Protein AF-A0A7V9L5S8-F1 (afdb_monomer_lite)

Foldseek 3Di:
DDDDPPPPPPPPPDPPPVQPADFAAFPFKHQDWDADPNDTDRCLPAPCVLADLPRRFGWIAGNVVRAIFTFDQAPVRWTWRHGCLPPPDPDDCSDDRFAWWAQDQQRPAIKTFDDDDDQKHFYAEQEPNDGHGFKIWGWDAQDPDQGFTWGHYPNHTDDRDHDGSNGITHTDDMDGRVNTWIWDWDWDDDPFQKTFIWTATPRRGIGGPAIARNVVRAGFHWDDALQFIFTHGPQEDEQDQKAQDQQSPWTKAPDPGQKYWYQDPVRRHIWIWGWDDWDWGFMWGDDPNGTHTDGTDTITTTDTDDTGTQDWDWDDDDQKTFTDHSNHGDFIAGPVVRATASDFDPPDDPPPPDTDRDGPVVVVVCVVDPDDDDDDD

Radius of gyration: 24.98 Å; chains: 1; bounding box: 98×53×64 Å

pLDDT: mean 77.46, std 19.59, range [30.03, 97.56]

Sequence (377 aa):
MRWVVLVGLVACGDNFVDEPAASHGGDRLELYWYELDGTRELASRGYLIPNDGASAVMRMFDTARDEDCELVEWADGLRRCTPGVRRGAPFQDVEAFPIAVFADAACREVRGLANGQVDYFLYGNWVADQFLTSLVVHSGPPADEQGSYYELRDGACAGPQPTDEKFLWTVTDSIQGDALVAFSPVELSTTSDVGHQVLVGEDGAQLHSGFYDRARSARCSLVYGEADLRCMPSETTVVGRTFADTTCTQPAVADAARFAYEQSEITGCVTAYELGEVRRMEVFELEGAACVPAGIGDYRTSSPISLPVVDVSLEGSGRIVDVLLAGAPISVFDTVRNTKCSSLVPFGSFSEGISRCMPELWAMETVATGQRGYQNH

Structure (mmCIF, N/CA/C/O backbone):
data_AF-A0A7V9L5S8-F1
#
_entry.id   AF-A0A7V9L5S8-F1
#
loop_
_atom_site.group_PDB
_atom_site.id
_atom_site.type_symbol
_atom_site.label_atom_id
_atom_site.label_alt_id
_atom_site.label_comp_id
_atom_site.label_asym_id
_atom_site.label_entity_id
_atom_site.label_seq_id
_atom_site.pdbx_PDB_ins_code
_atom_site.Cartn_x
_atom_site.Cartn_y
_atom_site.Cartn_z
_atom_site.occupancy
_atom_site.B_iso_or_equiv
_atom_site.auth_seq_id
_atom_site.auth_comp_id
_atom_site.auth_asym_id
_atom_site.auth_atom_id
_atom_site.pdbx_PDB_model_num
ATOM 1 N N . MET A 1 1 ? -61.758 7.835 -24.382 1.00 41.78 1 MET A N 1
ATOM 2 C CA . MET A 1 1 ? -60.403 7.944 -24.961 1.00 41.78 1 MET A CA 1
ATOM 3 C C . MET A 1 1 ? -59.443 8.129 -23.794 1.00 41.78 1 MET A C 1
ATOM 5 O O . MET A 1 1 ? -59.510 9.159 -23.140 1.00 41.78 1 MET A O 1
ATOM 9 N N . ARG A 1 2 ? -58.694 7.087 -23.415 1.00 46.03 2 ARG A N 1
ATOM 10 C CA . ARG A 1 2 ? -57.740 7.126 -22.293 1.00 46.03 2 ARG A CA 1
ATOM 11 C C . ARG A 1 2 ? -56.334 7.151 -22.883 1.00 46.03 2 ARG A C 1
ATOM 13 O O . ARG A 1 2 ? -55.984 6.233 -23.614 1.00 46.03 2 ARG A O 1
ATOM 20 N N . TRP A 1 3 ? -55.580 8.204 -22.590 1.00 46.19 3 TRP A N 1
ATOM 21 C CA . TRP A 1 3 ? -54.167 8.313 -22.937 1.00 46.19 3 TRP A CA 1
ATOM 22 C C . TRP A 1 3 ? -53.355 7.629 -21.839 1.00 46.19 3 TRP A C 1
ATOM 24 O O . TRP A 1 3 ? -53.459 8.002 -20.673 1.00 46.19 3 TRP A O 1
ATOM 34 N N . VAL A 1 4 ? -52.597 6.599 -22.207 1.00 51.97 4 VAL A N 1
ATOM 35 C CA . VAL A 1 4 ? -51.575 5.995 -21.349 1.00 51.97 4 VAL A CA 1
ATOM 36 C C . VAL A 1 4 ? -50.292 6.772 -21.610 1.00 51.97 4 VAL A C 1
ATOM 38 O O . VAL A 1 4 ? -49.737 6.699 -22.703 1.00 51.97 4 VAL A O 1
ATOM 41 N N . VAL A 1 5 ? -49.861 7.562 -20.629 1.00 53.38 5 VAL A N 1
ATOM 42 C CA . VAL A 1 5 ? -48.549 8.213 -20.648 1.00 53.38 5 VAL A CA 1
ATOM 43 C C . VAL A 1 5 ? -47.548 7.191 -20.126 1.00 53.38 5 VAL A C 1
ATOM 45 O O . VAL A 1 5 ? -47.493 6.914 -18.931 1.00 53.38 5 VAL A O 1
ATOM 48 N N . LEU A 1 6 ? -46.805 6.583 -21.046 1.00 49.81 6 LEU A N 1
ATOM 49 C CA . LEU A 1 6 ? -45.643 5.761 -20.737 1.00 49.81 6 LEU A CA 1
ATOM 50 C C . LEU A 1 6 ? -44.517 6.717 -20.336 1.00 49.81 6 LEU A C 1
ATOM 52 O O . LEU A 1 6 ? -43.875 7.331 -21.185 1.00 49.81 6 LEU A O 1
ATOM 56 N N . VAL A 1 7 ? -44.330 6.897 -19.030 1.00 56.34 7 VAL A N 1
ATOM 57 C CA . VAL A 1 7 ? -43.135 7.547 -18.492 1.00 56.34 7 VAL A CA 1
ATOM 58 C C . VAL A 1 7 ? -42.000 6.544 -18.653 1.00 56.34 7 VAL A C 1
ATOM 60 O O . VAL A 1 7 ? -41.865 5.614 -17.862 1.00 56.34 7 VAL A O 1
ATOM 63 N N . GLY A 1 8 ? -41.233 6.687 -19.732 1.00 46.94 8 GLY A N 1
ATOM 64 C CA . GLY A 1 8 ? -39.954 6.009 -19.869 1.00 46.94 8 GLY A CA 1
ATOM 65 C C . GLY A 1 8 ? -39.002 6.587 -18.832 1.00 46.94 8 GLY A C 1
ATOM 66 O O . GLY A 1 8 ? -38.465 7.673 -19.032 1.00 46.94 8 GLY A O 1
ATOM 67 N N . LEU A 1 9 ? -38.832 5.885 -17.713 1.00 46.12 9 LEU A N 1
ATOM 68 C CA . LEU A 1 9 ? -37.692 6.087 -16.830 1.00 46.12 9 LEU A CA 1
ATOM 69 C C . LEU A 1 9 ? -36.459 5.636 -17.614 1.00 46.12 9 LEU A C 1
ATOM 71 O O . LEU A 1 9 ? -36.124 4.456 -17.644 1.00 46.12 9 LEU A O 1
ATOM 75 N N . VAL A 1 10 ? -35.836 6.574 -18.325 1.00 45.72 10 VAL A N 1
ATOM 76 C CA . VAL A 1 10 ? -34.467 6.399 -18.802 1.00 45.72 10 VAL A CA 1
ATOM 77 C C . VAL A 1 10 ? -33.616 6.416 -17.540 1.00 45.72 10 VAL A C 1
ATOM 79 O O . VAL A 1 10 ? -33.434 7.468 -16.929 1.00 45.72 10 VAL A O 1
ATOM 82 N N . ALA A 1 11 ? -33.188 5.236 -17.098 1.00 42.47 11 ALA A N 1
ATOM 83 C CA . ALA A 1 11 ? -32.183 5.097 -16.060 1.00 42.47 11 ALA A CA 1
ATOM 84 C C . ALA A 1 11 ? -30.859 5.643 -16.621 1.00 42.47 11 ALA A C 1
ATOM 86 O O . ALA A 1 11 ? -30.061 4.923 -17.210 1.00 42.47 11 ALA A O 1
ATOM 87 N N . CYS A 1 12 ? -30.665 6.958 -16.525 1.00 42.69 12 CYS A N 1
ATOM 88 C CA . CYS A 1 12 ? -29.360 7.577 -16.701 1.00 42.69 12 CYS A CA 1
ATOM 89 C C . CYS A 1 12 ? -28.527 7.208 -15.470 1.00 42.69 12 CYS A C 1
ATOM 91 O O . CYS A 1 12 ? -28.678 7.839 -14.427 1.00 42.69 12 CYS A O 1
ATOM 93 N N . GLY A 1 13 ? -27.701 6.170 -15.564 1.00 41.81 13 GLY A N 1
ATOM 94 C CA . GLY A 1 13 ? -26.819 5.799 -14.453 1.00 41.81 13 GLY A CA 1
ATOM 95 C C . GLY A 1 13 ? -26.059 4.489 -14.600 1.00 41.81 13 GLY A C 1
ATOM 96 O O . GLY A 1 13 ? -25.237 4.183 -13.749 1.00 41.81 13 GLY A O 1
ATOM 97 N N . ASP A 1 14 ? -26.299 3.735 -15.664 1.00 44.75 14 ASP A N 1
ATOM 98 C CA . ASP A 1 14 ? -25.688 2.429 -15.844 1.00 44.75 14 ASP A CA 1
ATOM 99 C C . ASP A 1 14 ? -24.372 2.571 -16.621 1.00 44.75 14 ASP A C 1
ATOM 101 O O . ASP A 1 14 ? -24.339 2.563 -17.851 1.00 44.75 14 ASP A O 1
ATOM 105 N N . ASN A 1 15 ? -23.273 2.728 -15.873 1.00 45.91 15 ASN A N 1
ATOM 106 C CA . ASN A 1 15 ? -21.879 2.638 -16.334 1.00 45.91 15 ASN A CA 1
ATOM 107 C C . ASN A 1 15 ? -21.514 1.202 -16.789 1.00 45.91 15 ASN A C 1
ATOM 109 O O . ASN A 1 15 ? -20.425 0.712 -16.503 1.00 45.91 15 ASN A O 1
ATOM 113 N N . PHE A 1 16 ? -22.408 0.517 -17.507 1.00 41.12 16 PHE A N 1
ATOM 114 C CA . PHE A 1 16 ? -22.107 -0.728 -18.214 1.00 41.12 16 PHE A CA 1
ATOM 115 C C . PHE A 1 16 ? -21.371 -0.388 -19.510 1.00 41.12 16 PHE A C 1
ATOM 117 O O . PHE A 1 16 ? -21.906 -0.517 -20.611 1.00 41.12 16 PHE A O 1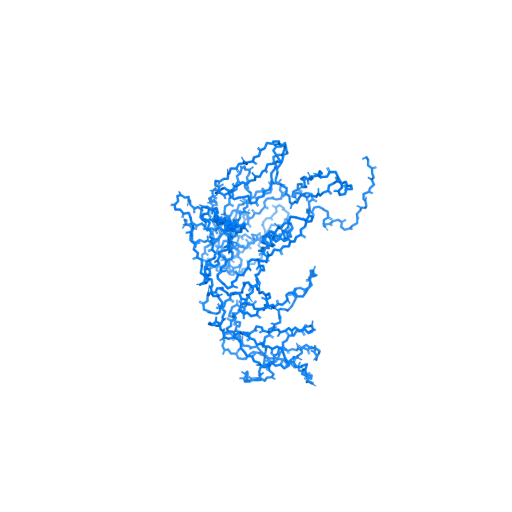
ATOM 124 N N . VAL A 1 17 ? -20.142 0.103 -19.392 1.00 48.25 17 VAL A N 1
ATOM 125 C CA . VAL A 1 17 ? -19.197 -0.099 -20.485 1.00 48.25 17 VAL A CA 1
ATOM 126 C C . VAL A 1 17 ? -18.684 -1.520 -20.286 1.00 48.25 17 VAL A C 1
ATOM 128 O O . VAL A 1 17 ? -18.235 -1.845 -19.190 1.00 48.25 17 VAL A O 1
ATOM 131 N N . ASP A 1 18 ? -18.774 -2.370 -21.311 1.00 56.62 18 ASP A N 1
ATOM 132 C CA . ASP A 1 18 ? -18.237 -3.746 -21.354 1.00 56.62 18 ASP A CA 1
ATOM 133 C C . ASP A 1 18 ? -16.692 -3.787 -21.233 1.00 56.62 18 ASP A C 1
ATOM 135 O O . ASP A 1 18 ? -16.023 -4.651 -21.800 1.00 56.62 18 ASP A O 1
ATOM 139 N N . GLU A 1 19 ? -16.090 -2.827 -20.537 1.00 63.66 19 GLU A N 1
ATOM 140 C CA . GLU A 1 19 ? -14.676 -2.795 -20.230 1.00 63.66 19 GLU A CA 1
ATOM 141 C C . GLU A 1 19 ? -14.457 -3.574 -18.937 1.00 63.66 19 GLU A C 1
ATOM 143 O O . GLU A 1 19 ? -14.733 -3.061 -17.850 1.00 63.66 19 GLU A O 1
ATOM 148 N N . PRO A 1 20 ? -13.931 -4.809 -19.016 1.00 64.94 20 PRO A N 1
ATOM 149 C CA . PRO A 1 20 ? -13.783 -5.661 -17.846 1.00 64.94 20 PRO A CA 1
ATOM 150 C C . PRO A 1 20 ? -12.898 -5.032 -16.767 1.00 64.94 20 PRO A C 1
ATOM 152 O O . PRO A 1 20 ? -12.964 -5.485 -15.636 1.00 64.94 20 PRO A O 1
ATOM 155 N N . ALA A 1 21 ? -12.089 -4.013 -17.089 1.00 67.12 21 ALA A N 1
ATOM 156 C CA . ALA A 1 21 ? -11.138 -3.364 -16.187 1.00 67.12 21 ALA A CA 1
ATOM 157 C C . ALA A 1 21 ? -11.615 -2.045 -15.554 1.00 67.12 21 ALA A C 1
ATOM 159 O O . ALA A 1 21 ? -10.872 -1.467 -14.758 1.00 67.12 21 ALA A O 1
ATOM 160 N N . ALA A 1 22 ? -12.818 -1.556 -15.872 1.00 73.38 22 ALA A N 1
ATOM 161 C CA . ALA A 1 22 ? -13.313 -0.312 -15.290 1.00 73.38 22 ALA A CA 1
ATOM 162 C C . ALA A 1 22 ? -13.620 -0.480 -13.790 1.00 73.38 22 ALA A C 1
ATOM 164 O O . ALA A 1 22 ? -14.173 -1.495 -13.362 1.00 73.38 22 ALA A O 1
ATOM 165 N N . SER A 1 23 ? -13.266 0.518 -12.975 1.00 82.50 23 SER A N 1
ATOM 166 C CA . SER A 1 23 ? -13.690 0.554 -11.572 1.00 82.50 23 SER A CA 1
ATOM 167 C C . SER A 1 23 ? -15.177 0.912 -11.493 1.00 82.50 23 SER A C 1
ATOM 169 O O . SER A 1 23 ? -15.598 1.908 -12.083 1.00 82.50 23 SER A O 1
ATOM 171 N N . HIS A 1 24 ? -15.960 0.158 -10.724 1.00 86.00 24 HIS A N 1
ATOM 172 C CA . HIS A 1 24 ? -17.371 0.452 -10.458 1.00 86.00 24 HIS A CA 1
ATOM 173 C C . HIS A 1 24 ? -17.759 0.129 -9.007 1.00 86.00 24 HIS A C 1
ATOM 175 O O . HIS A 1 24 ? -17.084 -0.640 -8.323 1.00 86.00 24 HIS A O 1
ATOM 181 N N . GLY A 1 25 ? -18.843 0.747 -8.528 1.00 89.12 25 GLY A N 1
ATOM 182 C CA . GLY A 1 25 ? -19.438 0.400 -7.235 1.00 89.12 25 GLY A CA 1
ATOM 183 C C . GLY A 1 25 ? -20.095 -0.983 -7.259 1.00 89.12 25 GLY A C 1
ATOM 184 O O . GLY A 1 25 ? -20.330 -1.545 -8.332 1.00 89.12 25 GLY A O 1
ATOM 185 N N . GLY A 1 26 ? -20.358 -1.522 -6.074 1.00 91.56 26 GLY A N 1
ATOM 186 C CA . GLY A 1 26 ? -21.115 -2.751 -5.846 1.00 91.56 26 GLY A CA 1
ATOM 187 C C . GLY A 1 26 ? -22.482 -2.474 -5.222 1.00 91.56 26 GLY A C 1
ATOM 188 O O . GLY A 1 26 ? -22.930 -1.329 -5.155 1.00 91.56 26 GLY A O 1
ATOM 189 N N . ASP A 1 27 ? -23.131 -3.529 -4.731 1.00 94.75 27 ASP A N 1
ATOM 190 C CA . ASP A 1 27 ? -24.433 -3.450 -4.056 1.00 94.75 27 ASP A CA 1
ATOM 191 C C . ASP A 1 27 ? -24.374 -2.674 -2.726 1.00 94.75 27 ASP A C 1
ATOM 193 O O . ASP A 1 27 ? -25.396 -2.162 -2.264 1.00 94.75 27 ASP A O 1
ATOM 197 N N . ARG A 1 28 ? -23.199 -2.612 -2.083 1.00 95.50 28 ARG A N 1
ATOM 198 C CA . ARG A 1 28 ? -22.997 -1.965 -0.777 1.00 95.50 28 ARG A CA 1
ATOM 199 C C . ARG A 1 28 ? -21.990 -0.825 -0.850 1.00 95.50 28 ARG A C 1
ATOM 201 O O . ARG A 1 28 ? -22.206 0.216 -0.229 1.00 95.50 28 ARG A O 1
ATOM 208 N N . LEU A 1 29 ? -20.891 -1.027 -1.562 1.00 94.38 29 LEU A N 1
ATOM 209 C CA . LEU A 1 29 ? -19.809 -0.067 -1.673 1.00 94.38 29 LEU A CA 1
ATOM 210 C C . LEU A 1 29 ? -19.993 0.808 -2.898 1.00 94.38 29 LEU A C 1
ATOM 212 O O . LEU A 1 29 ? -19.881 0.361 -4.039 1.00 94.38 29 LEU A O 1
ATOM 216 N N . GLU A 1 30 ? -20.190 2.092 -2.654 1.00 91.06 30 GLU A N 1
ATOM 217 C CA . GLU A 1 30 ? -20.170 3.094 -3.700 1.00 91.06 30 GLU A CA 1
ATOM 218 C C . GLU A 1 30 ? -18.751 3.633 -3.867 1.00 91.06 30 GLU A C 1
ATOM 220 O O . GLU A 1 30 ? -18.023 3.890 -2.902 1.00 91.06 30 GLU A O 1
ATOM 225 N N . LEU A 1 31 ? -18.342 3.833 -5.117 1.00 83.81 31 LEU A N 1
ATOM 226 C CA . LEU A 1 31 ? -17.142 4.608 -5.383 1.00 83.81 31 LEU A CA 1
ATOM 227 C C . LEU A 1 31 ? -17.389 6.060 -4.997 1.00 83.81 31 LEU A C 1
ATOM 229 O O . LEU A 1 31 ? -18.416 6.625 -5.366 1.00 83.81 31 LEU A O 1
ATOM 233 N N . TYR A 1 32 ? -16.441 6.680 -4.298 1.00 75.81 32 TYR A N 1
ATOM 234 C CA . TYR A 1 32 ? -16.560 8.095 -3.979 1.00 75.81 32 TYR A CA 1
ATOM 235 C C . TYR A 1 32 ? -16.438 8.922 -5.272 1.00 75.81 32 TYR A C 1
ATOM 237 O O . TYR A 1 32 ? -15.548 8.689 -6.093 1.00 75.81 32 TYR A O 1
ATOM 245 N N . TRP A 1 33 ? -17.325 9.898 -5.458 1.00 65.19 33 TRP A N 1
ATOM 246 C CA . TRP A 1 33 ? -17.294 10.863 -6.563 1.00 65.19 33 TRP A CA 1
ATOM 247 C C . TRP A 1 33 ? -17.218 12.271 -5.980 1.00 65.19 33 TRP A C 1
ATOM 249 O O . TRP A 1 33 ? -17.819 12.546 -4.942 1.00 65.19 33 TRP A O 1
ATOM 259 N N . TYR A 1 34 ? -16.527 13.183 -6.655 1.00 53.03 34 TYR A N 1
ATOM 260 C CA . TYR A 1 34 ? -16.659 14.613 -6.389 1.00 53.03 34 TYR A CA 1
ATOM 261 C C . TYR A 1 34 ? -17.174 15.327 -7.637 1.00 53.03 34 TYR A C 1
ATOM 263 O O . TYR A 1 34 ? -16.945 14.898 -8.764 1.00 53.03 34 TYR A O 1
ATOM 271 N N . GLU A 1 35 ? -17.913 16.415 -7.442 1.00 42.09 35 GLU A N 1
ATOM 272 C CA . GLU A 1 35 ? -18.395 17.248 -8.540 1.00 42.09 35 GLU A CA 1
ATOM 273 C C . GLU A 1 35 ? -17.479 18.467 -8.677 1.00 42.09 35 GLU A C 1
ATOM 275 O O . GLU A 1 35 ? -17.351 19.259 -7.742 1.00 42.09 35 GLU A O 1
ATOM 280 N N . LEU A 1 36 ? -16.827 18.603 -9.832 1.00 38.38 36 LEU A N 1
ATOM 281 C CA . LEU A 1 36 ? -15.997 19.751 -10.185 1.00 38.38 36 LEU A CA 1
ATOM 282 C C . LEU A 1 36 ? -16.603 20.413 -11.427 1.00 38.38 36 LEU A C 1
ATOM 284 O O . LEU A 1 36 ? -16.746 19.777 -12.469 1.00 38.38 36 LEU A O 1
ATOM 288 N N . ASP A 1 37 ? -17.023 21.674 -11.299 1.00 50.44 37 ASP A N 1
ATOM 289 C CA . ASP A 1 37 ? -17.622 22.470 -12.384 1.00 50.44 37 ASP A CA 1
ATOM 290 C C . ASP A 1 37 ? -18.815 21.796 -13.099 1.00 50.44 37 ASP A C 1
ATOM 292 O O . ASP A 1 37 ? -18.990 21.907 -14.312 1.00 50.44 37 ASP A O 1
ATOM 296 N N . GLY A 1 38 ? -19.656 21.080 -12.345 1.00 42.41 38 GLY A N 1
ATOM 297 C CA . GLY A 1 38 ? -20.821 20.365 -12.886 1.00 42.41 38 GLY A CA 1
ATOM 298 C C . GLY A 1 38 ? -20.491 19.021 -13.544 1.00 42.41 38 GLY A C 1
ATOM 299 O O . GLY A 1 38 ? -21.384 18.367 -14.085 1.00 42.41 38 GLY A O 1
ATOM 300 N N . THR A 1 39 ? -19.226 18.592 -13.499 1.00 47.34 39 THR A N 1
ATOM 301 C CA . THR A 1 39 ? -18.790 17.262 -13.934 1.00 47.34 39 THR A CA 1
ATOM 302 C C . THR A 1 39 ? -18.589 16.382 -12.708 1.00 47.34 39 THR A C 1
ATOM 304 O O . THR A 1 39 ? -17.825 16.730 -11.810 1.00 47.34 39 THR A O 1
ATOM 307 N N . ARG A 1 40 ? -19.269 15.232 -12.659 1.00 46.62 40 ARG A N 1
ATOM 308 C CA . ARG A 1 40 ? -18.977 14.194 -11.664 1.00 46.62 40 ARG A CA 1
ATOM 309 C C . ARG A 1 40 ? -17.683 13.498 -12.060 1.00 46.62 40 ARG A C 1
ATOM 311 O O . ARG A 1 40 ? -17.654 12.774 -13.051 1.00 46.62 40 ARG A O 1
ATOM 318 N N . GLU A 1 41 ? -16.632 13.719 -11.289 1.00 56.53 41 GLU A N 1
ATOM 319 C CA . GLU A 1 41 ? -15.383 12.986 -11.411 1.00 56.53 41 GLU A CA 1
ATOM 320 C C . GLU A 1 41 ? -15.332 11.881 -10.363 1.00 56.53 41 GLU A C 1
ATOM 322 O O . GLU A 1 41 ? -15.688 12.061 -9.195 1.00 56.53 41 GLU A O 1
ATOM 327 N N . LEU A 1 42 ? -14.909 10.702 -10.806 1.00 58.81 42 LEU A N 1
ATOM 328 C CA . LEU A 1 42 ? -14.646 9.584 -9.922 1.00 58.81 42 LEU A CA 1
ATOM 329 C C . LEU A 1 42 ? -13.488 10.003 -9.020 1.00 58.81 42 LEU A C 1
ATOM 331 O O . LEU A 1 42 ? -12.403 10.290 -9.520 1.00 58.81 42 LEU A O 1
ATOM 335 N N . ALA A 1 43 ? -13.675 10.010 -7.704 1.00 54.31 43 ALA A N 1
ATOM 336 C CA . ALA A 1 43 ? -12.599 10.358 -6.778 1.00 54.31 43 ALA A CA 1
ATOM 337 C C . ALA A 1 43 ? -11.493 9.294 -6.722 1.00 54.31 43 ALA A C 1
ATOM 339 O O . ALA A 1 43 ? -10.489 9.479 -6.037 1.00 54.31 43 ALA A O 1
ATOM 340 N N . SER A 1 44 ? -11.652 8.195 -7.472 1.00 44.75 44 SER A N 1
ATOM 341 C CA . SER A 1 44 ? -10.569 7.264 -7.791 1.00 44.75 44 SER A CA 1
ATOM 342 C C . SER A 1 44 ? -9.569 7.817 -8.816 1.00 44.75 44 SER A C 1
ATOM 344 O O . SER A 1 44 ? -8.465 7.277 -8.906 1.00 44.75 44 SER A O 1
ATOM 346 N N . ARG A 1 45 ? -9.857 8.951 -9.489 1.00 44.66 45 ARG A N 1
ATOM 347 C CA . ARG A 1 45 ? -8.801 9.924 -9.807 1.00 44.66 45 ARG A CA 1
ATOM 348 C C . ARG A 1 45 ? -8.341 10.483 -8.472 1.00 44.66 45 ARG A C 1
ATOM 350 O O . ARG A 1 45 ? -8.638 11.617 -8.103 1.00 44.66 45 ARG A O 1
ATOM 357 N N . GLY A 1 46 ? -7.649 9.633 -7.716 1.00 40.44 46 GLY A N 1
ATOM 358 C CA . GLY A 1 46 ? -6.912 10.063 -6.561 1.00 40.44 46 GLY A CA 1
ATOM 359 C C . GLY A 1 46 ? -6.110 11.275 -6.990 1.00 40.44 46 GLY A C 1
ATOM 360 O O . GLY A 1 46 ? -5.688 11.390 -8.146 1.00 40.44 46 GLY A O 1
ATOM 361 N N . TYR A 1 47 ? -5.904 12.180 -6.048 1.00 36.28 47 TYR A N 1
ATOM 362 C CA . TYR A 1 47 ? -4.683 12.955 -6.049 1.00 36.28 47 TYR A CA 1
ATOM 363 C C . TYR A 1 47 ? -3.544 11.998 -6.426 1.00 36.28 47 TYR A C 1
ATOM 365 O O . TYR A 1 47 ? -3.069 11.232 -5.590 1.00 36.28 47 TYR A O 1
ATOM 373 N N . LEU A 1 48 ? -3.149 11.991 -7.702 1.00 37.78 48 LEU A N 1
ATOM 374 C CA . LEU A 1 48 ? -1.825 11.586 -8.106 1.00 37.78 48 LEU A CA 1
ATOM 375 C C . LEU A 1 48 ? -0.973 12.618 -7.388 1.00 37.78 48 LEU A C 1
ATOM 377 O O . LEU A 1 48 ? -0.805 13.732 -7.881 1.00 37.78 48 LEU A O 1
ATOM 381 N N . ILE A 1 49 ? -0.550 12.310 -6.160 1.00 35.84 49 ILE A N 1
ATOM 382 C CA . ILE A 1 49 ? 0.586 13.001 -5.579 1.00 35.84 49 ILE A CA 1
ATOM 383 C C . ILE A 1 49 ? 1.688 12.717 -6.605 1.00 35.84 49 ILE A C 1
ATOM 385 O O . ILE A 1 49 ? 2.007 11.550 -6.827 1.00 35.84 49 ILE A O 1
ATOM 389 N N . PRO A 1 50 ? 2.158 13.719 -7.368 1.00 36.06 50 PRO A N 1
ATOM 390 C CA . PRO A 1 50 ? 2.763 13.442 -8.669 1.00 36.06 50 PRO A CA 1
ATOM 391 C C . PRO A 1 50 ? 4.097 12.687 -8.641 1.00 36.06 50 PRO A C 1
ATOM 393 O O . PRO A 1 50 ? 4.668 12.502 -9.707 1.00 36.06 50 PRO A O 1
ATOM 396 N N . ASN A 1 51 ? 4.630 12.290 -7.480 1.00 34.56 51 ASN A N 1
ATOM 397 C CA . ASN A 1 51 ? 6.067 12.048 -7.337 1.00 34.56 51 ASN A CA 1
ATOM 398 C C . ASN A 1 51 ? 6.492 10.820 -6.514 1.00 34.56 51 ASN A C 1
ATOM 400 O O . ASN A 1 51 ? 7.692 10.605 -6.392 1.00 34.56 51 ASN A O 1
ATOM 404 N N . ASP A 1 52 ? 5.595 10.017 -5.946 1.00 36.56 52 ASP A N 1
ATOM 405 C CA . ASP A 1 52 ? 5.997 8.959 -5.000 1.00 36.56 52 ASP A CA 1
ATOM 406 C C . ASP A 1 52 ? 5.550 7.543 -5.378 1.00 36.56 52 ASP A C 1
ATOM 408 O O . ASP A 1 52 ? 5.853 6.594 -4.658 1.00 36.56 52 ASP A O 1
ATOM 412 N N . GLY A 1 53 ? 4.839 7.354 -6.495 1.00 40.16 53 GLY A N 1
ATOM 413 C CA . GLY A 1 53 ? 4.245 6.044 -6.794 1.00 40.16 53 GLY A CA 1
ATOM 414 C C . GLY A 1 53 ? 3.300 5.571 -5.679 1.00 40.16 53 GLY A C 1
ATOM 415 O O . GLY A 1 53 ? 2.970 4.385 -5.605 1.00 40.16 53 GLY A O 1
ATOM 416 N N . ALA A 1 54 ? 2.874 6.491 -4.803 1.00 37.59 54 ALA A N 1
ATOM 417 C CA . ALA A 1 54 ? 1.984 6.197 -3.708 1.00 37.59 54 ALA A CA 1
ATOM 418 C C . ALA A 1 54 ? 0.632 5.809 -4.298 1.00 37.59 54 ALA A C 1
ATOM 420 O O . ALA A 1 54 ? 0.043 6.519 -5.115 1.00 37.59 54 ALA A O 1
ATOM 421 N N . SER A 1 55 ? 0.177 4.627 -3.895 1.00 47.41 55 SER A N 1
ATOM 422 C CA . SER A 1 55 ? -1.128 4.077 -4.239 1.00 47.41 55 SER A CA 1
ATOM 423 C C . SER A 1 55 ? -2.191 5.161 -4.073 1.00 47.41 55 SER A C 1
ATOM 425 O O . SER A 1 55 ? -2.340 5.695 -2.973 1.00 47.41 55 SER A O 1
ATOM 427 N N . ALA A 1 56 ? -2.911 5.499 -5.148 1.00 51.59 56 ALA A N 1
ATOM 428 C CA . ALA A 1 56 ? -4.081 6.360 -5.045 1.00 51.59 56 ALA A CA 1
ATOM 429 C C . ALA A 1 56 ? -4.973 5.784 -3.939 1.00 51.59 56 ALA A C 1
ATOM 431 O O . ALA A 1 56 ? -5.397 4.629 -4.026 1.00 51.59 56 ALA A O 1
ATOM 432 N N . VAL A 1 57 ? -5.187 6.550 -2.866 1.00 57.03 57 VAL A N 1
ATOM 433 C CA . VAL A 1 57 ? -6.049 6.113 -1.768 1.00 57.03 57 VAL A CA 1
ATOM 434 C C . VAL A 1 57 ? -7.469 6.118 -2.316 1.00 57.03 57 VAL A C 1
ATOM 436 O O . VAL A 1 57 ? -8.127 7.156 -2.369 1.00 57.03 57 VAL A O 1
ATOM 439 N N . MET A 1 58 ? -7.910 4.963 -2.811 1.00 67.38 58 MET A N 1
ATOM 440 C CA . MET A 1 58 ? -9.275 4.785 -3.279 1.00 67.38 58 MET A CA 1
ATOM 441 C C . MET A 1 58 ? -10.191 4.803 -2.065 1.00 67.38 58 MET A C 1
ATOM 443 O O . MET A 1 58 ? -10.201 3.868 -1.264 1.00 67.38 58 MET A O 1
ATOM 447 N N . ARG A 1 59 ? -10.932 5.901 -1.934 1.00 77.06 59 ARG A N 1
ATOM 448 C CA . ARG A 1 59 ? -12.002 6.031 -0.954 1.00 77.06 59 ARG A CA 1
ATOM 449 C C . ARG A 1 59 ? -13.281 5.445 -1.519 1.00 77.06 59 ARG A C 1
ATOM 451 O O . ARG A 1 59 ? -13.621 5.671 -2.683 1.00 77.06 59 ARG A O 1
ATOM 458 N N . MET A 1 60 ? -13.975 4.709 -0.673 1.00 88.06 60 MET A N 1
ATOM 459 C CA . MET A 1 60 ? -15.296 4.171 -0.956 1.00 88.06 60 MET A CA 1
ATOM 460 C C . MET A 1 60 ? -16.245 4.602 0.146 1.00 88.06 60 MET A C 1
ATOM 462 O O . MET A 1 60 ? -15.812 4.950 1.244 1.00 88.06 60 MET A O 1
ATOM 466 N N . PHE A 1 61 ? -17.528 4.561 -0.162 1.00 91.06 61 PHE A N 1
ATOM 467 C CA . PHE A 1 61 ? -18.589 4.829 0.785 1.00 91.06 61 PHE A CA 1
ATOM 468 C C . PHE A 1 61 ? -19.370 3.540 1.036 1.00 91.06 61 PHE A C 1
ATOM 470 O O . PHE A 1 61 ? -19.886 2.926 0.101 1.00 91.06 61 PHE A O 1
ATOM 477 N N . ASP A 1 62 ? -19.428 3.106 2.292 1.00 94.44 62 ASP A N 1
ATOM 478 C CA . ASP A 1 62 ? -20.194 1.934 2.701 1.00 94.44 62 ASP A CA 1
ATOM 479 C C . ASP A 1 62 ? -21.632 2.350 3.017 1.00 94.44 62 ASP A C 1
ATOM 481 O O . ASP A 1 62 ? -21.935 2.829 4.110 1.00 94.44 62 ASP A O 1
ATOM 485 N N . THR A 1 63 ? -22.540 2.138 2.064 1.00 94.38 63 THR A N 1
ATOM 486 C CA . THR A 1 63 ? -23.947 2.560 2.185 1.00 94.38 63 THR A CA 1
ATOM 487 C C . THR A 1 63 ? -24.704 1.855 3.309 1.00 94.38 63 THR A C 1
ATOM 489 O O . THR A 1 63 ? -25.659 2.411 3.850 1.00 94.38 63 THR A O 1
ATOM 492 N N . ALA A 1 64 ? -24.287 0.646 3.704 1.00 95.69 64 ALA A N 1
ATOM 493 C CA . ALA A 1 64 ? -24.923 -0.076 4.803 1.00 95.69 64 ALA A CA 1
ATOM 494 C C . ALA A 1 64 ? -24.538 0.505 6.172 1.00 95.69 64 ALA A C 1
ATOM 496 O O . ALA A 1 64 ? -25.267 0.315 7.148 1.00 95.69 64 ALA A O 1
ATOM 497 N N . ARG A 1 65 ? -23.389 1.185 6.243 1.00 93.50 65 ARG A N 1
ATOM 498 C CA . ARG A 1 65 ? -22.841 1.795 7.461 1.00 93.50 65 ARG A CA 1
ATOM 499 C C . ARG A 1 65 ? -22.909 3.326 7.457 1.00 93.50 65 ARG A C 1
ATOM 501 O O . ARG A 1 65 ? -22.689 3.917 8.507 1.00 93.50 65 ARG A O 1
ATOM 508 N N . ASP A 1 66 ? -23.269 3.929 6.323 1.00 92.94 66 ASP A N 1
ATOM 509 C CA . ASP A 1 66 ? -23.365 5.380 6.109 1.00 92.94 66 ASP A CA 1
ATOM 510 C C . ASP A 1 66 ? -22.038 6.104 6.408 1.00 92.94 66 ASP A C 1
ATOM 512 O O . ASP A 1 66 ? -22.006 7.142 7.069 1.00 92.94 66 ASP A O 1
ATOM 516 N N . GLU A 1 67 ? -20.914 5.529 5.967 1.00 91.31 67 GLU A N 1
ATOM 517 C CA . GLU A 1 67 ? -19.585 6.077 6.257 1.00 91.31 67 GLU A CA 1
ATOM 518 C C . GLU A 1 67 ? -18.533 5.811 5.173 1.00 91.31 67 GLU A C 1
ATOM 520 O O . GLU A 1 67 ? -18.607 4.843 4.413 1.00 91.31 67 GLU A O 1
ATOM 525 N N . ASP A 1 68 ? -17.514 6.675 5.133 1.00 89.19 68 ASP A N 1
ATOM 526 C CA . ASP A 1 68 ? -16.339 6.505 4.279 1.00 89.19 68 ASP A CA 1
ATOM 527 C C . ASP A 1 68 ? -15.428 5.385 4.798 1.00 89.19 68 ASP A C 1
ATOM 529 O O . ASP A 1 68 ? -15.202 5.225 6.005 1.00 89.19 68 ASP A O 1
ATOM 533 N N . CYS A 1 69 ? -14.805 4.669 3.870 1.00 91.00 69 CYS A N 1
ATOM 534 C CA . CYS A 1 69 ? -13.837 3.630 4.169 1.00 91.00 69 CYS A CA 1
ATOM 535 C C . CYS A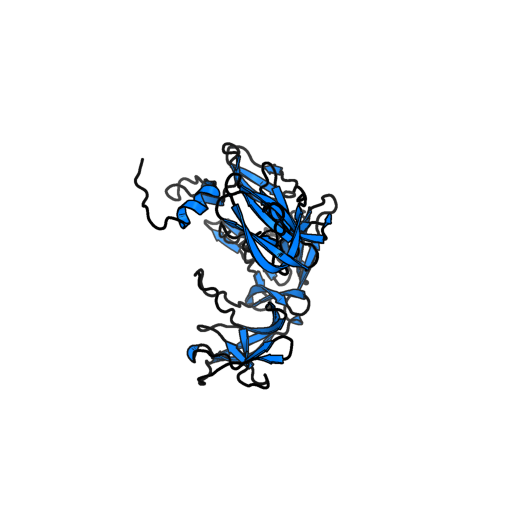 1 69 ? -12.647 3.628 3.202 1.00 91.00 69 CYS A C 1
ATOM 537 O O . CYS A 1 69 ? -12.695 4.156 2.085 1.00 91.00 69 CYS A O 1
ATOM 539 N N . GLU A 1 70 ? -11.571 2.982 3.644 1.00 88.62 70 GLU A N 1
ATOM 540 C CA . GLU A 1 70 ? -10.354 2.753 2.868 1.00 88.62 70 GLU A CA 1
ATOM 541 C C . GLU A 1 70 ? -10.050 1.253 2.811 1.00 88.62 70 GLU A C 1
ATOM 543 O O . GLU A 1 70 ? -10.369 0.499 3.734 1.00 88.62 70 GLU A O 1
ATOM 548 N N . LEU A 1 71 ? -9.431 0.796 1.721 1.00 89.25 71 LEU A N 1
ATOM 549 C CA . LEU A 1 71 ? -8.963 -0.584 1.632 1.00 89.25 71 LEU A CA 1
ATOM 550 C C . LEU A 1 71 ? -7.755 -0.802 2.544 1.00 89.25 71 LEU A C 1
ATOM 552 O O . LEU A 1 71 ? -6.669 -0.290 2.279 1.00 89.25 71 LEU A O 1
ATOM 556 N N . VAL A 1 72 ? -7.931 -1.630 3.567 1.00 90.12 72 VAL A N 1
ATOM 557 C CA . VAL A 1 72 ? -6.858 -2.064 4.471 1.00 90.12 72 VAL A CA 1
ATOM 558 C C . VAL A 1 72 ? -6.625 -3.557 4.279 1.00 90.12 72 VAL A C 1
ATOM 560 O O . VAL A 1 72 ? -7.573 -4.299 4.027 1.00 90.12 72 VAL A O 1
ATOM 563 N N . GLU A 1 73 ? -5.372 -4.000 4.369 1.00 89.88 73 GLU A N 1
ATOM 564 C CA . GLU A 1 73 ? -5.003 -5.420 4.374 1.00 89.88 73 GLU A CA 1
ATOM 565 C C . GLU A 1 73 ? -5.159 -6.007 5.783 1.00 89.88 73 GLU A C 1
ATOM 567 O O . GLU A 1 73 ? -4.737 -5.409 6.776 1.00 89.88 73 GLU A O 1
ATOM 572 N N . TRP A 1 74 ? -5.811 -7.164 5.868 1.00 94.38 74 TRP A N 1
ATOM 573 C CA . TRP A 1 74 ? -6.128 -7.839 7.122 1.00 94.38 74 TRP A CA 1
ATOM 574 C C . TRP A 1 74 ? -5.247 -9.075 7.321 1.00 94.38 74 TRP A C 1
ATOM 576 O O . TRP A 1 74 ? -4.606 -9.569 6.398 1.00 94.38 74 TRP A O 1
ATOM 586 N N . ALA A 1 75 ? -5.224 -9.596 8.545 1.00 94.81 75 ALA A N 1
ATOM 587 C CA . ALA A 1 75 ? -4.392 -10.719 8.968 1.00 94.81 75 ALA A CA 1
ATOM 588 C C . ALA A 1 75 ? -4.692 -12.037 8.233 1.00 94.81 75 ALA A C 1
ATOM 590 O O . ALA A 1 75 ? -3.882 -12.959 8.276 1.00 94.81 75 ALA A O 1
ATOM 591 N N . ASP A 1 76 ? -5.836 -12.136 7.556 1.00 95.00 76 ASP A N 1
ATOM 592 C CA . ASP A 1 76 ? -6.199 -13.260 6.689 1.00 95.00 76 ASP A CA 1
ATOM 593 C C . ASP A 1 76 ? -5.777 -13.069 5.220 1.00 95.00 76 ASP A C 1
ATOM 595 O O . ASP A 1 76 ? -6.082 -13.910 4.376 1.00 95.00 76 ASP A O 1
ATOM 599 N N . GLY A 1 77 ? -5.073 -11.978 4.906 1.00 91.69 77 GLY A N 1
ATOM 600 C CA . GLY A 1 77 ? -4.587 -11.643 3.568 1.00 91.69 77 GLY A CA 1
ATOM 601 C C . GLY A 1 77 ? -5.634 -11.002 2.654 1.00 91.69 77 GLY A C 1
ATOM 602 O O . GLY A 1 77 ? -5.307 -10.634 1.525 1.00 91.69 77 GLY A O 1
ATOM 603 N N . LEU A 1 78 ? -6.879 -10.841 3.112 1.00 94.50 78 LEU A N 1
ATOM 604 C CA . LEU A 1 78 ? -7.910 -10.140 2.352 1.00 94.50 78 LEU A CA 1
ATOM 605 C C . LEU A 1 78 ? -7.822 -8.633 2.587 1.00 94.50 78 LEU A C 1
ATOM 607 O O . LEU A 1 78 ? -7.423 -8.157 3.654 1.00 94.50 78 LEU A O 1
ATOM 611 N N . ARG A 1 79 ? -8.239 -7.863 1.581 1.00 93.31 79 ARG A N 1
ATOM 612 C CA . ARG A 1 79 ? -8.429 -6.416 1.723 1.00 93.31 79 ARG A CA 1
ATOM 613 C C . ARG A 1 79 ? -9.883 -6.128 2.042 1.00 93.31 79 ARG A C 1
ATOM 615 O O . ARG A 1 79 ? -10.760 -6.752 1.460 1.00 93.31 79 ARG A O 1
ATOM 622 N N . ARG A 1 80 ? -10.154 -5.185 2.940 1.00 95.06 80 ARG A N 1
ATOM 623 C CA . ARG A 1 80 ? -11.527 -4.803 3.302 1.00 95.06 80 ARG A CA 1
ATOM 624 C C . ARG A 1 80 ? -11.704 -3.303 3.299 1.00 95.06 80 ARG A C 1
ATOM 626 O O . ARG A 1 80 ? -10.809 -2.581 3.739 1.00 95.06 80 ARG A O 1
ATOM 633 N N . CYS A 1 81 ? -12.883 -2.866 2.865 1.00 94.44 81 CYS A N 1
ATOM 634 C CA . CYS A 1 81 ? -13.387 -1.517 3.107 1.00 94.44 81 CYS A CA 1
ATOM 635 C C . CYS A 1 81 ? -13.497 -1.307 4.621 1.00 94.44 81 CYS A C 1
ATOM 637 O O . CYS A 1 81 ? -14.399 -1.823 5.274 1.00 94.44 81 CYS A O 1
ATOM 639 N N . THR A 1 82 ? -12.507 -0.625 5.184 1.00 94.12 82 THR A N 1
ATOM 640 C CA . THR A 1 82 ? -12.323 -0.445 6.622 1.00 94.12 82 THR A CA 1
ATOM 641 C C . THR A 1 82 ? -12.639 1.008 6.967 1.00 94.12 82 THR A C 1
ATOM 643 O O . THR A 1 82 ? -12.067 1.902 6.333 1.00 94.12 82 THR A O 1
ATOM 646 N N . PRO A 1 83 ? -13.573 1.271 7.897 1.00 92.44 83 PRO A N 1
ATOM 647 C CA . PRO A 1 83 ? -14.096 2.612 8.116 1.00 92.44 83 PRO A CA 1
ATOM 648 C C . PRO A 1 83 ? -13.014 3.576 8.591 1.00 92.44 83 PRO A C 1
ATOM 650 O O . PRO A 1 83 ? -12.075 3.171 9.275 1.00 92.44 83 PRO A O 1
ATOM 653 N N . GLY A 1 84 ? -13.180 4.837 8.181 1.00 71.38 84 GLY A N 1
ATOM 654 C CA . GLY A 1 84 ? -12.268 5.977 8.281 1.00 71.38 84 GLY A CA 1
ATOM 655 C C . GLY A 1 84 ? -11.224 5.952 9.394 1.00 71.38 84 GLY A C 1
ATOM 656 O O . GLY A 1 84 ? -11.276 6.746 10.336 1.00 71.38 84 GLY A O 1
ATOM 657 N N . VAL A 1 85 ? -10.180 5.151 9.193 1.00 62.62 85 VAL A N 1
ATOM 658 C CA . VAL A 1 85 ? -8.883 5.275 9.852 1.00 62.62 85 VAL A CA 1
ATOM 659 C C . VAL A 1 85 ? -8.232 6.521 9.255 1.00 62.62 85 VAL A C 1
ATOM 661 O O . VAL A 1 85 ? -7.347 6.422 8.411 1.00 62.62 85 VAL A O 1
ATOM 664 N N . ARG A 1 86 ? -8.760 7.717 9.560 1.00 56.78 86 ARG A N 1
ATOM 665 C CA . ARG A 1 86 ? -8.287 8.962 8.944 1.00 56.78 86 ARG A CA 1
ATOM 666 C C . ARG A 1 86 ? -6.765 9.007 9.072 1.00 56.78 86 ARG A C 1
ATOM 668 O O . ARG A 1 86 ? -6.251 9.234 10.165 1.00 56.78 86 ARG A O 1
ATOM 675 N N . ARG A 1 87 ? -6.051 8.876 7.946 1.00 51.59 87 ARG A N 1
ATOM 676 C CA . ARG A 1 87 ? -4.707 9.442 7.793 1.00 51.59 87 ARG A CA 1
ATOM 677 C C . ARG A 1 87 ? -4.878 10.953 7.918 1.00 51.59 87 ARG A C 1
ATOM 679 O O . ARG A 1 87 ? -5.154 11.655 6.946 1.00 51.59 87 ARG A O 1
ATOM 686 N N . GLY A 1 88 ? -4.899 11.431 9.156 1.00 38.12 88 GLY A N 1
ATOM 687 C CA . GLY A 1 88 ? -5.077 12.832 9.475 1.00 38.12 88 GLY A CA 1
ATOM 688 C C . GLY A 1 88 ? -3.912 13.636 8.909 1.00 38.12 88 GLY A C 1
ATOM 689 O O . GLY A 1 88 ? -2.792 13.496 9.374 1.00 38.12 88 GLY A O 1
ATOM 690 N N . ALA A 1 89 ? -4.242 14.510 7.959 1.00 34.75 89 ALA A N 1
ATOM 691 C CA . ALA A 1 89 ? -3.443 15.582 7.368 1.00 34.75 89 ALA A CA 1
ATOM 692 C C . ALA A 1 89 ? -2.501 15.222 6.188 1.00 34.75 89 ALA A C 1
ATOM 694 O O . ALA A 1 89 ? -1.762 14.245 6.236 1.00 34.75 89 ALA A O 1
ATOM 695 N N . PRO A 1 90 ? -2.463 16.066 5.133 1.00 35.53 90 PRO A N 1
ATOM 696 C CA . PRO A 1 90 ? -1.503 15.985 4.025 1.00 35.53 90 PRO A CA 1
ATOM 697 C C . PRO A 1 90 ? -0.089 16.469 4.420 1.00 35.53 90 PRO A C 1
ATOM 699 O O . PRO A 1 90 ? 0.581 17.134 3.634 1.00 35.53 90 PRO A O 1
ATOM 702 N N . PHE A 1 91 ? 0.364 16.195 5.643 1.00 34.12 91 PHE A N 1
ATOM 703 C CA . PHE A 1 91 ? 1.622 16.713 6.177 1.00 34.12 91 PHE A CA 1
ATOM 704 C C . PHE A 1 91 ? 2.597 15.583 6.497 1.00 34.12 91 PHE A C 1
ATOM 706 O O . PHE A 1 91 ? 2.212 14.496 6.906 1.00 34.12 91 PHE A O 1
ATOM 713 N N . GLN A 1 92 ? 3.868 15.876 6.252 1.00 41.53 92 GLN A N 1
ATOM 714 C CA . GLN A 1 92 ? 5.021 14.987 6.103 1.00 41.53 92 GLN A CA 1
ATOM 715 C C . GLN A 1 92 ? 5.461 14.236 7.379 1.00 41.53 92 GLN A C 1
ATOM 717 O O . GLN A 1 92 ? 6.554 13.681 7.395 1.00 41.53 92 GLN A O 1
ATOM 722 N N . ASP A 1 93 ? 4.603 14.154 8.398 1.00 42.62 93 ASP A N 1
ATOM 723 C CA . ASP A 1 93 ? 4.880 13.501 9.681 1.00 42.62 93 ASP A CA 1
ATOM 724 C C . ASP A 1 93 ? 3.984 12.255 9.818 1.00 42.62 93 ASP A C 1
ATOM 726 O O . ASP A 1 93 ? 2.950 12.248 10.482 1.00 42.62 93 ASP A O 1
ATOM 730 N N . VAL A 1 94 ? 4.370 11.193 9.109 1.00 43.59 94 VAL A N 1
ATOM 731 C CA . VAL A 1 94 ? 3.643 9.921 8.900 1.00 43.59 94 VAL A CA 1
ATOM 732 C C . VAL A 1 94 ? 3.571 9.033 10.165 1.00 43.59 94 VAL A C 1
ATOM 734 O O . VAL A 1 94 ? 3.348 7.831 10.069 1.00 43.59 94 VAL A O 1
ATOM 737 N N . GLU A 1 95 ? 3.791 9.543 11.376 1.00 51.59 95 GLU A N 1
ATOM 738 C CA . GLU A 1 95 ? 4.315 8.663 12.437 1.00 51.59 95 GLU A CA 1
ATOM 739 C C . GLU A 1 95 ? 3.321 7.847 13.277 1.00 51.59 95 GLU A C 1
ATOM 741 O O . GLU A 1 95 ? 3.776 7.026 14.067 1.00 51.59 95 GLU A O 1
ATOM 746 N N . ALA A 1 96 ? 2.000 7.916 13.087 1.00 59.41 96 ALA A N 1
ATOM 747 C CA . ALA A 1 96 ? 1.140 6.877 13.672 1.00 59.41 96 ALA A CA 1
ATOM 748 C C . ALA A 1 96 ? -0.221 6.749 12.986 1.00 59.41 96 ALA A C 1
ATOM 750 O O . ALA A 1 96 ? -1.048 7.661 13.025 1.00 59.41 96 ALA A O 1
ATOM 751 N N . PHE A 1 97 ? -0.497 5.569 12.431 1.00 72.69 97 PHE A N 1
ATOM 752 C CA . PHE A 1 97 ? -1.875 5.124 12.231 1.00 72.69 97 PHE A CA 1
ATOM 753 C C . PHE A 1 97 ? -2.560 5.028 13.602 1.00 72.69 97 PHE A C 1
ATOM 755 O O . PHE A 1 97 ? -1.916 4.563 14.545 1.00 72.69 97 PHE A O 1
ATOM 762 N N . PRO A 1 98 ? -3.839 5.422 13.744 1.00 85.94 98 PRO A N 1
ATOM 763 C CA . PRO A 1 98 ? -4.565 5.168 14.976 1.00 85.94 98 PRO A CA 1
ATOM 764 C C . PRO A 1 98 ? -4.724 3.654 15.148 1.00 85.94 98 PRO A C 1
ATOM 766 O O . PRO A 1 98 ? -5.535 3.001 14.485 1.00 85.94 98 PRO A O 1
ATOM 769 N N . ILE A 1 99 ? -3.908 3.095 16.034 1.00 91.06 99 ILE A N 1
ATOM 770 C CA . ILE A 1 99 ? -3.866 1.667 16.341 1.00 91.06 99 ILE A CA 1
ATOM 771 C C . ILE A 1 99 ? -4.387 1.417 17.746 1.00 91.06 99 ILE A C 1
ATOM 773 O O . ILE A 1 99 ? -4.280 2.256 18.642 1.00 91.06 99 ILE A O 1
ATOM 777 N N . ALA A 1 100 ? -4.958 0.240 17.941 1.00 91.31 100 ALA A N 1
ATOM 778 C CA . ALA A 1 100 ? -5.268 -0.264 19.253 1.00 91.31 100 ALA A CA 1
ATOM 779 C C . ALA A 1 100 ? -4.001 -0.879 19.864 1.00 91.31 100 ALA A C 1
ATOM 781 O O . ALA A 1 100 ? -3.345 -1.729 19.263 1.00 91.31 100 ALA A O 1
ATOM 782 N N . VAL A 1 101 ? -3.677 -0.437 21.069 1.00 93.94 101 VAL A N 1
ATOM 783 C CA . VAL A 1 101 ? -2.551 -0.868 21.898 1.00 93.94 101 VAL A CA 1
ATOM 784 C C . VAL A 1 101 ? -3.079 -1.434 23.215 1.00 93.94 101 VAL A C 1
ATOM 786 O O . VAL A 1 101 ? -4.290 -1.513 23.432 1.00 93.94 101 VAL A O 1
ATOM 789 N N . PHE A 1 102 ? -2.185 -1.823 24.118 1.00 95.81 102 PHE A N 1
ATOM 790 C CA . PHE A 1 102 ? -2.546 -2.370 25.421 1.00 95.81 102 PHE A CA 1
ATOM 791 C C . PHE A 1 102 ? -2.017 -1.505 26.565 1.00 95.81 102 PHE A C 1
ATOM 793 O O . PHE A 1 102 ? -0.898 -0.998 26.503 1.00 95.81 102 PHE A O 1
ATOM 800 N N . ALA A 1 103 ? -2.808 -1.359 27.628 1.00 93.56 103 ALA A N 1
ATOM 801 C CA . ALA A 1 103 ? -2.411 -0.634 28.837 1.00 93.56 103 ALA A CA 1
ATOM 802 C C . ALA A 1 103 ? -1.566 -1.488 29.805 1.00 93.56 103 ALA A C 1
ATOM 804 O O . ALA A 1 103 ? -0.924 -0.951 30.705 1.00 93.56 103 ALA A O 1
ATOM 805 N N . ASP A 1 104 ? -1.546 -2.815 29.631 1.00 94.44 104 ASP A N 1
ATOM 806 C CA . ASP A 1 104 ? -0.909 -3.749 30.560 1.00 94.44 104 ASP A CA 1
ATOM 807 C C . ASP A 1 104 ? 0.048 -4.744 29.881 1.00 94.44 104 ASP A C 1
ATOM 809 O O . ASP A 1 104 ? -0.133 -5.142 28.731 1.00 94.44 104 ASP A O 1
ATOM 813 N N . ALA A 1 105 ? 1.044 -5.214 30.640 1.00 95.94 105 ALA A N 1
ATOM 814 C CA . ALA A 1 105 ? 2.074 -6.143 30.166 1.00 95.94 105 ALA A CA 1
ATOM 815 C C . ALA A 1 105 ? 1.563 -7.562 29.844 1.00 95.94 105 ALA A C 1
ATOM 817 O O . ALA A 1 105 ? 2.317 -8.373 29.305 1.00 95.94 105 ALA A O 1
ATOM 818 N N . ALA A 1 106 ? 0.319 -7.897 30.204 1.00 96.81 106 ALA A N 1
ATOM 819 C CA . ALA A 1 106 ? -0.325 -9.141 29.794 1.00 96.81 106 ALA A CA 1
ATOM 820 C C . ALA A 1 106 ? -1.185 -8.964 28.528 1.00 96.81 106 ALA A C 1
ATOM 822 O O . ALA A 1 106 ? -1.809 -9.940 28.106 1.00 96.81 106 ALA A O 1
ATOM 823 N N . CYS A 1 107 ? -1.201 -7.764 27.930 1.00 96.75 107 CYS A N 1
ATOM 824 C CA . CYS A 1 107 ? -1.954 -7.410 26.732 1.00 96.75 107 CYS A CA 1
ATOM 825 C C . CYS A 1 107 ? -3.442 -7.801 26.829 1.00 96.75 107 CYS A C 1
ATOM 827 O O . CYS A 1 107 ? -3.987 -8.474 25.952 1.00 96.75 107 CYS A O 1
ATOM 829 N N . ARG A 1 108 ? -4.108 -7.419 27.927 1.00 95.88 108 ARG A N 1
ATOM 830 C CA . ARG A 1 108 ? -5.529 -7.730 28.177 1.00 95.88 108 ARG A CA 1
ATOM 831 C C . ARG A 1 108 ? -6.439 -6.521 28.032 1.00 95.88 108 ARG A C 1
ATOM 833 O O . ARG A 1 108 ? -7.590 -6.668 27.631 1.00 95.88 108 ARG A O 1
ATOM 840 N N . GLU A 1 109 ? -5.943 -5.347 28.380 1.00 95.31 109 GLU A N 1
ATOM 841 C CA . GLU A 1 109 ? -6.692 -4.106 28.418 1.00 95.31 109 GLU A CA 1
ATOM 842 C C . GLU A 1 109 ? -6.380 -3.257 27.189 1.00 95.31 109 GLU A C 1
ATOM 844 O O . GLU A 1 109 ? -5.346 -2.594 27.114 1.00 95.31 109 GLU A O 1
ATOM 849 N N . VAL A 1 110 ? -7.288 -3.290 26.213 1.00 96.12 110 VAL A N 1
ATOM 850 C CA . VAL A 1 110 ? -7.138 -2.559 24.952 1.00 96.12 110 VAL A CA 1
ATOM 851 C C . VAL A 1 110 ? -7.384 -1.059 25.160 1.00 96.12 110 VAL A C 1
ATOM 853 O O . VAL A 1 110 ? -8.284 -0.643 25.899 1.00 96.12 110 VAL A O 1
ATOM 856 N N . ARG A 1 111 ? -6.575 -0.247 24.482 1.00 95.38 111 ARG A N 1
ATOM 857 C CA . ARG A 1 111 ? -6.665 1.212 24.366 1.00 95.38 111 ARG A CA 1
ATOM 858 C C . ARG A 1 111 ? -6.433 1.620 22.919 1.00 95.38 111 ARG A C 1
ATOM 860 O O . ARG A 1 111 ? -5.841 0.865 22.163 1.00 95.38 111 ARG A O 1
ATOM 867 N N . GLY A 1 112 ? -6.874 2.805 22.533 1.00 93.75 112 GLY A N 1
ATOM 868 C CA . GLY A 1 112 ? -6.499 3.423 21.268 1.00 93.75 112 GLY A CA 1
ATOM 869 C C . GLY A 1 112 ? -5.313 4.364 21.450 1.00 93.75 112 GLY A C 1
ATOM 870 O O . GLY A 1 112 ? -5.262 5.073 22.452 1.00 93.75 112 GLY A O 1
ATOM 871 N N . LEU A 1 113 ? -4.378 4.383 20.502 1.00 91.56 113 LEU A N 1
ATOM 872 C CA . LEU A 1 113 ? -3.259 5.323 20.446 1.00 91.56 113 LEU A CA 1
ATOM 873 C C . LEU A 1 113 ? -3.445 6.268 19.250 1.00 91.56 113 LEU A C 1
ATOM 875 O O . LEU A 1 113 ? -3.373 5.823 18.107 1.00 91.56 113 LEU A O 1
ATOM 879 N N . ALA A 1 114 ? -3.696 7.559 19.489 1.00 88.75 114 ALA A N 1
ATOM 880 C CA . ALA A 1 114 ? -3.823 8.567 18.429 1.00 88.75 114 ALA A CA 1
ATOM 881 C C . ALA A 1 114 ? -3.515 9.994 18.900 1.00 88.75 114 ALA A C 1
ATOM 883 O O . ALA A 1 114 ? -3.912 10.405 19.991 1.00 88.75 114 ALA A O 1
ATOM 884 N N . ASN A 1 115 ? -2.901 10.790 18.019 1.00 85.06 115 ASN A N 1
ATOM 885 C CA . ASN A 1 115 ? -2.727 12.231 18.206 1.00 85.06 115 ASN A CA 1
ATOM 886 C C . ASN A 1 115 ? -3.997 13.001 17.815 1.00 85.06 115 ASN A C 1
ATOM 888 O O . ASN A 1 115 ? -4.133 13.494 16.696 1.00 85.06 115 ASN A O 1
ATOM 892 N N . GLY A 1 116 ? -4.932 13.093 18.760 1.00 85.38 116 GLY A N 1
ATOM 893 C CA . GLY A 1 116 ? -6.220 13.757 18.576 1.00 85.38 116 GLY A CA 1
ATOM 894 C C . GLY A 1 116 ? -7.381 12.779 18.420 1.00 85.38 116 GLY A C 1
ATOM 895 O O . GLY A 1 116 ? -7.211 11.563 18.463 1.00 85.38 116 GLY A O 1
ATOM 896 N N . GLN A 1 117 ? -8.586 13.337 18.300 1.00 86.25 117 GLN A N 1
ATOM 897 C CA . GLN A 1 117 ? -9.808 12.545 18.232 1.00 86.25 117 GLN A CA 1
ATOM 898 C C . GLN A 1 117 ? -9.911 11.823 16.887 1.00 86.25 117 GLN A C 1
ATOM 900 O O . GLN A 1 117 ? -9.878 12.453 15.828 1.00 86.25 117 GLN A O 1
ATOM 905 N N . VAL A 1 118 ? -10.084 10.508 16.962 1.00 89.25 118 VAL A N 1
ATOM 906 C CA . VAL A 1 118 ? -10.383 9.614 15.840 1.00 89.25 118 VAL A CA 1
ATOM 907 C C . VAL A 1 118 ? -11.639 8.814 16.163 1.00 89.25 118 VAL A C 1
ATOM 909 O O . VAL A 1 118 ? -11.957 8.637 17.339 1.00 89.25 118 VAL A O 1
ATOM 912 N N . ASP A 1 119 ? -12.343 8.336 15.139 1.00 92.31 119 ASP A N 1
ATOM 913 C CA . ASP A 1 119 ? -13.568 7.541 15.311 1.00 92.31 119 ASP A CA 1
ATOM 914 C C . ASP A 1 119 ? -13.264 6.045 15.508 1.00 92.31 119 ASP A C 1
ATOM 916 O O . ASP A 1 119 ? -13.992 5.340 16.211 1.00 92.31 119 ASP A O 1
ATOM 920 N N . TYR A 1 120 ? -12.145 5.580 14.941 1.00 94.31 120 TYR A N 1
ATOM 921 C CA . TYR A 1 120 ? -11.762 4.173 14.863 1.00 94.31 120 TYR A CA 1
ATOM 922 C C . TYR A 1 120 ? -10.278 3.953 15.159 1.00 94.31 120 TYR A C 1
ATOM 924 O O . TYR A 1 120 ? -9.433 4.773 14.797 1.00 94.31 120 TYR A O 1
ATOM 932 N N . PHE A 1 121 ? -9.970 2.795 15.743 1.00 94.19 121 PHE A N 1
ATOM 933 C CA . PHE A 1 121 ? -8.618 2.258 15.876 1.00 94.19 121 PHE A CA 1
ATOM 934 C C . PHE A 1 121 ? -8.520 0.888 15.207 1.00 94.19 121 PHE A C 1
ATOM 936 O O . PHE A 1 121 ? -9.434 0.064 15.313 1.00 94.19 121 PHE A O 1
ATOM 943 N N . LEU A 1 122 ? -7.387 0.619 14.560 1.00 94.62 122 LEU A N 1
ATOM 944 C CA . LEU A 1 122 ? -7.081 -0.706 14.027 1.00 94.62 122 LEU A CA 1
ATOM 945 C C . LEU A 1 122 ? -6.458 -1.582 15.108 1.00 94.62 122 LEU A C 1
ATOM 947 O O . LEU A 1 122 ? -5.419 -1.242 15.663 1.00 94.62 122 LEU A O 1
ATOM 951 N N . TYR A 1 123 ? -7.063 -2.729 15.388 1.00 95.19 123 TYR A N 1
ATOM 952 C CA . TYR A 1 123 ? -6.512 -3.743 16.278 1.00 95.19 123 TYR A CA 1
ATOM 953 C C . TYR A 1 123 ? -5.879 -4.869 15.461 1.00 95.19 123 TYR A C 1
ATOM 955 O O . TYR A 1 123 ? -6.460 -5.347 14.484 1.00 95.19 123 TYR A O 1
ATOM 963 N N . GLY A 1 124 ? -4.691 -5.307 15.871 1.00 94.25 124 GLY A N 1
ATOM 964 C CA . GLY A 1 124 ? -3.898 -6.256 15.105 1.00 94.25 124 GLY A CA 1
ATOM 965 C C . GLY A 1 124 ? -2.629 -6.708 15.815 1.00 94.25 124 GLY A C 1
ATOM 966 O O . GLY A 1 124 ? -2.439 -6.479 17.010 1.00 94.25 124 GLY A O 1
ATOM 967 N N . ASN A 1 125 ? -1.767 -7.374 15.054 1.00 93.81 125 ASN A N 1
ATOM 968 C CA . ASN A 1 125 ? -0.481 -7.896 15.504 1.00 93.81 125 ASN A CA 1
ATOM 969 C C . ASN A 1 125 ? 0.618 -7.422 14.551 1.00 93.81 125 ASN A C 1
ATOM 971 O O . ASN A 1 125 ? 0.440 -7.480 13.334 1.00 93.81 125 ASN A O 1
ATOM 975 N N . TRP A 1 126 ? 1.755 -7.000 15.092 1.00 91.62 126 TRP A N 1
ATOM 976 C CA . TRP A 1 126 ? 2.945 -6.748 14.287 1.00 91.62 126 TRP A CA 1
ATOM 977 C C . TRP A 1 126 ? 3.647 -8.072 13.988 1.00 91.62 126 TRP A C 1
ATOM 979 O O . TRP A 1 126 ? 3.997 -8.803 14.912 1.00 91.62 126 TRP A O 1
ATOM 989 N N . VAL A 1 127 ? 3.870 -8.377 12.713 1.00 89.56 127 VAL A N 1
ATOM 990 C CA . VAL A 1 127 ? 4.617 -9.555 12.258 1.00 89.56 127 VAL A CA 1
ATOM 991 C C . VAL A 1 127 ? 5.706 -9.085 11.311 1.00 89.56 127 VAL A C 1
ATOM 993 O O . VAL A 1 127 ? 5.393 -8.505 10.276 1.00 89.56 127 VAL A O 1
ATOM 996 N N . ALA A 1 128 ? 6.974 -9.310 11.667 1.00 86.31 128 ALA A N 1
ATOM 997 C CA . ALA A 1 128 ? 8.124 -8.827 10.889 1.00 86.31 128 ALA A CA 1
ATOM 998 C C . ALA A 1 128 ? 8.000 -7.335 10.491 1.00 86.31 128 ALA A C 1
ATOM 1000 O O . ALA A 1 128 ? 8.147 -6.975 9.327 1.00 86.31 128 ALA A O 1
ATOM 1001 N N . ASP A 1 129 ? 7.661 -6.487 11.470 1.00 81.69 129 ASP A N 1
ATOM 1002 C CA . ASP A 1 129 ? 7.434 -5.038 11.321 1.00 81.69 129 ASP A CA 1
ATOM 1003 C C . ASP A 1 129 ? 6.257 -4.622 10.415 1.00 81.69 129 ASP A C 1
ATOM 1005 O O . ASP A 1 129 ? 6.036 -3.433 10.189 1.00 81.69 129 ASP A O 1
ATOM 1009 N N . GLN A 1 130 ? 5.424 -5.567 9.974 1.00 83.75 130 GLN A N 1
ATOM 1010 C CA . GLN A 1 130 ? 4.154 -5.286 9.308 1.00 83.75 130 GLN A CA 1
ATOM 1011 C C . GLN A 1 130 ? 2.988 -5.402 10.297 1.00 83.75 130 GLN A C 1
ATOM 1013 O O . GLN A 1 130 ? 2.807 -6.437 10.938 1.00 83.75 130 GLN A O 1
ATOM 1018 N N . PHE A 1 131 ? 2.159 -4.362 10.408 1.00 87.75 131 PHE A N 1
ATOM 1019 C CA . PHE A 1 131 ? 0.933 -4.419 11.206 1.00 87.75 131 PHE A CA 1
ATOM 1020 C C . PHE A 1 131 ? -0.181 -5.139 10.438 1.00 87.75 131 PHE A C 1
ATOM 1022 O O . PHE A 1 131 ? -0.628 -4.671 9.389 1.00 87.75 131 PHE A O 1
ATOM 1029 N N . LEU A 1 132 ? -0.642 -6.272 10.966 1.00 90.31 132 LEU A N 1
ATOM 1030 C CA . LEU A 1 132 ? -1.716 -7.074 10.385 1.00 90.31 132 LEU A CA 1
ATOM 1031 C C . LEU A 1 132 ? -3.019 -6.851 11.154 1.00 90.31 132 LEU A C 1
ATOM 1033 O O . LEU A 1 132 ? -3.171 -7.310 12.289 1.00 90.31 132 LEU A O 1
ATOM 1037 N N . THR A 1 133 ? -3.968 -6.161 10.521 1.00 94.44 133 THR A N 1
ATOM 1038 C CA . THR A 1 133 ? -5.276 -5.828 11.109 1.00 94.44 133 THR A CA 1
ATOM 1039 C C . THR A 1 133 ? -6.140 -7.074 11.272 1.00 94.44 133 THR A C 1
ATOM 1041 O O . THR A 1 133 ? -6.322 -7.831 10.325 1.00 94.44 133 THR A O 1
ATOM 1044 N N . SER A 1 134 ? -6.739 -7.278 12.440 1.00 96.06 134 SER A N 1
ATOM 1045 C CA . SER A 1 134 ? -7.690 -8.373 12.680 1.00 96.06 134 SER A CA 1
ATOM 1046 C C . SER A 1 134 ? -9.074 -7.898 13.115 1.00 96.06 134 SER A C 1
ATOM 1048 O O . SER A 1 134 ? -10.020 -8.681 13.092 1.00 96.06 134 SER A O 1
ATOM 1050 N N . LEU A 1 135 ? -9.193 -6.647 13.561 1.00 96.06 135 LEU A N 1
ATOM 1051 C CA . LEU A 1 135 ? -10.418 -6.076 14.111 1.00 96.06 135 LEU A CA 1
ATOM 1052 C C . LEU A 1 135 ? -10.351 -4.547 14.033 1.00 96.06 135 LEU A C 1
ATOM 1054 O O . LEU A 1 135 ? -9.273 -3.966 14.141 1.00 96.06 135 LEU A O 1
ATOM 1058 N N . VAL A 1 136 ? -11.502 -3.889 13.919 1.00 96.19 136 VAL A N 1
ATOM 1059 C CA . VAL A 1 136 ? -11.615 -2.438 14.133 1.00 96.19 136 VAL A CA 1
ATOM 1060 C C . VAL A 1 136 ? -12.358 -2.193 15.436 1.00 96.19 136 VAL A C 1
ATOM 1062 O O . VAL A 1 136 ? -13.345 -2.871 15.715 1.00 96.19 136 VAL A O 1
ATOM 1065 N N . VAL A 1 137 ? -11.911 -1.230 16.234 1.00 96.19 137 VAL A N 1
ATOM 1066 C CA . VAL A 1 137 ? -12.601 -0.835 17.468 1.00 96.19 137 VAL A CA 1
ATOM 1067 C C . VAL A 1 137 ? -12.982 0.637 17.421 1.00 96.19 137 VAL A C 1
ATOM 1069 O O . VAL A 1 137 ? -12.226 1.468 16.916 1.00 96.19 137 VAL A O 1
ATOM 1072 N N . HIS A 1 138 ? -14.162 0.959 17.941 1.00 95.12 138 HIS A N 1
ATOM 1073 C CA . HIS A 1 138 ? -14.620 2.334 18.068 1.00 95.12 138 HIS A CA 1
ATOM 1074 C C . HIS A 1 138 ? -13.849 3.061 19.163 1.00 95.12 138 HIS A C 1
ATOM 1076 O O . HIS A 1 138 ? -13.575 2.514 20.237 1.00 95.12 138 HIS A O 1
ATOM 1082 N N . SER A 1 139 ? -13.552 4.325 18.899 1.00 94.25 139 SER A N 1
ATOM 1083 C CA . SER A 1 139 ? -12.982 5.229 19.884 1.00 94.25 139 SER A CA 1
ATOM 1084 C C . SER A 1 139 ? -14.002 5.590 20.965 1.00 94.25 139 SER A C 1
ATOM 1086 O O . SER A 1 139 ? -15.174 5.846 20.688 1.00 94.25 139 SER A O 1
ATOM 1088 N N . GLY A 1 140 ? -13.561 5.577 22.219 1.00 94.19 140 GLY A N 1
ATOM 1089 C CA . GLY A 1 140 ? -14.290 6.090 23.374 1.00 94.19 140 GLY A CA 1
ATOM 1090 C C . GLY A 1 140 ? -13.758 7.459 23.821 1.00 94.19 140 GLY A C 1
ATOM 1091 O O . GLY A 1 140 ? -13.063 8.136 23.067 1.00 94.19 140 GLY A O 1
ATOM 1092 N N . PRO A 1 141 ? -14.067 7.919 25.047 1.00 93.06 141 PRO A N 1
ATOM 1093 C CA . PRO A 1 141 ? -13.418 9.101 25.613 1.00 93.06 141 PRO A CA 1
ATOM 1094 C C . PRO A 1 141 ? -11.893 8.911 25.785 1.00 93.06 141 PRO A C 1
ATOM 1096 O O . PRO A 1 141 ? -11.434 7.766 25.918 1.00 93.06 141 PRO A O 1
ATOM 1099 N N . PRO A 1 142 ? -11.114 10.012 25.843 1.00 90.88 142 PRO A N 1
ATOM 1100 C CA . PRO A 1 142 ? -9.709 9.976 26.249 1.00 90.88 142 PRO A CA 1
ATOM 1101 C C . PRO A 1 142 ? -9.531 9.231 27.576 1.00 90.88 142 PRO A C 1
ATOM 1103 O O . PRO A 1 142 ? -10.377 9.336 28.465 1.00 90.88 142 PRO A O 1
ATOM 1106 N N . ALA A 1 143 ? -8.445 8.474 27.707 1.00 89.06 143 ALA A N 1
ATOM 1107 C CA . ALA A 1 143 ? -8.096 7.820 28.959 1.00 89.06 143 ALA A CA 1
ATOM 1108 C C . ALA A 1 143 ? -7.420 8.830 29.904 1.00 89.06 143 ALA A C 1
ATOM 1110 O O . ALA A 1 143 ? -6.545 9.582 29.487 1.00 89.06 143 ALA A O 1
ATOM 1111 N N . ASP A 1 144 ? -7.791 8.822 31.187 1.00 81.38 144 ASP A N 1
ATOM 1112 C CA . ASP A 1 144 ? -7.233 9.728 32.210 1.00 81.38 144 ASP A CA 1
ATOM 1113 C C . ASP A 1 144 ? -5.812 9.330 32.682 1.00 81.38 144 ASP A C 1
ATOM 1115 O O . ASP A 1 144 ? -5.280 9.895 33.640 1.00 81.38 144 ASP A O 1
ATOM 1119 N N . GLU A 1 145 ? -5.192 8.328 32.054 1.00 70.56 145 GLU A N 1
ATOM 1120 C CA . GLU A 1 145 ? -3.947 7.711 32.515 1.00 70.56 145 GLU A CA 1
ATOM 1121 C C . GLU A 1 145 ? -2.723 8.251 31.769 1.00 70.56 145 GLU A C 1
ATOM 1123 O O . GLU A 1 145 ? -2.636 8.193 30.542 1.00 70.56 145 GLU A O 1
ATOM 1128 N N . GLN A 1 146 ? -1.723 8.705 32.532 1.00 65.31 146 GLN A N 1
ATOM 1129 C CA . GLN A 1 146 ? -0.359 8.830 32.020 1.00 65.31 146 GLN A CA 1
ATOM 1130 C C . GLN A 1 146 ? 0.204 7.427 31.868 1.00 65.31 146 GLN A C 1
ATOM 1132 O O . GLN A 1 146 ? 0.151 6.646 32.821 1.00 65.31 146 GLN A O 1
ATOM 1137 N N . GLY A 1 147 ? 0.742 7.087 30.703 1.00 71.56 147 GLY A N 1
ATOM 1138 C CA . GLY A 1 147 ? 1.067 5.695 30.457 1.00 71.56 147 GLY A CA 1
ATOM 1139 C C . GLY A 1 147 ? 2.217 5.482 29.512 1.00 71.56 147 GLY A C 1
ATOM 1140 O O . GLY A 1 147 ? 2.472 6.248 28.594 1.00 71.56 147 GLY A O 1
ATOM 1141 N N . SER A 1 148 ? 2.895 4.375 29.751 1.00 89.56 148 SER A N 1
ATOM 1142 C CA . SER A 1 148 ? 3.434 3.569 28.677 1.00 89.56 148 SER A CA 1
ATOM 1143 C C . SER A 1 148 ? 2.342 2.682 28.091 1.00 89.56 148 SER A C 1
ATOM 1145 O O . SER A 1 148 ? 1.407 2.322 28.802 1.00 89.56 148 SER A O 1
ATOM 1147 N N . TYR A 1 149 ? 2.503 2.246 26.850 1.00 93.38 149 TYR A N 1
ATOM 1148 C CA . TYR A 1 149 ? 1.650 1.223 26.247 1.00 93.38 149 TYR A CA 1
ATOM 1149 C C . TYR A 1 149 ? 2.450 -0.039 25.921 1.00 93.38 149 TYR A C 1
ATOM 1151 O O . TYR A 1 149 ? 3.680 -0.061 25.978 1.00 93.38 149 TYR A O 1
ATOM 1159 N N . TYR A 1 150 ? 1.737 -1.103 25.588 1.00 95.56 150 TYR A N 1
ATOM 1160 C CA . TYR A 1 150 ? 2.283 -2.358 25.099 1.00 95.56 150 TYR A CA 1
ATOM 1161 C C . TYR A 1 150 ? 1.653 -2.684 23.745 1.00 95.56 150 TYR A C 1
ATOM 1163 O O . TYR A 1 150 ? 0.534 -2.266 23.450 1.00 95.56 150 TYR A O 1
ATOM 1171 N N . GLU A 1 151 ? 2.362 -3.442 22.922 1.00 94.94 151 GLU A N 1
ATOM 1172 C CA . GLU A 1 151 ? 1.911 -3.883 21.601 1.00 94.94 151 GLU A CA 1
ATOM 1173 C C . GLU A 1 151 ? 1.985 -5.402 21.506 1.00 94.94 151 GLU A C 1
ATOM 1175 O O . GLU A 1 151 ? 2.843 -6.027 22.130 1.00 94.94 151 GLU A O 1
ATOM 1180 N N . LEU A 1 152 ? 1.129 -6.005 20.682 1.00 95.56 152 LEU A N 1
ATOM 1181 C CA . LEU A 1 152 ? 1.295 -7.403 20.305 1.00 95.56 152 LEU A CA 1
ATOM 1182 C C . LEU A 1 152 ? 2.279 -7.475 19.129 1.00 95.56 152 LEU A C 1
ATOM 1184 O O . LEU A 1 152 ? 2.005 -6.926 18.060 1.00 95.56 152 LEU A O 1
ATOM 1188 N N . ARG A 1 153 ? 3.432 -8.114 19.345 1.00 95.50 153 ARG A N 1
ATOM 1189 C CA . ARG A 1 153 ? 4.477 -8.343 18.340 1.00 95.50 153 ARG A CA 1
ATOM 1190 C C . ARG A 1 153 ? 4.808 -9.825 18.278 1.00 95.50 153 ARG A C 1
ATOM 1192 O O . ARG A 1 153 ? 5.134 -10.426 19.300 1.00 95.50 153 ARG A O 1
ATOM 1199 N N . ASP A 1 154 ? 4.670 -10.425 17.102 1.00 93.81 154 ASP A N 1
ATOM 1200 C CA . ASP A 1 154 ? 4.863 -11.858 16.860 1.00 93.81 154 ASP A CA 1
ATOM 1201 C C . ASP A 1 154 ? 4.085 -12.742 17.862 1.00 93.81 154 ASP A C 1
ATOM 1203 O O . ASP A 1 154 ? 4.533 -13.808 18.284 1.00 93.81 154 ASP A O 1
ATOM 1207 N N . GLY A 1 155 ? 2.897 -12.277 18.276 1.00 93.44 155 GLY A N 1
ATOM 1208 C CA . GLY A 1 155 ? 2.039 -12.967 19.247 1.00 93.44 155 GLY A CA 1
ATOM 1209 C C . GLY A 1 155 ? 2.464 -12.829 20.716 1.00 93.44 155 GLY A C 1
ATOM 1210 O O . GLY A 1 155 ? 1.821 -13.417 21.587 1.00 93.44 155 GLY A O 1
ATOM 1211 N N . ALA A 1 156 ? 3.507 -12.052 21.015 1.00 96.50 156 ALA A N 1
ATOM 1212 C CA . ALA A 1 156 ? 3.954 -11.734 22.367 1.00 96.50 156 ALA A CA 1
ATOM 1213 C C . ALA A 1 156 ? 3.691 -10.261 22.716 1.00 96.50 156 ALA A C 1
ATOM 1215 O O . ALA A 1 156 ? 3.733 -9.382 21.860 1.00 96.50 156 ALA A O 1
ATOM 1216 N N . CYS A 1 157 ? 3.429 -9.982 23.994 1.00 97.44 157 CYS A N 1
ATOM 1217 C CA . CYS A 1 157 ? 3.256 -8.615 24.479 1.00 97.44 157 CYS A CA 1
ATOM 1218 C C . CYS A 1 157 ? 4.629 -7.934 24.615 1.00 97.44 157 CYS A C 1
ATOM 1220 O O . CYS A 1 157 ? 5.483 -8.413 25.365 1.00 97.44 157 CYS A O 1
ATOM 1222 N N . ALA A 1 158 ? 4.847 -6.835 23.896 1.00 96.50 158 ALA A N 1
ATOM 1223 C CA . ALA A 1 158 ? 6.092 -6.075 23.866 1.00 96.50 158 ALA A CA 1
ATOM 1224 C C . ALA A 1 158 ? 5.886 -4.666 24.441 1.00 96.50 158 ALA A C 1
ATOM 1226 O O . ALA A 1 158 ? 4.933 -3.976 24.092 1.00 96.50 158 ALA A O 1
ATOM 1227 N N . GLY A 1 159 ? 6.787 -4.228 25.321 1.00 93.62 159 GLY A N 1
ATOM 1228 C CA . GLY A 1 159 ? 6.730 -2.925 25.990 1.00 93.62 159 GLY A CA 1
ATOM 1229 C C . GLY A 1 159 ? 7.385 -2.970 27.377 1.00 93.62 159 GLY A C 1
ATOM 1230 O O . GLY A 1 159 ? 8.006 -3.979 27.728 1.00 93.62 159 GLY A O 1
ATOM 1231 N N . PRO A 1 160 ? 7.248 -1.914 28.197 1.00 94.88 160 PRO A N 1
ATOM 1232 C CA . PRO A 1 160 ? 6.489 -0.690 27.934 1.00 94.88 160 PRO A CA 1
ATOM 1233 C C . PRO A 1 160 ? 7.134 0.211 26.870 1.00 94.88 160 PRO A C 1
ATOM 1235 O O . PRO A 1 160 ? 8.347 0.408 26.881 1.00 94.88 160 PRO A O 1
ATOM 1238 N N . GLN A 1 161 ? 6.318 0.800 25.998 1.00 91.25 161 GLN A N 1
ATOM 1239 C CA . GLN A 1 161 ? 6.692 1.892 25.098 1.00 91.25 161 GLN A CA 1
ATOM 1240 C C . GLN A 1 161 ? 6.275 3.228 25.721 1.00 91.25 161 GLN A C 1
ATOM 1242 O O . GLN A 1 161 ? 5.144 3.328 26.202 1.00 91.25 161 GLN A O 1
ATOM 1247 N N . PRO A 1 162 ? 7.137 4.256 25.750 1.00 89.25 162 PRO A N 1
ATOM 1248 C CA . PRO A 1 162 ? 6.744 5.569 26.248 1.00 89.25 162 PRO A CA 1
ATOM 1249 C C . PRO A 1 162 ? 5.702 6.209 25.315 1.00 89.25 162 PRO A C 1
ATOM 1251 O O . PRO A 1 162 ? 5.809 6.097 24.097 1.00 89.25 162 PRO A O 1
ATOM 1254 N N . THR A 1 163 ? 4.713 6.905 25.876 1.00 84.12 163 THR A N 1
ATOM 1255 C CA . THR A 1 163 ? 3.799 7.771 25.117 1.00 84.12 163 THR A CA 1
ATOM 1256 C C . THR A 1 163 ? 3.448 9.016 25.925 1.00 84.12 163 THR A C 1
ATOM 1258 O O . THR A 1 163 ? 3.531 9.004 27.156 1.00 84.12 163 THR A O 1
ATOM 1261 N N . ASP A 1 164 ? 3.066 10.094 25.240 1.00 75.12 164 ASP A N 1
ATOM 1262 C CA . ASP A 1 164 ? 2.465 11.236 25.917 1.00 75.12 164 ASP A CA 1
ATOM 1263 C C . ASP A 1 164 ? 1.000 10.926 26.257 1.00 75.12 164 ASP A C 1
ATOM 1265 O O . ASP A 1 164 ? 0.251 10.306 25.502 1.00 75.12 164 ASP A O 1
ATOM 1269 N N . GLU A 1 165 ? 0.570 11.435 27.404 1.00 59.56 165 GLU A N 1
ATOM 1270 C CA . GLU A 1 165 ? -0.742 11.197 28.030 1.00 59.56 165 GLU A CA 1
ATOM 1271 C C . GLU A 1 165 ? -1.919 11.538 27.111 1.00 59.56 165 GLU A C 1
ATOM 1273 O O . GLU A 1 165 ? -2.995 10.960 27.204 1.00 59.56 165 GLU A O 1
ATOM 1278 N N . LYS A 1 166 ? -1.715 12.486 26.191 1.00 64.50 166 LYS A N 1
ATOM 1279 C CA . LYS A 1 166 ? -2.760 12.996 25.295 1.00 64.50 166 LYS A CA 1
ATOM 1280 C C . LYS A 1 166 ? -3.095 12.046 24.148 1.00 64.50 166 LYS A C 1
ATOM 1282 O O . LYS A 1 166 ? -3.924 12.405 23.312 1.00 64.50 166 LYS A O 1
ATOM 1287 N N . PHE A 1 167 ? -2.453 10.880 24.091 1.00 79.44 167 PHE A N 1
ATOM 1288 C CA . PHE A 1 167 ? -2.597 9.952 22.978 1.00 79.44 167 PHE A CA 1
ATOM 1289 C C . PHE A 1 167 ? -3.398 8.695 23.290 1.00 79.44 167 PHE A C 1
ATOM 1291 O O . PHE A 1 167 ? -3.709 7.969 22.350 1.00 79.44 167 PHE A O 1
ATOM 1298 N N . LEU A 1 168 ? -3.758 8.430 24.552 1.00 90.44 168 LEU A N 1
ATOM 1299 C CA . LEU A 1 168 ? -4.506 7.225 24.910 1.00 90.44 168 LEU A CA 1
ATOM 1300 C C . LEU A 1 168 ? -6.013 7.474 24.980 1.00 90.44 168 LEU A C 1
ATOM 1302 O O . LEU A 1 168 ? -6.496 8.406 25.619 1.00 90.44 168 LEU A O 1
ATOM 1306 N N . TRP A 1 169 ? -6.758 6.577 24.348 1.00 92.88 169 TRP A N 1
ATOM 1307 C CA . TRP A 1 169 ? -8.212 6.592 24.267 1.00 92.88 169 TRP A CA 1
ATOM 1308 C C . TRP A 1 169 ? -8.763 5.276 24.801 1.00 92.88 169 TRP A C 1
ATOM 1310 O O . TRP A 1 169 ? -8.172 4.207 24.619 1.00 92.88 169 TRP A O 1
ATOM 1320 N N . THR A 1 170 ? -9.912 5.330 25.463 1.00 95.06 170 THR A N 1
ATOM 1321 C CA . THR A 1 170 ? -10.689 4.110 25.707 1.00 95.06 170 THR A CA 1
ATOM 1322 C C . THR A 1 170 ? -11.236 3.584 24.378 1.00 95.06 170 THR A C 1
ATOM 1324 O O . THR A 1 170 ? -11.372 4.337 23.415 1.00 95.06 170 THR A O 1
ATOM 1327 N N . VAL A 1 171 ? -11.527 2.286 24.305 1.00 95.44 171 VAL A N 1
ATOM 1328 C CA . VAL A 1 171 ? -12.154 1.667 23.129 1.00 95.44 171 VAL A CA 1
ATOM 1329 C C . VAL A 1 171 ? -13.497 1.072 23.523 1.00 95.44 171 VAL A C 1
ATOM 1331 O O . VAL A 1 171 ? -13.687 0.684 24.678 1.00 95.44 171 VAL A O 1
ATOM 1334 N N . THR A 1 172 ? -14.436 1.033 22.583 1.00 95.50 172 THR A N 1
ATOM 1335 C CA . THR A 1 172 ? -15.801 0.557 22.832 1.00 95.50 172 THR A CA 1
ATOM 1336 C C . THR A 1 172 ? -16.134 -0.643 21.949 1.00 95.50 172 THR A C 1
ATOM 1338 O O . THR A 1 172 ? -15.477 -1.680 22.049 1.00 95.50 172 THR A O 1
ATOM 1341 N N . ASP A 1 173 ? -17.167 -0.531 21.121 1.00 95.44 173 ASP A N 1
ATOM 1342 C CA . ASP A 1 173 ? -17.646 -1.612 20.276 1.00 95.44 173 ASP A CA 1
ATOM 1343 C C . ASP A 1 173 ? -16.599 -2.011 19.234 1.00 95.44 173 ASP A C 1
ATOM 1345 O O . ASP A 1 173 ? -15.693 -1.250 18.883 1.00 95.44 173 ASP A O 1
ATOM 1349 N N . SER A 1 174 ? -16.733 -3.233 18.728 1.00 95.62 174 SER A N 1
ATOM 1350 C CA . SER A 1 174 ? -15.794 -3.808 17.772 1.00 95.62 174 SER A CA 1
ATOM 1351 C C . SER A 1 174 ? -16.498 -4.243 16.493 1.00 95.62 174 SER A C 1
ATOM 1353 O O . SER A 1 174 ? -17.600 -4.791 16.545 1.00 95.62 174 SER A O 1
ATOM 1355 N N . ILE A 1 175 ? -15.846 -4.027 15.355 1.00 96.50 175 ILE A N 1
ATOM 1356 C CA . ILE A 1 175 ? -16.303 -4.424 14.027 1.00 96.50 175 ILE A CA 1
ATOM 1357 C C . ILE A 1 175 ? -15.412 -5.564 13.546 1.00 96.50 175 ILE A C 1
ATOM 1359 O O . ILE A 1 175 ? -14.229 -5.380 13.243 1.00 96.50 175 ILE A O 1
ATOM 1363 N N . GLN A 1 176 ? -16.000 -6.753 13.503 1.00 97.19 176 GLN A N 1
ATOM 1364 C CA . GLN A 1 176 ? -15.349 -7.956 13.000 1.00 97.19 176 GLN A CA 1
ATOM 1365 C C . GLN A 1 176 ? -15.157 -7.866 11.479 1.00 97.19 176 GLN A C 1
ATOM 1367 O O . GLN A 1 176 ? -15.910 -7.182 10.784 1.00 97.19 176 GLN A O 1
ATOM 1372 N N . GLY A 1 177 ? -14.148 -8.561 10.952 1.00 94.94 177 GLY A N 1
ATOM 1373 C CA . GLY A 1 177 ? -13.818 -8.502 9.524 1.00 94.94 177 GLY A CA 1
ATOM 1374 C C . GLY A 1 177 ? -14.902 -9.055 8.600 1.00 94.94 177 GLY A C 1
ATOM 1375 O O . GLY A 1 177 ? -14.983 -8.632 7.453 1.00 94.94 177 GLY A O 1
ATOM 1376 N N . ASP A 1 178 ? -15.752 -9.959 9.088 1.00 96.88 178 ASP A N 1
ATOM 1377 C CA . ASP A 1 178 ? -16.903 -10.507 8.356 1.00 96.88 178 ASP A CA 1
ATOM 1378 C C . ASP A 1 178 ? -18.082 -9.522 8.246 1.00 96.88 178 ASP A C 1
ATOM 1380 O O . ASP A 1 178 ? -18.990 -9.727 7.444 1.00 96.88 178 ASP A O 1
ATOM 1384 N N . ALA A 1 179 ? -18.066 -8.425 9.010 1.00 96.94 179 ALA A N 1
ATOM 1385 C CA . ALA A 1 179 ? -19.034 -7.338 8.885 1.00 96.94 179 ALA A CA 1
ATOM 1386 C C . ALA A 1 179 ? -18.667 -6.331 7.776 1.00 96.94 179 ALA A C 1
ATOM 1388 O O . ALA A 1 179 ? -19.464 -5.439 7.458 1.00 96.94 179 ALA A O 1
ATOM 1389 N N . LEU A 1 180 ? -17.474 -6.448 7.189 1.00 97.00 180 LEU A N 1
ATOM 1390 C CA . LEU A 1 180 ? -16.951 -5.567 6.147 1.00 97.00 180 LEU A CA 1
ATOM 1391 C C . LEU A 1 180 ? -16.881 -6.313 4.815 1.00 97.00 180 LEU A C 1
ATOM 1393 O O . LEU A 1 180 ? -16.662 -7.519 4.785 1.00 97.00 180 LEU A O 1
ATOM 1397 N N . VAL A 1 181 ? -17.029 -5.587 3.708 1.00 97.38 181 VAL A N 1
ATOM 1398 C CA . VAL A 1 181 ? -16.913 -6.183 2.372 1.00 97.38 181 VAL A CA 1
ATOM 1399 C C . VAL A 1 181 ? -15.454 -6.538 2.105 1.00 97.38 181 VAL A C 1
ATOM 1401 O O . VAL A 1 181 ? -14.583 -5.657 2.091 1.00 97.38 181 VAL A O 1
ATOM 1404 N N . ALA A 1 182 ? -15.193 -7.829 1.899 1.00 96.94 182 ALA A N 1
ATOM 1405 C CA . ALA A 1 182 ? -13.885 -8.313 1.500 1.00 96.94 182 ALA A CA 1
ATOM 1406 C C . ALA A 1 182 ? -13.679 -8.169 -0.008 1.00 96.94 182 ALA A C 1
ATOM 1408 O O . ALA A 1 182 ? -14.602 -8.319 -0.804 1.00 96.94 182 ALA A O 1
ATOM 1409 N N . PHE A 1 183 ? -12.437 -7.901 -0.388 1.00 95.75 183 PHE A N 1
ATOM 1410 C CA . PHE A 1 183 ? -11.974 -7.816 -1.759 1.00 95.75 183 PHE A CA 1
ATOM 1411 C C . PHE A 1 183 ? -10.951 -8.907 -2.032 1.00 95.75 183 PHE A C 1
ATOM 1413 O O . PHE A 1 183 ? -10.007 -9.105 -1.260 1.00 95.75 183 PHE A O 1
ATOM 1420 N N . SER A 1 184 ? -11.106 -9.555 -3.181 1.00 93.75 184 SER A N 1
ATOM 1421 C CA . SER A 1 184 ? -10.150 -10.523 -3.709 1.00 93.75 184 SER A CA 1
ATOM 1422 C C . SER A 1 184 ? -9.500 -9.992 -4.985 1.00 93.75 184 SER A C 1
ATOM 1424 O O . SER A 1 184 ? -10.188 -9.389 -5.811 1.00 93.75 184 SER A O 1
ATOM 1426 N N . PRO A 1 185 ? -8.189 -10.204 -5.187 1.00 91.00 185 PRO A N 1
ATOM 1427 C CA . PRO A 1 185 ? -7.549 -9.855 -6.443 1.00 91.00 185 PRO A CA 1
ATOM 1428 C C . PRO A 1 185 ? -8.033 -10.789 -7.557 1.00 91.00 185 PRO A C 1
ATOM 1430 O O . PRO A 1 185 ? -8.018 -12.011 -7.412 1.00 91.00 185 PRO A O 1
ATOM 1433 N N . VAL A 1 186 ? -8.421 -10.208 -8.686 1.00 90.94 186 VAL A N 1
ATOM 1434 C CA . VAL A 1 186 ? -8.785 -10.904 -9.920 1.00 90.94 186 VAL A CA 1
ATOM 1435 C C . VAL A 1 186 ? -7.946 -10.336 -11.055 1.00 90.94 186 VAL A C 1
ATOM 1437 O O . VAL A 1 186 ? -7.743 -9.126 -11.165 1.00 90.94 186 VAL A O 1
ATOM 1440 N N . GLU A 1 187 ? -7.434 -11.221 -11.901 1.00 87.25 187 GLU A N 1
ATOM 1441 C CA . GLU A 1 187 ? -6.690 -10.840 -13.092 1.00 87.25 187 GLU A CA 1
ATOM 1442 C C . GLU A 1 187 ? -7.608 -10.835 -14.319 1.00 87.25 187 GLU A C 1
ATOM 1444 O O . GLU A 1 187 ? -8.310 -11.812 -14.574 1.00 87.25 187 GLU A O 1
ATOM 1449 N N . LEU A 1 188 ? -7.596 -9.741 -15.087 1.00 79.50 188 LEU A N 1
ATOM 1450 C CA . LEU A 1 188 ? -8.561 -9.525 -16.176 1.00 79.50 188 LEU A CA 1
ATOM 1451 C C . LEU A 1 188 ? -8.015 -9.724 -17.592 1.00 79.50 188 LEU A C 1
ATOM 1453 O O . LEU A 1 188 ? -8.781 -9.708 -18.551 1.00 79.50 188 LEU A O 1
ATOM 1457 N N . SER A 1 189 ? -6.707 -9.916 -17.761 1.00 75.62 189 SER A N 1
ATOM 1458 C CA . SER A 1 189 ? -6.114 -10.192 -19.078 1.00 75.62 189 SER A CA 1
ATOM 1459 C C . SER A 1 189 ? -5.739 -11.669 -19.190 1.00 75.62 189 SER A C 1
ATOM 1461 O O . SER A 1 189 ? -5.411 -12.311 -18.199 1.00 75.62 189 SER A O 1
ATOM 1463 N N . THR A 1 190 ? -5.774 -12.216 -20.406 1.00 65.56 190 THR A N 1
ATOM 1464 C CA . THR A 1 190 ? -5.312 -13.588 -20.687 1.00 65.56 190 THR A CA 1
ATOM 1465 C C . THR A 1 190 ? -4.217 -13.656 -21.750 1.00 65.56 190 THR A C 1
ATOM 1467 O O . THR A 1 190 ? -3.622 -14.717 -21.930 1.00 65.56 190 THR A O 1
ATOM 1470 N N . THR A 1 191 ? -3.912 -12.555 -22.449 1.00 73.31 191 THR A N 1
ATOM 1471 C CA . THR A 1 191 ? -3.092 -12.595 -23.675 1.00 73.31 191 THR A CA 1
ATOM 1472 C C . THR A 1 191 ? -1.701 -11.972 -23.553 1.00 73.31 191 THR A C 1
ATOM 1474 O O . THR A 1 191 ? -0.840 -12.305 -24.358 1.00 73.31 191 THR A O 1
ATOM 1477 N N . SER A 1 192 ? -1.462 -11.094 -22.576 1.00 80.06 192 SER A N 1
ATOM 1478 C CA . SER A 1 192 ? -0.180 -10.393 -22.360 1.00 80.06 192 SER A CA 1
ATOM 1479 C C . SER A 1 192 ? 0.568 -10.916 -21.128 1.00 80.06 192 SER A C 1
ATOM 1481 O O . SER A 1 192 ? -0.074 -11.375 -20.188 1.00 80.06 192 SER A O 1
ATOM 1483 N N . ASP A 1 193 ? 1.901 -10.803 -21.080 1.00 87.38 193 ASP A N 1
ATOM 1484 C CA . ASP A 1 193 ? 2.700 -11.168 -19.887 1.00 87.38 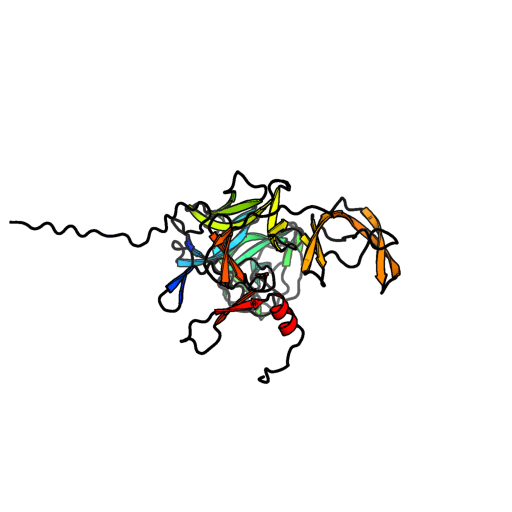193 ASP A CA 1
ATOM 1485 C C . ASP A 1 193 ? 2.359 -10.307 -18.659 1.00 87.38 193 ASP A C 1
ATOM 1487 O O . ASP A 1 193 ? 2.541 -10.732 -17.518 1.00 87.38 193 ASP A O 1
ATOM 1491 N N . VAL A 1 194 ? 1.826 -9.108 -18.901 1.00 86.62 194 VAL A N 1
ATOM 1492 C CA . VAL A 1 194 ? 1.338 -8.185 -17.876 1.00 86.62 194 VAL A CA 1
ATOM 1493 C C . VAL A 1 194 ? -0.179 -8.137 -17.926 1.00 86.62 194 VAL A C 1
ATOM 1495 O O . VAL A 1 194 ? -0.754 -7.771 -18.953 1.00 86.62 194 VAL A O 1
ATOM 1498 N N . GLY A 1 195 ? -0.836 -8.499 -16.830 1.00 85.50 195 GLY A N 1
ATOM 1499 C CA . GLY A 1 195 ? -2.277 -8.372 -16.670 1.00 85.50 195 GLY A CA 1
ATOM 1500 C C . GLY A 1 195 ? -2.690 -7.180 -15.824 1.00 85.50 195 GLY A C 1
ATOM 1501 O O . GLY A 1 195 ? -1.936 -6.707 -14.975 1.00 85.50 195 GLY A O 1
ATOM 1502 N N . HIS A 1 196 ? -3.924 -6.722 -16.033 1.00 83.75 196 HIS A N 1
ATOM 1503 C CA . HIS A 1 196 ? -4.591 -5.855 -15.070 1.00 83.75 196 HIS A CA 1
ATOM 1504 C C . HIS A 1 196 ? -4.989 -6.678 -13.858 1.00 83.75 196 HIS A C 1
ATOM 1506 O O . HIS A 1 196 ? -5.612 -7.734 -14.000 1.00 83.75 196 HIS A O 1
ATOM 1512 N N . GLN A 1 197 ? -4.668 -6.158 -12.682 1.00 85.62 197 GLN A N 1
ATOM 1513 C CA . GLN A 1 197 ? -5.183 -6.666 -11.430 1.00 85.62 197 GLN A CA 1
ATOM 1514 C C . GLN A 1 197 ? -6.277 -5.723 -10.944 1.00 85.62 197 GLN A C 1
ATOM 1516 O O . GLN A 1 197 ? -6.032 -4.548 -10.660 1.00 85.62 197 GLN A O 1
ATOM 1521 N N . VAL A 1 198 ? -7.486 -6.253 -10.823 1.00 87.81 198 VAL A N 1
ATOM 1522 C CA . VAL A 1 198 ? -8.570 -5.590 -10.102 1.00 87.81 198 VAL A CA 1
ATOM 1523 C C . VAL A 1 198 ? -8.779 -6.264 -8.761 1.00 87.81 198 VAL A C 1
ATOM 1525 O O . VAL A 1 198 ? -8.424 -7.421 -8.560 1.00 87.81 198 VAL A O 1
ATOM 1528 N N . LEU A 1 199 ? -9.352 -5.527 -7.830 1.00 90.69 199 LEU A N 1
ATOM 1529 C CA . LEU A 1 199 ? -9.944 -6.058 -6.622 1.00 90.69 199 LEU A CA 1
ATOM 1530 C C . LEU A 1 199 ? -11.445 -6.143 -6.861 1.00 90.69 199 LEU A C 1
ATOM 1532 O O . LEU A 1 199 ? -12.059 -5.141 -7.221 1.00 90.69 199 LEU A O 1
ATOM 1536 N N . VAL A 1 200 ? -12.011 -7.328 -6.658 1.00 93.88 200 VAL A N 1
ATOM 1537 C CA . VAL A 1 200 ? -13.453 -7.570 -6.741 1.00 93.88 200 VAL A CA 1
ATOM 1538 C C . VAL A 1 200 ? -13.977 -7.810 -5.333 1.00 93.88 200 VAL A C 1
ATOM 1540 O O . VAL A 1 200 ? -13.494 -8.703 -4.631 1.00 93.88 200 VAL A O 1
ATOM 1543 N N . GLY A 1 201 ? -14.914 -6.967 -4.921 1.00 95.69 201 GLY A N 1
ATOM 1544 C CA . GLY A 1 201 ? -15.628 -7.038 -3.660 1.00 95.69 201 GLY A CA 1
ATOM 1545 C C . GLY A 1 201 ? -16.666 -8.154 -3.675 1.00 95.69 201 GLY A C 1
ATOM 1546 O O . GLY A 1 201 ? -17.223 -8.495 -4.719 1.00 95.69 201 GLY A O 1
ATOM 1547 N N . GLU A 1 202 ? -16.965 -8.713 -2.506 1.00 96.94 202 GLU A N 1
ATOM 1548 C CA . GLU A 1 202 ? -18.052 -9.690 -2.333 1.00 96.94 202 GLU A CA 1
ATOM 1549 C C . GLU A 1 202 ? -19.436 -9.129 -2.704 1.00 96.94 202 GLU A C 1
ATOM 1551 O O . GLU A 1 202 ? -20.354 -9.892 -2.999 1.00 96.94 202 GLU A O 1
ATOM 1556 N N . ASP A 1 203 ? -19.580 -7.803 -2.718 1.00 96.00 203 ASP A N 1
ATOM 1557 C CA . ASP A 1 203 ? -20.775 -7.070 -3.139 1.00 96.00 203 ASP A CA 1
ATOM 1558 C C . ASP A 1 203 ? -20.766 -6.697 -4.633 1.00 96.00 203 ASP A C 1
ATOM 1560 O O . ASP A 1 203 ? -21.614 -5.933 -5.088 1.00 96.00 203 ASP A O 1
ATOM 1564 N N . GLY A 1 204 ? -19.783 -7.186 -5.391 1.00 94.62 204 GLY A N 1
ATOM 1565 C CA . GLY A 1 204 ? -19.610 -6.874 -6.803 1.00 94.62 204 GLY A CA 1
ATOM 1566 C C . GLY A 1 204 ? -18.885 -5.560 -7.087 1.00 94.62 204 GLY A C 1
ATOM 1567 O O . GLY A 1 204 ? -18.689 -5.257 -8.259 1.00 94.62 204 GLY A O 1
ATOM 1568 N N . ALA A 1 205 ? -18.449 -4.791 -6.082 1.00 92.06 205 ALA A N 1
ATOM 1569 C CA . ALA A 1 205 ? -17.620 -3.614 -6.333 1.00 92.06 205 ALA A CA 1
ATOM 1570 C C . ALA A 1 205 ? -16.318 -4.017 -7.033 1.00 92.06 205 ALA A C 1
ATOM 1572 O O . ALA A 1 205 ? -15.709 -5.029 -6.692 1.00 92.06 205 ALA A O 1
ATOM 1573 N N . GLN A 1 206 ? -15.851 -3.217 -7.986 1.00 89.62 206 GLN A N 1
ATOM 1574 C CA . GLN A 1 206 ? -14.617 -3.493 -8.712 1.00 89.62 206 GLN A CA 1
ATOM 1575 C C . GLN A 1 206 ? -13.687 -2.291 -8.682 1.00 89.62 206 GLN A C 1
ATOM 1577 O O . GLN A 1 206 ? -14.091 -1.159 -8.946 1.00 89.62 206 GLN A O 1
ATOM 1582 N N . LEU A 1 207 ? -12.413 -2.546 -8.396 1.00 86.19 207 LEU A N 1
ATOM 1583 C CA . LEU A 1 207 ? -11.400 -1.512 -8.258 1.00 86.19 207 LEU A CA 1
ATOM 1584 C C . LEU A 1 207 ? -10.127 -1.890 -8.998 1.00 86.19 207 LEU A C 1
ATOM 1586 O O . LEU A 1 207 ? -9.539 -2.933 -8.726 1.00 86.19 207 LEU A O 1
ATOM 1590 N N . HIS A 1 208 ? -9.629 -1.018 -9.865 1.00 82.56 208 HIS A N 1
ATOM 1591 C CA . HIS A 1 208 ? -8.292 -1.184 -10.423 1.00 82.56 208 HIS A CA 1
ATOM 1592 C C . HIS A 1 208 ? -7.225 -1.101 -9.320 1.00 82.56 208 HIS A C 1
ATOM 1594 O O . HIS A 1 208 ? -7.061 -0.066 -8.678 1.00 82.56 208 HIS A O 1
ATOM 1600 N N . SER A 1 209 ? -6.488 -2.192 -9.096 1.00 81.38 209 SER A N 1
ATOM 1601 C CA . SER A 1 209 ? -5.475 -2.292 -8.035 1.00 81.38 209 SER A CA 1
ATOM 1602 C C . SER A 1 209 ? -4.040 -2.242 -8.556 1.00 81.38 209 SER A C 1
ATOM 1604 O O . SER A 1 209 ? -3.109 -2.235 -7.750 1.00 81.38 209 SER A O 1
ATOM 1606 N N . GLY A 1 210 ? -3.849 -2.207 -9.875 1.00 83.31 210 GLY A N 1
ATOM 1607 C CA . GLY A 1 210 ? -2.540 -2.124 -10.512 1.00 83.31 210 GLY A CA 1
ATOM 1608 C C . GLY A 1 210 ? -2.332 -3.225 -11.540 1.00 83.31 210 GLY A C 1
ATOM 1609 O O . GLY A 1 210 ? -3.273 -3.687 -12.187 1.00 83.31 210 GLY A O 1
ATOM 1610 N N . PHE A 1 211 ? -1.078 -3.639 -11.692 1.00 86.25 211 PHE A N 1
ATOM 1611 C CA . PHE A 1 211 ? -0.655 -4.577 -12.723 1.00 86.25 211 PHE A CA 1
ATOM 1612 C C . PHE A 1 211 ? -0.020 -5.816 -12.104 1.00 86.25 211 PHE A C 1
ATOM 1614 O O . PHE A 1 211 ? 0.464 -5.796 -10.970 1.00 86.25 211 PHE A O 1
ATOM 1621 N N . TYR A 1 212 ? -0.032 -6.907 -12.858 1.00 88.31 212 TYR A N 1
ATOM 1622 C CA . TYR A 1 212 ? 0.526 -8.182 -12.440 1.00 88.31 212 TYR A CA 1
ATOM 1623 C C . TYR A 1 212 ? 1.402 -8.763 -13.548 1.00 88.31 212 TYR A C 1
ATOM 1625 O O . TYR A 1 212 ? 0.932 -8.997 -14.658 1.00 88.31 212 TYR A O 1
ATOM 1633 N N . ASP A 1 213 ? 2.679 -8.987 -13.248 1.00 90.81 213 ASP A N 1
ATOM 1634 C CA . ASP A 1 213 ? 3.613 -9.722 -14.098 1.00 90.81 213 ASP A CA 1
ATOM 1635 C C . ASP A 1 213 ? 3.369 -11.224 -13.906 1.00 90.81 213 ASP A C 1
ATOM 1637 O O . ASP A 1 213 ? 3.767 -11.802 -12.887 1.00 90.81 213 ASP A O 1
ATOM 1641 N N . ARG A 1 214 ? 2.731 -11.875 -14.883 1.00 89.31 214 ARG A N 1
ATOM 1642 C CA . ARG A 1 214 ? 2.447 -13.317 -14.824 1.00 89.31 214 ARG A CA 1
ATOM 1643 C C . ARG A 1 214 ? 3.715 -14.153 -14.861 1.00 89.31 214 ARG A C 1
ATOM 1645 O O . ARG A 1 214 ? 3.809 -15.141 -14.132 1.00 89.31 214 ARG A O 1
ATOM 1652 N N . ALA A 1 215 ? 4.688 -13.760 -15.685 1.00 89.19 215 ALA A N 1
ATOM 1653 C CA . ALA A 1 215 ? 5.931 -14.505 -15.856 1.00 89.19 215 ALA A CA 1
ATOM 1654 C C . ALA A 1 215 ? 6.709 -14.600 -14.535 1.00 89.19 215 ALA A C 1
ATOM 1656 O O . ALA A 1 215 ? 7.365 -15.607 -14.273 1.00 89.19 215 ALA A O 1
ATOM 1657 N N . ARG A 1 216 ? 6.592 -13.576 -13.679 1.00 88.12 216 ARG A N 1
ATOM 1658 C CA . ARG A 1 216 ? 7.226 -13.530 -12.348 1.00 88.12 216 ARG A CA 1
ATOM 1659 C C . ARG A 1 216 ? 6.283 -13.822 -11.189 1.00 88.12 216 ARG A C 1
ATOM 1661 O O . ARG A 1 216 ? 6.751 -13.958 -10.055 1.00 88.12 216 ARG A O 1
ATOM 1668 N N . SER A 1 217 ? 4.987 -13.929 -11.474 1.00 90.25 217 SER A N 1
ATOM 1669 C CA . SER A 1 217 ? 3.918 -14.049 -10.482 1.00 90.25 217 SER A CA 1
ATOM 1670 C C . SER A 1 217 ? 4.000 -12.946 -9.417 1.00 90.25 217 SER A C 1
ATOM 1672 O O . SER A 1 217 ? 3.941 -13.220 -8.218 1.00 90.25 217 SER A O 1
ATOM 1674 N N . ALA A 1 218 ? 4.180 -11.697 -9.854 1.00 88.25 218 ALA A N 1
ATOM 1675 C CA . ALA A 1 218 ? 4.413 -10.555 -8.972 1.00 88.25 218 ALA A CA 1
ATOM 1676 C C . ALA A 1 218 ? 3.539 -9.356 -9.354 1.00 88.25 218 ALA A C 1
ATOM 1678 O O . ALA A 1 218 ? 3.368 -9.046 -10.531 1.00 88.25 218 ALA A O 1
ATOM 1679 N N . ARG A 1 219 ? 3.021 -8.640 -8.348 1.00 88.44 219 ARG A N 1
ATOM 1680 C CA . ARG A 1 219 ? 2.415 -7.315 -8.554 1.00 88.44 219 ARG A CA 1
ATOM 1681 C C . ARG A 1 219 ? 3.471 -6.354 -9.083 1.00 88.44 219 ARG A C 1
ATOM 1683 O O . ARG A 1 219 ? 4.640 -6.476 -8.720 1.00 88.44 219 ARG A O 1
ATOM 1690 N N . CYS A 1 220 ? 3.068 -5.400 -9.909 1.00 87.69 220 CYS A N 1
ATOM 1691 C CA . CYS A 1 220 ? 3.977 -4.419 -10.473 1.00 87.69 220 CYS A CA 1
ATOM 1692 C C . CYS A 1 220 ? 3.353 -3.032 -10.624 1.00 87.69 220 CYS A C 1
ATOM 1694 O O . CYS A 1 220 ? 2.139 -2.867 -10.769 1.00 87.69 220 CYS A O 1
ATOM 1696 N N . SER A 1 221 ? 4.235 -2.041 -10.621 1.00 83.69 221 SER A N 1
ATOM 1697 C CA . SER A 1 221 ? 3.969 -0.649 -10.950 1.00 83.69 221 SER A CA 1
ATOM 1698 C C . SER A 1 221 ? 4.502 -0.351 -12.348 1.00 83.69 221 SER A C 1
ATOM 1700 O O . SER A 1 221 ? 5.504 -0.922 -12.782 1.00 83.69 221 SER A O 1
ATOM 1702 N N . LEU A 1 222 ? 3.842 0.554 -13.066 1.00 82.25 222 LEU A N 1
ATOM 1703 C CA . LEU A 1 222 ? 4.325 0.987 -14.373 1.00 82.25 222 LEU A CA 1
ATOM 1704 C C . LEU A 1 222 ? 5.482 1.969 -14.208 1.00 82.25 222 LEU A C 1
ATOM 1706 O O . LEU A 1 222 ? 5.337 3.003 -13.557 1.00 82.25 222 LEU A O 1
ATOM 1710 N N . VAL A 1 223 ? 6.603 1.663 -14.848 1.00 80.38 223 VAL A N 1
ATOM 1711 C CA . VAL A 1 223 ? 7.758 2.548 -14.986 1.00 80.38 223 VAL A CA 1
ATOM 1712 C C . VAL A 1 223 ? 8.036 2.795 -16.459 1.00 80.38 223 VAL A C 1
ATOM 1714 O O . VAL A 1 223 ? 7.739 1.958 -17.311 1.00 80.38 223 VAL A O 1
ATOM 1717 N N . TYR A 1 224 ? 8.616 3.946 -16.769 1.00 71.69 224 TYR A N 1
ATOM 1718 C CA . TYR A 1 224 ? 9.053 4.243 -18.125 1.00 71.69 224 TYR A CA 1
ATOM 1719 C C . TYR A 1 224 ? 10.445 3.651 -18.364 1.00 71.69 224 TYR A C 1
ATOM 1721 O O . TYR A 1 224 ? 11.372 3.868 -17.583 1.00 71.69 224 TYR A O 1
ATOM 1729 N N . GLY A 1 225 ? 10.576 2.886 -19.443 1.00 74.31 225 GLY A N 1
ATOM 1730 C CA . GLY A 1 225 ? 11.859 2.596 -20.073 1.00 74.31 225 GLY A CA 1
ATOM 1731 C C . GLY A 1 225 ? 12.278 3.727 -21.019 1.00 74.31 225 GLY A C 1
ATOM 1732 O O . GLY A 1 225 ? 11.669 4.795 -21.044 1.00 74.31 225 GLY A O 1
ATOM 1733 N N . GLU A 1 226 ? 13.303 3.482 -21.841 1.00 72.06 226 GLU A N 1
ATOM 1734 C CA . GLU A 1 226 ? 13.779 4.462 -22.837 1.00 72.06 226 GLU A CA 1
ATOM 1735 C C . GLU A 1 226 ? 12.702 4.856 -23.861 1.00 72.06 226 GLU A C 1
ATOM 1737 O O . GLU A 1 226 ? 12.669 5.997 -24.321 1.00 72.06 226 GLU A O 1
ATOM 1742 N N . ALA A 1 227 ? 11.836 3.914 -24.241 1.00 74.38 227 ALA A N 1
ATOM 1743 C CA . ALA A 1 227 ? 10.851 4.105 -25.307 1.00 74.38 227 ALA A CA 1
ATOM 1744 C C . ALA A 1 227 ? 9.497 3.429 -25.040 1.00 74.38 227 ALA A C 1
ATOM 1746 O O . ALA A 1 227 ? 8.607 3.486 -25.887 1.00 74.38 227 ALA A O 1
ATOM 1747 N N . ASP A 1 228 ? 9.339 2.762 -23.899 1.00 81.69 228 ASP A N 1
ATOM 1748 C CA . ASP A 1 228 ? 8.191 1.919 -23.591 1.00 81.69 228 ASP A CA 1
ATOM 1749 C C . ASP A 1 228 ? 7.765 2.033 -22.124 1.00 81.69 228 ASP A C 1
ATOM 1751 O O . ASP A 1 228 ? 8.485 2.556 -21.275 1.00 81.69 228 ASP A O 1
ATOM 1755 N N . LEU A 1 229 ? 6.557 1.555 -21.830 1.00 81.81 229 LEU A N 1
ATOM 1756 C CA . LEU A 1 229 ? 6.097 1.342 -20.465 1.00 81.81 229 LEU A CA 1
ATOM 1757 C C . LEU A 1 229 ? 6.421 -0.087 -20.056 1.00 81.81 229 LEU A C 1
ATOM 1759 O O . LEU A 1 229 ? 6.206 -1.031 -20.814 1.00 81.81 229 LEU A O 1
ATOM 1763 N N . ARG A 1 230 ? 6.952 -0.243 -18.851 1.00 87.00 230 ARG A N 1
ATOM 1764 C CA . ARG A 1 230 ? 7.395 -1.520 -18.305 1.00 87.00 230 ARG A CA 1
ATOM 1765 C C . ARG A 1 230 ? 6.753 -1.752 -16.956 1.00 87.00 230 ARG A C 1
ATOM 1767 O O . ARG A 1 230 ? 6.541 -0.825 -16.183 1.00 87.00 230 ARG A O 1
ATOM 1774 N N . CYS A 1 231 ? 6.457 -3.005 -16.668 1.00 89.19 231 CYS A N 1
ATOM 1775 C CA . CYS A 1 231 ? 5.890 -3.421 -15.393 1.00 89.19 231 CYS A CA 1
ATOM 1776 C C . CYS A 1 231 ? 7.045 -3.805 -14.455 1.00 89.19 231 CYS A C 1
ATOM 1778 O O . CYS A 1 231 ? 7.681 -4.844 -14.618 1.00 89.19 231 CYS A O 1
ATOM 1780 N N . MET A 1 232 ? 7.366 -2.916 -13.513 1.00 88.62 232 MET A N 1
ATOM 1781 C CA . MET A 1 232 ? 8.385 -3.120 -12.481 1.00 88.62 232 MET A CA 1
ATOM 1782 C C . MET A 1 232 ? 7.738 -3.739 -11.243 1.00 88.62 232 MET A C 1
ATOM 1784 O O . MET A 1 232 ? 6.784 -3.148 -10.738 1.00 88.62 232 MET A O 1
ATOM 1788 N N . PRO A 1 233 ? 8.220 -4.885 -10.729 1.00 87.88 233 PRO A N 1
ATOM 1789 C CA . PRO A 1 233 ? 7.655 -5.496 -9.531 1.00 87.88 233 PRO A CA 1
ATOM 1790 C C . PRO A 1 233 ? 7.487 -4.488 -8.384 1.00 87.88 233 PRO A C 1
ATOM 1792 O O . PRO A 1 233 ? 8.343 -3.639 -8.182 1.00 87.88 233 PRO A O 1
ATOM 1795 N N . SER A 1 234 ? 6.387 -4.552 -7.637 1.00 81.31 234 SER A N 1
ATOM 1796 C CA . SER A 1 234 ? 6.112 -3.597 -6.554 1.00 81.31 234 SER A CA 1
ATOM 1797 C C . SER A 1 234 ? 6.931 -3.886 -5.292 1.00 81.31 234 SER A C 1
ATOM 1799 O O . SER A 1 234 ? 7.136 -3.007 -4.466 1.00 81.31 234 SER A O 1
ATOM 1801 N N . GLU A 1 235 ? 7.399 -5.126 -5.134 1.00 80.69 235 GLU A N 1
ATOM 1802 C CA . GLU A 1 235 ? 8.256 -5.581 -4.029 1.00 80.69 235 GLU A CA 1
ATOM 1803 C C . GLU A 1 235 ? 9.736 -5.342 -4.361 1.00 80.69 235 GLU A C 1
ATOM 1805 O O . GLU A 1 235 ? 10.560 -6.264 -4.378 1.00 80.69 235 GLU A O 1
ATOM 1810 N N . THR A 1 236 ? 10.051 -4.094 -4.700 1.00 80.25 236 THR A N 1
ATOM 1811 C CA . THR A 1 236 ? 11.399 -3.655 -5.056 1.00 80.25 236 THR A CA 1
ATOM 1812 C C . THR A 1 236 ? 12.000 -2.753 -3.996 1.00 80.25 236 THR A C 1
ATOM 1814 O O . THR A 1 236 ? 11.314 -1.896 -3.448 1.00 80.25 236 THR A O 1
ATOM 1817 N N . THR A 1 237 ? 13.308 -2.870 -3.803 1.00 81.81 237 THR A N 1
ATOM 1818 C CA . THR A 1 237 ? 14.114 -1.888 -3.070 1.00 81.81 237 THR A CA 1
ATOM 1819 C C . THR A 1 237 ? 15.037 -1.122 -4.020 1.00 81.81 237 THR A C 1
ATOM 1821 O O . THR A 1 237 ? 15.274 -1.549 -5.155 1.00 81.81 237 THR A O 1
ATOM 1824 N N . VAL A 1 238 ? 15.564 0.017 -3.580 1.00 82.62 238 VAL A N 1
ATOM 1825 C CA . VAL A 1 238 ? 16.549 0.773 -4.363 1.00 82.62 238 VAL A CA 1
ATOM 1826 C C . VAL A 1 238 ? 17.911 0.116 -4.195 1.00 82.62 238 VAL A C 1
ATOM 1828 O O . VAL A 1 238 ? 18.333 -0.204 -3.082 1.00 82.62 238 VAL A O 1
ATOM 1831 N N . VAL A 1 239 ? 18.625 -0.073 -5.300 1.00 82.06 239 VAL A N 1
ATOM 1832 C CA . VAL A 1 239 ? 20.024 -0.485 -5.249 1.00 82.06 239 VAL A CA 1
ATOM 1833 C C . VAL A 1 239 ? 20.839 0.614 -4.560 1.00 82.06 239 VAL A C 1
ATOM 1835 O O . VAL A 1 239 ? 20.961 1.729 -5.063 1.00 82.06 239 VAL A O 1
ATOM 1838 N N . GLY A 1 240 ? 21.385 0.295 -3.385 1.00 82.06 240 GLY A N 1
ATOM 1839 C CA . GLY A 1 240 ? 22.320 1.167 -2.679 1.00 82.06 240 GLY A CA 1
ATOM 1840 C C . GLY A 1 240 ? 23.674 1.264 -3.388 1.00 82.06 240 GLY A C 1
ATOM 1841 O O . GLY A 1 240 ? 23.917 0.642 -4.418 1.00 82.06 240 GLY A O 1
ATOM 1842 N N . ARG A 1 241 ? 24.615 2.005 -2.799 1.00 87.38 241 ARG A N 1
ATOM 1843 C CA . ARG A 1 241 ? 25.983 2.153 -3.337 1.00 87.38 241 ARG A CA 1
ATOM 1844 C C . ARG A 1 241 ? 26.919 1.013 -2.918 1.00 87.38 241 ARG A C 1
ATOM 1846 O O . ARG A 1 241 ? 28.128 1.219 -2.847 1.00 87.38 241 ARG A O 1
ATOM 1853 N N . THR A 1 242 ? 26.355 -0.157 -2.632 1.00 92.88 242 THR A N 1
ATOM 1854 C CA . THR A 1 242 ? 27.050 -1.328 -2.094 1.00 92.88 242 THR A CA 1
ATOM 1855 C C . THR A 1 242 ? 27.117 -2.427 -3.153 1.00 92.88 242 THR A C 1
ATOM 1857 O O . THR A 1 242 ? 26.131 -2.721 -3.828 1.00 92.88 242 THR A O 1
ATOM 1860 N N . PHE A 1 243 ? 28.282 -3.053 -3.297 1.00 94.56 243 PHE A N 1
ATOM 1861 C CA . PHE A 1 243 ? 28.588 -4.000 -4.368 1.00 94.56 243 PHE A CA 1
ATOM 1862 C C . PHE A 1 243 ? 29.201 -5.289 -3.825 1.00 94.56 243 PHE A C 1
ATOM 1864 O O . PHE A 1 243 ? 29.893 -5.279 -2.809 1.00 94.56 243 PHE A O 1
ATOM 1871 N N . ALA A 1 244 ? 28.959 -6.399 -4.517 1.00 95.06 244 ALA A N 1
ATOM 1872 C CA . ALA A 1 244 ? 29.461 -7.727 -4.166 1.00 95.06 244 ALA A CA 1
ATOM 1873 C C . ALA A 1 244 ? 30.869 -8.011 -4.727 1.00 95.06 244 ALA A C 1
ATOM 1875 O O . ALA A 1 244 ? 31.441 -9.067 -4.455 1.00 95.06 244 ALA A O 1
ATOM 1876 N N . ASP A 1 245 ? 31.422 -7.103 -5.535 1.00 96.00 245 ASP A N 1
ATOM 1877 C CA . ASP A 1 245 ? 32.692 -7.281 -6.235 1.00 96.00 245 ASP A CA 1
ATOM 1878 C C . ASP A 1 245 ? 33.607 -6.051 -6.129 1.00 96.00 245 ASP A C 1
ATOM 1880 O O . ASP A 1 245 ? 33.158 -4.914 -5.996 1.00 96.00 245 ASP A O 1
ATOM 1884 N N . THR A 1 246 ? 34.913 -6.286 -6.267 1.00 96.75 246 THR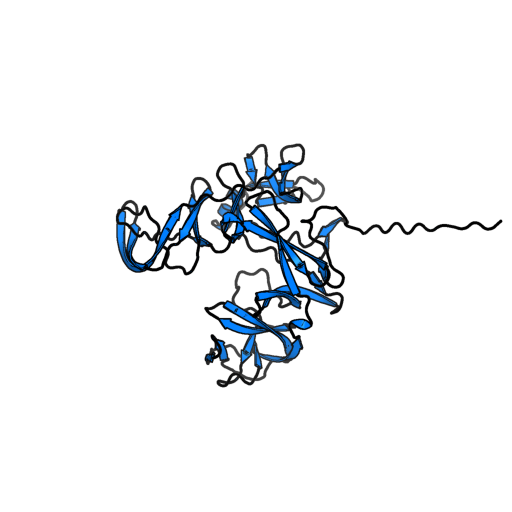 A N 1
ATOM 1885 C CA . THR A 1 246 ? 35.971 -5.265 -6.158 1.00 96.75 246 THR A CA 1
ATOM 1886 C C . THR A 1 246 ? 35.983 -4.246 -7.301 1.00 96.75 246 THR A C 1
ATOM 1888 O O . THR A 1 246 ? 36.784 -3.312 -7.268 1.00 96.75 246 THR A O 1
ATOM 1891 N N . THR A 1 247 ? 35.153 -4.424 -8.332 1.00 96.44 247 THR A N 1
ATOM 1892 C CA . THR A 1 247 ? 35.015 -3.482 -9.452 1.00 96.44 247 THR A CA 1
ATOM 1893 C C . THR A 1 247 ? 33.726 -2.666 -9.392 1.00 96.44 247 THR A C 1
ATOM 1895 O O . THR A 1 247 ? 33.530 -1.808 -10.250 1.00 96.44 247 THR A O 1
ATOM 1898 N N . CYS A 1 248 ? 32.894 -2.872 -8.366 1.00 94.25 248 CYS A N 1
ATOM 1899 C CA . CYS A 1 248 ? 31.630 -2.175 -8.155 1.00 94.25 248 CYS A CA 1
ATOM 1900 C C . CYS A 1 248 ? 30.687 -2.293 -9.366 1.00 94.25 248 CYS A C 1
ATOM 1902 O O . CYS A 1 248 ? 30.146 -1.300 -9.849 1.00 94.25 248 CYS A O 1
ATOM 1904 N N . THR A 1 249 ? 30.517 -3.513 -9.887 1.00 91.25 249 THR A N 1
ATOM 1905 C CA . THR A 1 249 ? 29.673 -3.784 -11.070 1.00 91.25 249 THR A CA 1
ATOM 1906 C C . THR A 1 249 ? 28.465 -4.665 -10.774 1.00 91.25 249 THR A C 1
ATOM 1908 O O . THR A 1 249 ? 27.486 -4.634 -11.515 1.00 91.25 249 THR A O 1
ATOM 1911 N N . GLN A 1 250 ? 28.512 -5.438 -9.693 1.00 91.00 250 GLN A N 1
ATOM 1912 C CA . GLN A 1 250 ? 27.461 -6.319 -9.224 1.00 91.00 250 GLN A CA 1
ATOM 1913 C C . GLN A 1 250 ? 26.880 -5.758 -7.924 1.00 91.00 250 GLN A C 1
ATOM 1915 O O . GLN A 1 250 ? 27.503 -5.882 -6.867 1.00 91.00 250 GLN A O 1
ATOM 1920 N N . PRO A 1 251 ? 25.679 -5.166 -7.963 1.00 91.25 251 PRO A N 1
ATOM 1921 C CA . PRO A 1 251 ? 25.046 -4.643 -6.764 1.00 91.25 251 PRO A CA 1
ATOM 1922 C C . PRO A 1 251 ? 24.811 -5.702 -5.683 1.00 91.25 251 PRO A C 1
ATOM 1924 O O . PRO A 1 251 ? 24.385 -6.826 -5.984 1.00 91.25 251 PRO A O 1
ATOM 1927 N N . ALA A 1 252 ? 25.030 -5.305 -4.429 1.00 91.62 252 ALA A N 1
ATOM 1928 C CA . ALA A 1 252 ? 24.738 -6.073 -3.224 1.00 91.62 252 ALA A CA 1
ATOM 1929 C C . ALA A 1 252 ? 23.669 -5.357 -2.393 1.00 91.62 252 ALA A C 1
ATOM 1931 O O . ALA A 1 252 ? 23.784 -4.171 -2.093 1.00 91.62 252 ALA A O 1
ATOM 1932 N N . VAL A 1 253 ? 22.630 -6.091 -1.999 1.00 90.94 253 VAL A N 1
ATOM 1933 C CA . VAL A 1 253 ? 21.464 -5.530 -1.303 1.00 90.94 253 VAL A CA 1
ATOM 1934 C C . VAL A 1 253 ? 21.284 -6.226 0.045 1.00 90.94 253 VAL A C 1
ATOM 1936 O O . VAL A 1 253 ? 21.250 -7.454 0.100 1.00 90.94 253 VAL A O 1
ATOM 1939 N N . ALA A 1 254 ? 21.198 -5.447 1.127 1.00 84.88 254 ALA A N 1
ATOM 1940 C CA . ALA A 1 254 ? 21.000 -5.944 2.499 1.00 84.88 254 ALA A CA 1
ATOM 1941 C C . ALA A 1 254 ? 19.517 -6.171 2.864 1.00 84.88 254 ALA A C 1
ATOM 1943 O O . ALA A 1 254 ? 19.202 -6.615 3.964 1.00 84.88 254 ALA A O 1
ATOM 1944 N N . ASP A 1 255 ? 18.609 -5.829 1.954 1.00 77.12 255 ASP A N 1
ATOM 1945 C CA . ASP A 1 255 ? 17.161 -5.862 2.143 1.00 77.12 255 ASP A CA 1
ATOM 1946 C C . ASP A 1 255 ? 16.580 -7.289 2.004 1.00 77.12 255 ASP A C 1
ATOM 1948 O O . ASP A 1 255 ? 17.121 -8.166 1.315 1.00 77.12 255 ASP A O 1
ATOM 1952 N N . ALA A 1 256 ? 15.437 -7.518 2.650 1.00 73.69 256 ALA A N 1
ATOM 1953 C CA . ALA A 1 256 ? 14.616 -8.710 2.495 1.00 73.69 256 ALA A CA 1
ATOM 1954 C C . ALA A 1 256 ? 13.844 -8.744 1.163 1.00 73.69 256 ALA A C 1
ATOM 1956 O O . ALA A 1 256 ? 13.328 -9.809 0.812 1.00 73.69 256 ALA A O 1
ATOM 1957 N N . ALA A 1 257 ? 13.789 -7.626 0.429 1.00 80.25 257 ALA A N 1
ATOM 1958 C CA . ALA A 1 257 ? 13.134 -7.526 -0.871 1.00 80.25 257 ALA A CA 1
ATOM 1959 C C . ALA A 1 257 ? 13.547 -8.645 -1.848 1.00 80.25 257 ALA A C 1
ATOM 1961 O O . ALA A 1 257 ? 14.673 -9.155 -1.835 1.00 80.25 257 ALA A O 1
ATOM 1962 N N . ARG A 1 258 ? 12.615 -9.024 -2.730 1.00 83.56 258 ARG A N 1
ATOM 1963 C CA . ARG A 1 258 ? 12.863 -10.004 -3.799 1.00 83.56 258 ARG A CA 1
ATOM 1964 C C . ARG A 1 258 ? 13.486 -9.360 -5.036 1.00 83.56 258 ARG A C 1
ATOM 1966 O O . ARG A 1 258 ? 14.254 -10.007 -5.747 1.00 83.56 258 ARG A O 1
ATOM 1973 N N . PHE A 1 259 ? 13.164 -8.098 -5.290 1.00 88.12 259 PHE A N 1
ATOM 1974 C CA . PHE A 1 259 ? 13.647 -7.354 -6.444 1.00 88.12 259 PHE A CA 1
ATOM 1975 C C . PHE A 1 259 ? 14.373 -6.087 -5.997 1.00 88.12 259 PHE A C 1
ATOM 1977 O O . PHE A 1 259 ? 14.119 -5.550 -4.919 1.00 88.12 259 PHE A O 1
ATOM 1984 N N . ALA A 1 260 ? 15.267 -5.591 -6.842 1.00 87.31 260 ALA A N 1
ATOM 1985 C CA . ALA A 1 260 ? 15.860 -4.273 -6.678 1.00 87.31 260 ALA A CA 1
ATOM 1986 C C . ALA A 1 260 ? 15.822 -3.508 -7.996 1.00 87.31 260 ALA A C 1
ATOM 1988 O O . ALA A 1 260 ? 15.718 -4.116 -9.063 1.00 87.31 260 ALA A O 1
ATOM 1989 N N . TYR A 1 261 ? 15.927 -2.188 -7.933 1.00 87.56 261 TYR A N 1
ATOM 1990 C CA . TYR A 1 261 ? 16.069 -1.370 -9.128 1.00 87.56 261 TYR A CA 1
ATOM 1991 C C . TYR A 1 261 ? 17.108 -0.270 -8.953 1.00 87.56 261 TYR A C 1
ATOM 1993 O O . TYR A 1 261 ? 17.358 0.227 -7.856 1.00 87.56 261 TYR A O 1
ATOM 2001 N N . GLU A 1 262 ? 17.704 0.104 -10.072 1.00 86.12 262 GLU A N 1
ATOM 2002 C CA . GLU A 1 262 ? 18.611 1.230 -10.206 1.00 86.12 262 GLU A CA 1
ATOM 2003 C C . GLU A 1 262 ? 18.014 2.182 -11.238 1.00 86.12 262 GLU A C 1
ATOM 2005 O O . GLU A 1 262 ? 17.704 1.772 -12.360 1.00 86.12 262 GLU A O 1
ATOM 2010 N N . GLN A 1 263 ? 17.828 3.444 -10.855 1.00 81.44 263 GLN A N 1
ATOM 2011 C CA . GLN A 1 263 ? 17.385 4.488 -11.768 1.00 81.44 263 GLN A CA 1
ATOM 2012 C C . GLN A 1 263 ? 18.589 5.318 -12.208 1.00 81.44 263 GLN A C 1
ATOM 2014 O O . GLN A 1 263 ? 19.291 5.897 -11.382 1.00 81.44 263 GLN A O 1
ATOM 2019 N N . SER A 1 264 ? 18.823 5.400 -13.515 1.00 78.56 264 SER A N 1
ATOM 2020 C CA . SER A 1 264 ? 19.849 6.284 -14.059 1.00 78.56 264 SER A CA 1
ATOM 2021 C C . SER A 1 264 ? 19.433 7.741 -13.874 1.00 78.56 264 SER A C 1
ATOM 2023 O O . SER A 1 264 ? 18.416 8.164 -14.416 1.00 78.56 264 SER A O 1
ATOM 2025 N N . GLU A 1 265 ? 20.249 8.542 -13.189 1.00 74.25 265 GLU A N 1
ATOM 2026 C CA . GLU A 1 265 ? 20.018 9.991 -13.075 1.00 74.25 265 GLU A CA 1
ATOM 2027 C C . GLU A 1 265 ? 20.090 10.708 -14.437 1.00 74.25 265 GLU A C 1
ATOM 2029 O O . GLU A 1 265 ? 19.471 11.750 -14.629 1.00 74.25 265 GLU A O 1
ATOM 2034 N N . ILE A 1 266 ? 20.846 10.153 -15.394 1.00 69.25 266 ILE A N 1
ATOM 2035 C CA . ILE A 1 266 ? 21.084 10.779 -16.703 1.00 69.25 266 ILE A CA 1
ATOM 2036 C C . ILE A 1 266 ? 19.924 10.504 -17.657 1.00 69.25 266 ILE A C 1
ATOM 2038 O O . ILE A 1 266 ? 19.467 11.409 -18.354 1.00 69.25 266 ILE A O 1
ATOM 2042 N N . THR A 1 267 ? 19.478 9.248 -17.733 1.00 70.75 267 THR A N 1
ATOM 2043 C CA . THR A 1 267 ? 18.464 8.828 -18.711 1.00 70.75 267 THR A CA 1
ATOM 2044 C C . THR A 1 267 ? 17.083 8.621 -18.097 1.00 70.75 267 THR A C 1
ATOM 2046 O O . THR A 1 267 ? 16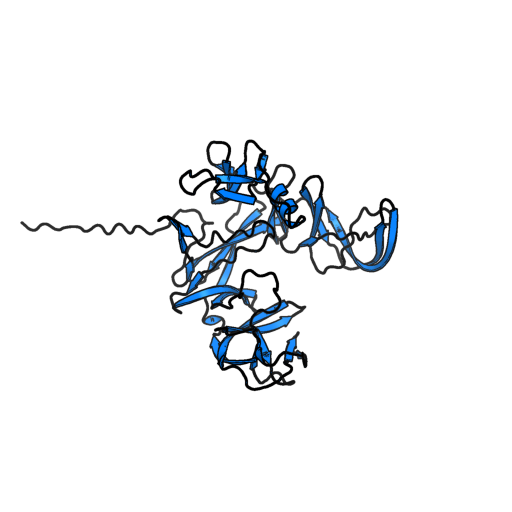.123 8.425 -18.835 1.00 70.75 267 THR A O 1
ATOM 2049 N N . GLY A 1 268 ? 16.965 8.615 -16.765 1.00 69.88 268 GLY A N 1
ATOM 2050 C CA . GLY A 1 268 ? 15.746 8.234 -16.045 1.00 69.88 268 GLY A CA 1
ATOM 2051 C C . GLY A 1 268 ? 15.401 6.745 -16.151 1.00 69.88 268 GLY A C 1
ATOM 2052 O O . GLY A 1 268 ? 14.396 6.316 -15.588 1.00 69.88 268 GLY A O 1
ATOM 2053 N N . CYS A 1 269 ? 16.213 5.958 -16.866 1.00 73.94 269 CYS A N 1
ATOM 2054 C CA . CYS A 1 269 ? 15.929 4.560 -17.165 1.00 73.94 269 CYS A CA 1
ATOM 2055 C C . CYS A 1 269 ? 16.102 3.682 -15.938 1.00 73.94 269 CYS A C 1
ATOM 2057 O O . CYS A 1 269 ? 17.025 3.879 -15.147 1.00 73.94 269 CYS A O 1
ATOM 2059 N N . VAL A 1 270 ? 15.235 2.681 -15.834 1.00 80.94 270 VAL A N 1
ATOM 2060 C CA . VAL A 1 270 ? 15.230 1.737 -14.725 1.00 80.94 270 VAL A CA 1
ATOM 2061 C C . VAL A 1 270 ? 15.837 0.411 -15.169 1.00 80.94 270 VAL A C 1
ATOM 2063 O O . VAL A 1 270 ? 15.308 -0.258 -16.059 1.00 80.94 270 VAL A O 1
ATOM 2066 N N . THR A 1 271 ? 16.919 0.009 -14.508 1.00 85.38 271 THR A N 1
ATOM 2067 C CA . THR A 1 271 ? 17.433 -1.361 -14.565 1.00 85.38 271 THR A CA 1
ATOM 2068 C C . THR A 1 271 ? 16.905 -2.108 -13.354 1.00 85.38 271 THR A C 1
ATOM 2070 O O . THR A 1 271 ? 17.140 -1.699 -12.220 1.00 85.38 271 THR A O 1
ATOM 2073 N N . ALA A 1 272 ? 16.184 -3.202 -13.584 1.00 88.25 272 ALA A N 1
ATOM 2074 C CA . ALA A 1 272 ? 15.666 -4.042 -12.515 1.00 88.25 272 ALA A CA 1
ATOM 2075 C C . ALA A 1 272 ? 16.518 -5.296 -12.341 1.00 88.25 272 ALA A C 1
ATOM 2077 O O . ALA A 1 272 ? 17.096 -5.825 -13.294 1.00 88.25 272 ALA A O 1
ATOM 2078 N N . TYR A 1 273 ? 16.531 -5.800 -11.116 1.00 90.25 273 TYR A N 1
ATOM 2079 C CA . TYR A 1 273 ? 17.288 -6.966 -10.715 1.00 90.25 273 TYR A CA 1
ATOM 2080 C C . TYR A 1 273 ? 16.414 -7.929 -9.909 1.00 90.25 273 TYR A C 1
ATOM 2082 O O . TYR A 1 273 ? 15.614 -7.502 -9.077 1.00 90.25 273 TYR A O 1
ATOM 2090 N N . GLU A 1 274 ? 16.601 -9.231 -10.112 1.00 90.88 274 GLU A N 1
ATOM 2091 C CA . GLU A 1 274 ? 16.115 -10.256 -9.184 1.00 90.88 274 GLU A CA 1
ATOM 2092 C C . GLU A 1 274 ? 17.221 -10.566 -8.171 1.00 90.88 274 GLU A C 1
ATOM 2094 O O . GLU A 1 274 ? 18.388 -10.753 -8.538 1.00 90.88 274 GLU A O 1
ATOM 2099 N N . LEU A 1 275 ? 16.865 -10.558 -6.887 1.00 89.88 275 LEU A N 1
ATOM 2100 C CA . LEU A 1 275 ? 17.798 -10.786 -5.793 1.00 89.88 275 LEU A CA 1
ATOM 2101 C C . LEU A 1 275 ? 17.862 -12.275 -5.459 1.00 89.88 275 LEU A C 1
ATOM 2103 O O . LEU A 1 275 ? 16.845 -12.935 -5.252 1.00 89.88 275 LEU A O 1
ATOM 2107 N N . GLY A 1 276 ? 19.084 -12.799 -5.392 1.00 91.94 276 GLY A N 1
ATOM 2108 C CA . GLY A 1 276 ? 19.338 -14.185 -5.020 1.00 91.94 276 GLY A CA 1
ATOM 2109 C C . GLY A 1 276 ? 19.163 -14.463 -3.523 1.00 91.94 276 GLY A C 1
ATOM 2110 O O . GLY A 1 276 ? 18.538 -13.714 -2.764 1.00 91.94 276 GLY A O 1
ATOM 2111 N N . GLU A 1 277 ? 19.752 -15.573 -3.085 1.00 92.00 277 GLU A N 1
ATOM 2112 C CA . GLU A 1 277 ? 19.802 -15.956 -1.673 1.00 92.00 277 GLU A CA 1
ATOM 2113 C C . GLU A 1 277 ? 20.693 -15.013 -0.855 1.00 92.00 277 GLU A C 1
ATOM 2115 O O . GLU A 1 277 ? 21.706 -14.505 -1.346 1.00 92.00 277 GLU A O 1
ATOM 2120 N N . VAL A 1 278 ? 20.339 -14.837 0.421 1.00 92.50 278 VAL A N 1
ATOM 2121 C CA . VAL A 1 278 ? 21.166 -14.114 1.391 1.00 92.50 278 VAL A CA 1
ATOM 2122 C C . VAL A 1 278 ? 22.453 -14.899 1.639 1.00 92.50 278 VAL A C 1
ATOM 2124 O O . VAL A 1 278 ? 22.425 -16.094 1.938 1.00 92.50 278 VAL A O 1
ATOM 2127 N N . ARG A 1 279 ? 23.595 -14.224 1.527 1.00 94.25 279 ARG A N 1
ATOM 2128 C CA . ARG A 1 279 ? 24.924 -14.783 1.769 1.00 94.25 279 ARG A CA 1
ATOM 2129 C C . ARG A 1 279 ? 25.767 -13.797 2.557 1.00 94.25 279 ARG A C 1
ATOM 2131 O O . ARG A 1 279 ? 25.746 -12.598 2.295 1.00 94.25 279 ARG A O 1
ATOM 2138 N N . ARG A 1 280 ? 26.580 -14.326 3.469 1.00 95.75 280 ARG A N 1
ATOM 2139 C CA . ARG A 1 280 ? 27.598 -13.531 4.149 1.00 95.75 280 ARG A CA 1
ATOM 2140 C C . ARG A 1 280 ? 28.765 -13.277 3.198 1.00 95.75 280 ARG A C 1
ATOM 2142 O O . ARG A 1 280 ? 29.431 -14.233 2.799 1.00 95.75 280 ARG A O 1
ATOM 2149 N N . MET A 1 281 ? 29.014 -12.026 2.830 1.00 96.00 281 MET A N 1
ATOM 2150 C CA . MET A 1 281 ? 30.062 -11.653 1.872 1.00 96.00 281 MET A CA 1
ATOM 2151 C C . MET A 1 281 ? 30.752 -10.346 2.261 1.00 96.00 281 MET A C 1
ATOM 2153 O O . MET A 1 281 ? 30.202 -9.552 3.025 1.00 96.00 281 MET A O 1
ATOM 2157 N N . GLU A 1 282 ? 31.970 -10.151 1.757 1.00 97.44 282 GLU A N 1
ATOM 2158 C CA . GLU A 1 282 ? 32.613 -8.837 1.746 1.00 97.44 282 GLU A CA 1
ATOM 2159 C C . GLU A 1 282 ? 31.926 -7.967 0.694 1.00 97.44 282 GLU A C 1
ATOM 2161 O O . GLU A 1 282 ? 31.621 -8.442 -0.400 1.00 97.44 282 GLU A O 1
ATOM 2166 N N . VAL A 1 283 ? 31.664 -6.715 1.047 1.00 97.19 283 VAL A N 1
ATOM 2167 C CA . VAL A 1 283 ? 31.040 -5.735 0.168 1.00 97.19 283 VAL A CA 1
ATOM 2168 C C . VAL A 1 283 ? 31.929 -4.521 -0.019 1.00 97.19 283 VAL A C 1
ATOM 2170 O O . VAL A 1 283 ? 32.780 -4.208 0.818 1.00 97.19 283 VAL A O 1
ATOM 2173 N N . PHE A 1 284 ? 31.696 -3.829 -1.123 1.00 97.25 284 PHE A N 1
ATOM 2174 C CA . PHE A 1 284 ? 32.466 -2.682 -1.567 1.00 97.25 284 PHE A CA 1
ATOM 2175 C C . PHE A 1 284 ? 31.550 -1.481 -1.778 1.00 97.25 284 PHE A C 1
ATOM 2177 O O . PHE A 1 284 ? 30.379 -1.648 -2.111 1.00 97.25 284 PHE A O 1
ATOM 2184 N N . GLU A 1 285 ? 32.079 -0.277 -1.606 1.00 96.44 285 GLU A N 1
ATOM 2185 C CA . GLU A 1 285 ? 31.377 0.974 -1.892 1.00 96.44 285 GLU A CA 1
ATOM 2186 C C . GLU A 1 285 ? 32.141 1.806 -2.922 1.00 96.44 285 GLU A C 1
ATOM 2188 O O . GLU A 1 285 ? 33.372 1.746 -3.022 1.00 96.44 285 GLU A O 1
ATOM 2193 N N . LEU A 1 286 ? 31.394 2.587 -3.707 1.00 93.31 286 LEU A N 1
ATOM 2194 C CA . LEU A 1 286 ? 31.966 3.485 -4.704 1.00 93.31 286 LEU A CA 1
ATOM 2195 C C . LEU A 1 286 ? 32.317 4.845 -4.078 1.00 93.31 286 LEU A C 1
ATOM 2197 O O . LEU A 1 286 ? 31.458 5.718 -3.917 1.00 93.31 286 LEU A O 1
ATOM 2201 N N . GLU A 1 287 ? 33.601 5.058 -3.804 1.00 94.69 287 GLU A N 1
ATOM 2202 C CA . GLU A 1 287 ? 34.161 6.330 -3.344 1.00 94.69 287 GLU A CA 1
ATOM 2203 C C . GLU A 1 287 ? 34.814 7.084 -4.513 1.00 94.69 287 GLU A C 1
ATOM 2205 O O . GLU A 1 287 ? 35.959 6.850 -4.913 1.00 94.69 287 GLU A O 1
ATOM 2210 N N . GLY A 1 288 ? 34.058 8.014 -5.104 1.00 91.88 288 GLY A N 1
ATOM 2211 C CA . GLY A 1 288 ? 34.475 8.710 -6.321 1.00 91.88 288 GLY A CA 1
ATOM 2212 C C . GLY A 1 288 ? 34.556 7.742 -7.503 1.00 91.88 288 GLY A C 1
ATOM 2213 O O . GLY A 1 288 ? 33.530 7.264 -7.972 1.00 91.88 288 GLY A O 1
ATOM 2214 N N . ALA A 1 289 ? 35.771 7.473 -7.986 1.00 91.44 289 ALA A N 1
ATOM 2215 C CA . ALA A 1 289 ? 36.033 6.490 -9.045 1.00 91.44 289 ALA A CA 1
ATOM 2216 C C . ALA A 1 289 ? 36.643 5.178 -8.514 1.00 91.44 289 ALA A C 1
ATOM 2218 O O . ALA A 1 289 ? 36.959 4.290 -9.304 1.00 91.44 289 ALA A O 1
ATOM 2219 N N . ALA A 1 290 ? 36.869 5.072 -7.201 1.00 95.06 290 ALA A N 1
ATOM 2220 C CA . ALA A 1 290 ? 37.461 3.898 -6.576 1.00 95.06 290 ALA A CA 1
ATOM 2221 C C . ALA A 1 290 ? 36.378 3.014 -5.951 1.00 95.06 290 ALA A C 1
ATOM 2223 O O . ALA A 1 290 ? 35.441 3.512 -5.335 1.00 95.06 290 ALA A O 1
ATOM 2224 N N . CYS A 1 291 ? 36.547 1.702 -6.087 1.00 97.56 291 CYS A N 1
ATOM 2225 C CA . CYS A 1 291 ? 35.751 0.704 -5.388 1.00 97.56 291 CYS A CA 1
ATOM 2226 C C . CYS A 1 291 ? 36.556 0.219 -4.178 1.00 97.56 291 CYS A C 1
ATOM 2228 O O . CYS A 1 291 ? 37.636 -0.357 -4.350 1.00 97.56 291 CYS A O 1
ATOM 2230 N N . VAL A 1 292 ? 36.090 0.513 -2.966 1.00 97.56 292 VAL A N 1
ATOM 2231 C CA . VAL A 1 292 ? 36.829 0.241 -1.721 1.00 97.56 292 VAL A CA 1
ATOM 2232 C C . VAL A 1 292 ? 36.057 -0.725 -0.821 1.00 97.56 292 VAL A C 1
ATOM 2234 O O . VAL A 1 292 ? 34.828 -0.686 -0.825 1.00 97.56 292 VAL A O 1
ATOM 2237 N N . PRO A 1 293 ? 36.733 -1.607 -0.057 1.00 97.56 293 PRO A N 1
ATOM 2238 C CA . PRO A 1 293 ? 36.056 -2.491 0.890 1.00 97.56 293 PRO A CA 1
ATOM 2239 C C . PRO A 1 293 ? 35.276 -1.687 1.935 1.00 97.56 293 PRO A C 1
ATOM 2241 O O . PRO A 1 293 ? 35.848 -0.822 2.599 1.00 97.56 293 PRO A O 1
ATOM 2244 N N . ALA A 1 294 ? 33.995 -2.002 2.104 1.00 96.62 294 ALA A N 1
ATOM 2245 C CA . ALA A 1 294 ? 33.100 -1.332 3.045 1.00 96.62 294 ALA A CA 1
ATOM 2246 C C . ALA A 1 294 ? 32.812 -2.187 4.291 1.00 96.62 294 ALA A C 1
ATOM 2248 O O . ALA A 1 294 ? 32.601 -1.659 5.382 1.00 96.62 294 ALA A O 1
ATOM 2249 N N . GLY A 1 295 ? 32.857 -3.517 4.169 1.00 96.00 295 GLY A N 1
ATOM 2250 C CA . GLY A 1 295 ? 32.689 -4.416 5.309 1.00 96.00 295 GLY A CA 1
ATOM 2251 C C . GLY A 1 295 ? 32.289 -5.833 4.920 1.00 96.00 295 GLY A C 1
ATOM 2252 O O . GLY A 1 295 ? 32.320 -6.203 3.753 1.00 96.00 295 GLY A O 1
ATOM 2253 N N . ILE A 1 296 ? 31.903 -6.633 5.916 1.00 96.38 296 ILE A N 1
ATOM 2254 C CA . ILE A 1 296 ? 31.361 -7.985 5.729 1.00 96.38 296 ILE A CA 1
ATOM 2255 C C . ILE A 1 296 ? 29.992 -8.047 6.400 1.00 96.38 296 ILE A C 1
ATOM 2257 O O . ILE A 1 296 ? 29.873 -7.735 7.586 1.00 96.38 296 ILE A O 1
ATOM 2261 N N . GLY A 1 297 ? 28.978 -8.504 5.674 1.00 93.31 297 GLY A N 1
ATOM 2262 C CA . GLY A 1 297 ? 27.612 -8.634 6.181 1.00 93.31 297 GLY A CA 1
ATOM 2263 C C . GLY A 1 297 ? 26.796 -9.631 5.371 1.00 93.31 297 GLY A C 1
ATOM 2264 O O . GLY A 1 297 ? 27.345 -10.320 4.511 1.00 93.31 297 GLY A O 1
ATOM 2265 N N . ASP A 1 298 ? 25.505 -9.718 5.669 1.00 93.62 298 ASP A N 1
ATOM 2266 C CA . ASP A 1 298 ? 24.571 -10.609 4.985 1.00 93.62 298 ASP A CA 1
ATOM 2267 C C . ASP A 1 298 ? 23.863 -9.833 3.865 1.00 93.62 298 ASP A C 1
ATOM 2269 O O . ASP A 1 298 ? 23.112 -8.897 4.125 1.00 93.62 298 ASP A O 1
ATOM 2273 N N . TYR A 1 299 ? 24.144 -10.203 2.614 1.00 92.75 299 TYR A N 1
ATOM 2274 C CA . TYR A 1 299 ? 23.670 -9.509 1.415 1.00 92.75 299 TYR A CA 1
ATOM 2275 C C . TYR A 1 299 ? 23.151 -10.497 0.372 1.00 92.75 299 TYR A C 1
ATOM 2277 O O . TYR A 1 299 ? 23.506 -11.677 0.367 1.00 92.75 299 TYR A O 1
ATOM 2285 N N . ARG A 1 300 ? 22.345 -10.004 -0.563 1.00 92.19 300 ARG A N 1
ATOM 2286 C CA . ARG A 1 300 ? 21.926 -10.733 -1.763 1.00 92.19 300 ARG A CA 1
ATOM 2287 C C . ARG A 1 300 ? 22.682 -10.199 -2.973 1.00 92.19 300 ARG A C 1
ATOM 2289 O O . ARG A 1 300 ? 22.785 -8.987 -3.156 1.00 92.19 300 ARG A O 1
ATOM 2296 N N . THR A 1 301 ? 23.175 -11.101 -3.818 1.00 88.50 301 THR A N 1
ATOM 2297 C CA . THR A 1 301 ? 23.662 -10.745 -5.157 1.00 88.50 301 THR A CA 1
ATOM 2298 C C . THR A 1 301 ? 22.485 -10.572 -6.106 1.00 88.50 301 THR A C 1
ATOM 2300 O O . THR A 1 301 ? 21.515 -11.329 -6.040 1.00 88.50 301 THR A O 1
ATOM 2303 N N . SER A 1 302 ? 22.604 -9.626 -7.022 1.00 85.31 302 SER A N 1
ATOM 2304 C CA . SER A 1 302 ? 21.591 -9.313 -8.024 1.00 85.31 302 SER A CA 1
ATOM 2305 C C . SER A 1 302 ? 21.915 -9.939 -9.387 1.00 85.31 302 SER A C 1
ATOM 2307 O O . SER A 1 302 ? 23.073 -10.218 -9.712 1.00 85.31 302 SER A O 1
ATOM 2309 N N . SER A 1 303 ? 20.884 -10.189 -10.193 1.00 88.00 303 SER A N 1
ATOM 2310 C CA . SER A 1 303 ? 21.008 -10.471 -11.628 1.00 88.00 303 SER A CA 1
ATOM 2311 C C . SER A 1 303 ? 20.016 -9.601 -12.396 1.00 88.00 303 SER A C 1
ATOM 2313 O O . SER A 1 303 ? 18.859 -9.523 -11.977 1.00 88.00 303 SER A O 1
ATOM 2315 N N . PRO A 1 304 ? 20.438 -8.929 -13.482 1.00 88.12 304 PRO A N 1
ATOM 2316 C CA . PRO A 1 304 ? 19.552 -8.046 -14.225 1.00 88.12 304 PRO A CA 1
ATOM 2317 C C . PRO A 1 304 ? 18.399 -8.845 -14.834 1.00 88.12 304 PRO A C 1
ATOM 2319 O O . PRO A 1 304 ? 18.594 -9.947 -15.352 1.00 88.12 304 PRO A O 1
ATOM 2322 N N . ILE A 1 305 ? 17.200 -8.271 -14.793 1.00 89.62 305 ILE A N 1
ATOM 2323 C CA . ILE A 1 305 ? 15.995 -8.848 -15.386 1.00 89.62 305 ILE A CA 1
ATOM 2324 C C . ILE A 1 305 ? 15.407 -7.908 -16.433 1.00 89.62 305 ILE A C 1
ATOM 2326 O O . ILE A 1 305 ? 15.384 -6.690 -16.277 1.00 89.62 305 ILE A O 1
ATOM 2330 N N . SER A 1 306 ? 14.878 -8.486 -17.510 1.00 88.75 306 SER A N 1
ATOM 2331 C CA . SER A 1 306 ? 14.105 -7.730 -18.495 1.00 88.75 306 SER A CA 1
ATOM 2332 C C . SER A 1 306 ? 12.684 -7.528 -17.986 1.00 88.75 306 SER A C 1
ATOM 2334 O O . SER A 1 306 ? 11.925 -8.492 -17.887 1.00 88.75 306 SER A O 1
ATOM 2336 N N . LEU A 1 307 ? 12.315 -6.288 -17.675 1.00 87.44 307 LEU A N 1
ATOM 2337 C CA . LEU A 1 307 ? 10.933 -5.963 -17.332 1.00 87.44 307 LEU A CA 1
ATOM 2338 C C . LEU A 1 307 ? 10.029 -6.133 -18.564 1.00 87.44 307 LEU A C 1
ATOM 2340 O O . LEU A 1 307 ? 10.424 -5.690 -19.652 1.00 87.44 307 LEU A O 1
ATOM 2344 N N . PRO A 1 308 ? 8.845 -6.753 -18.421 1.00 87.25 308 PRO A N 1
ATOM 2345 C CA . PRO A 1 308 ? 7.931 -6.952 -19.534 1.00 87.25 308 PRO A CA 1
ATOM 2346 C C . PRO A 1 308 ? 7.376 -5.603 -19.991 1.00 87.25 308 PRO A C 1
ATOM 2348 O O . PRO A 1 308 ? 7.069 -4.728 -19.174 1.00 87.25 308 PRO A O 1
ATOM 2351 N N . VAL A 1 309 ? 7.287 -5.442 -21.310 1.00 85.88 309 VAL A N 1
ATOM 2352 C CA . VAL A 1 309 ? 6.697 -4.258 -21.931 1.00 85.88 309 VAL A CA 1
ATOM 2353 C C . VAL A 1 309 ? 5.185 -4.343 -21.799 1.00 85.88 309 VAL A C 1
ATOM 2355 O O . VAL A 1 309 ? 4.586 -5.404 -21.966 1.00 85.88 309 VAL A O 1
ATOM 2358 N N . VAL A 1 310 ? 4.583 -3.211 -21.474 1.00 84.00 310 VAL A N 1
ATOM 2359 C CA . VAL A 1 310 ? 3.145 -3.041 -21.359 1.00 84.00 310 VAL A CA 1
ATOM 2360 C C . VAL A 1 310 ? 2.654 -2.388 -22.640 1.00 84.00 310 VAL A C 1
ATOM 2362 O O . VAL A 1 310 ? 3.056 -1.270 -22.965 1.00 84.00 310 VAL A O 1
ATOM 2365 N N . ASP A 1 311 ? 1.799 -3.101 -23.369 1.00 82.38 311 ASP A N 1
ATOM 2366 C CA . ASP A 1 311 ? 1.200 -2.594 -24.599 1.00 82.38 311 ASP A CA 1
ATOM 2367 C C . ASP A 1 311 ? 0.239 -1.452 -24.269 1.00 82.38 311 ASP A C 1
ATOM 2369 O O . ASP A 1 311 ? -0.836 -1.656 -23.702 1.00 82.38 311 ASP A O 1
ATOM 2373 N N . VAL A 1 312 ? 0.635 -0.238 -24.642 1.00 81.56 312 VAL A N 1
ATOM 2374 C CA . VAL A 1 312 ? -0.194 0.960 -24.522 1.00 81.56 312 VAL A CA 1
ATOM 2375 C C . VAL A 1 312 ? -0.570 1.493 -25.893 1.00 81.56 312 VAL A C 1
ATOM 2377 O O . VAL A 1 312 ? 0.215 1.443 -26.841 1.00 81.56 312 VAL A O 1
ATOM 2380 N N . SER A 1 313 ? -1.774 2.039 -25.997 1.00 83.25 313 SER A N 1
ATOM 2381 C CA . SER A 1 313 ? -2.221 2.784 -27.170 1.00 83.25 313 SER A CA 1
ATOM 2382 C C . SER A 1 313 ? -2.310 4.264 -26.833 1.00 83.25 313 SER A C 1
ATOM 2384 O O . SER A 1 313 ? -2.708 4.631 -25.734 1.00 83.25 313 SER A O 1
ATOM 2386 N N . LEU A 1 314 ? -1.951 5.126 -27.780 1.00 82.56 314 LEU A N 1
ATOM 2387 C CA . LEU A 1 314 ? -2.177 6.562 -27.649 1.00 82.56 314 LEU A CA 1
ATOM 2388 C C . LEU A 1 314 ? -3.514 6.900 -28.308 1.00 82.56 314 LEU A C 1
ATOM 2390 O O . LEU A 1 314 ? -3.693 6.607 -29.492 1.00 82.56 314 LEU A O 1
ATOM 2394 N N . GLU A 1 315 ? -4.430 7.514 -27.566 1.00 84.31 315 GLU A N 1
ATOM 2395 C CA . GLU A 1 315 ? -5.706 7.998 -28.094 1.00 84.31 315 GLU A CA 1
ATOM 2396 C C . GLU A 1 315 ? -5.812 9.521 -27.979 1.00 84.31 315 GLU A C 1
ATOM 2398 O O . GLU A 1 315 ? -5.318 10.147 -27.043 1.00 84.31 315 GLU A O 1
ATOM 2403 N N . GLY A 1 316 ? -6.446 10.131 -28.978 1.00 83.25 316 GLY A N 1
ATOM 2404 C CA . GLY A 1 316 ? -6.603 11.575 -29.089 1.00 83.25 316 GLY A CA 1
ATOM 2405 C C . GLY A 1 316 ? -5.832 12.167 -30.264 1.00 83.25 316 GLY A C 1
ATOM 2406 O O . GLY A 1 316 ? -4.995 11.532 -30.906 1.00 83.25 316 GLY A O 1
ATOM 2407 N N . SER A 1 317 ? -6.147 13.421 -30.578 1.00 76.75 317 SER A N 1
ATOM 2408 C CA . SER A 1 317 ? -5.488 14.177 -31.641 1.00 76.75 317 SER A CA 1
ATOM 2409 C C . SER A 1 317 ? -4.835 15.425 -31.068 1.00 76.75 317 SER A C 1
ATOM 2411 O O . SER A 1 317 ? -5.494 16.210 -30.391 1.00 76.75 317 SER A O 1
ATOM 2413 N N . GLY A 1 318 ? -3.566 15.650 -31.403 1.00 85.69 318 GLY A N 1
ATOM 2414 C CA . GLY A 1 318 ? -2.841 16.858 -31.028 1.00 85.69 318 GLY A CA 1
ATOM 2415 C C . GLY A 1 318 ? -1.583 16.572 -30.219 1.00 85.69 318 GLY A C 1
ATOM 2416 O O . GLY A 1 318 ? -0.998 15.493 -30.284 1.00 85.69 318 GLY A O 1
ATOM 2417 N N . ARG A 1 319 ? -1.130 17.600 -29.499 1.00 85.38 319 ARG A N 1
ATOM 2418 C CA . ARG A 1 319 ? 0.099 17.542 -28.703 1.00 85.38 319 ARG A CA 1
ATOM 2419 C C . ARG A 1 319 ? -0.065 16.698 -27.444 1.00 85.38 319 ARG A C 1
ATOM 2421 O O . ARG A 1 319 ? 0.883 16.055 -27.031 1.00 85.38 319 ARG A O 1
ATOM 2428 N N . ILE A 1 320 ? -1.234 16.759 -26.826 1.00 82.69 320 ILE A N 1
ATOM 2429 C CA . ILE A 1 320 ? -1.538 16.070 -25.581 1.00 82.69 320 ILE A CA 1
ATOM 2430 C C . ILE A 1 320 ? -2.494 14.937 -25.932 1.00 82.69 320 ILE A C 1
ATOM 2432 O O . ILE A 1 320 ? -3.565 15.205 -26.473 1.00 82.69 320 ILE A O 1
ATOM 2436 N N . VAL A 1 321 ? -2.063 13.702 -25.700 1.00 81.94 321 VAL A N 1
ATOM 2437 C CA . VAL A 1 321 ? -2.835 12.486 -25.983 1.00 81.94 321 VAL A CA 1
ATOM 2438 C C . VAL A 1 321 ? -2.935 11.645 -24.721 1.00 81.94 321 VAL A C 1
ATOM 2440 O O . VAL A 1 321 ? -2.042 11.693 -23.869 1.00 81.94 321 VAL A O 1
ATOM 2443 N N . ASP A 1 322 ? -4.005 10.874 -24.610 1.00 78.31 322 ASP A N 1
ATOM 2444 C CA . ASP A 1 322 ? -4.175 9.932 -23.518 1.00 78.31 322 ASP A CA 1
ATOM 2445 C C . ASP A 1 322 ? -3.358 8.677 -23.810 1.00 78.31 322 ASP A C 1
ATOM 2447 O O . ASP A 1 322 ? -3.400 8.113 -24.907 1.00 78.31 322 ASP A O 1
ATOM 2451 N N . VAL A 1 323 ? -2.587 8.241 -22.818 1.00 75.88 323 VAL A N 1
ATOM 2452 C CA . VAL A 1 323 ? -1.986 6.912 -22.821 1.00 75.88 323 VAL A CA 1
ATOM 2453 C C . VAL A 1 323 ? -3.036 5.972 -22.276 1.00 75.88 323 VAL A C 1
ATOM 2455 O O . VAL A 1 323 ? -3.385 6.041 -21.095 1.00 75.88 323 VAL A O 1
ATOM 2458 N N . LEU A 1 324 ? -3.533 5.106 -23.143 1.00 75.81 324 LEU A N 1
ATOM 2459 C CA . LEU A 1 324 ? -4.487 4.081 -22.789 1.00 75.81 324 LEU A CA 1
ATOM 2460 C C . LEU A 1 324 ? -3.778 2.758 -22.565 1.00 75.81 324 LEU A C 1
ATOM 2462 O O . LEU A 1 324 ? -2.888 2.365 -23.323 1.00 75.81 324 LEU A O 1
ATOM 2466 N N . LEU A 1 325 ? -4.242 2.038 -21.560 1.00 70.94 325 LEU A N 1
ATOM 2467 C CA . LEU A 1 325 ? -3.852 0.671 -21.294 1.00 70.94 325 LEU A CA 1
ATOM 2468 C C . LEU A 1 325 ? -5.114 -0.181 -21.249 1.00 70.94 325 LEU A C 1
ATOM 2470 O O . LEU A 1 325 ? -5.990 0.047 -20.418 1.00 70.94 325 LEU A O 1
ATOM 2474 N N . ALA A 1 326 ? -5.223 -1.102 -22.209 1.00 70.69 326 ALA A N 1
ATOM 2475 C CA . ALA A 1 326 ? -6.439 -1.873 -22.478 1.00 70.69 326 ALA A CA 1
ATOM 2476 C C . ALA A 1 326 ? -7.706 -1.002 -22.634 1.00 70.69 326 ALA A C 1
ATOM 2478 O O . ALA A 1 326 ? -8.777 -1.374 -22.170 1.00 70.69 326 ALA A O 1
ATOM 2479 N N . GLY A 1 327 ? -7.578 0.163 -23.280 1.00 67.75 327 GLY A N 1
ATOM 2480 C CA . GLY A 1 327 ? -8.685 1.105 -23.510 1.00 67.75 327 GLY A CA 1
ATOM 2481 C C . GLY A 1 327 ? -8.902 2.126 -22.388 1.00 67.75 327 GLY A C 1
ATOM 2482 O O . GLY A 1 327 ? -9.450 3.192 -22.642 1.00 67.75 327 GLY A O 1
ATOM 2483 N N . ALA A 1 328 ? -8.383 1.880 -21.183 1.00 66.75 328 ALA A N 1
ATOM 2484 C CA . ALA A 1 328 ? -8.537 2.803 -20.063 1.00 66.75 328 ALA A CA 1
ATOM 2485 C C . ALA A 1 328 ? -7.403 3.850 -20.024 1.00 66.75 328 ALA A C 1
ATOM 2487 O O . ALA A 1 328 ? -6.228 3.473 -20.087 1.00 66.75 328 ALA A O 1
ATOM 2488 N N . PRO A 1 329 ? -7.699 5.156 -19.873 1.00 68.00 329 PRO A N 1
ATOM 2489 C CA . PRO A 1 329 ? -6.677 6.193 -19.768 1.00 68.00 329 PRO A CA 1
ATOM 2490 C C . PRO A 1 329 ? -5.924 6.098 -18.439 1.00 68.00 329 PRO A C 1
ATOM 2492 O O . PRO A 1 329 ? -6.509 6.236 -17.366 1.00 68.00 329 PRO A O 1
ATOM 2495 N N . ILE A 1 330 ? -4.607 5.898 -18.512 1.00 68.12 330 ILE A N 1
ATOM 2496 C CA . ILE A 1 330 ? -3.729 5.753 -17.337 1.00 68.12 330 ILE A CA 1
ATOM 2497 C C . ILE A 1 330 ? -2.825 6.961 -17.101 1.00 68.12 330 ILE A C 1
ATOM 2499 O O . ILE A 1 330 ? -2.345 7.180 -15.991 1.00 68.12 330 ILE A O 1
ATOM 2503 N N . SER A 1 331 ? -2.544 7.739 -18.143 1.00 72.62 331 SER A N 1
ATOM 2504 C CA . SER A 1 331 ? -1.743 8.954 -18.043 1.00 72.62 331 SER A CA 1
ATOM 2505 C C . SER A 1 331 ? -1.917 9.807 -19.290 1.00 72.62 331 SER A C 1
ATOM 2507 O O . SER A 1 331 ? -2.603 9.420 -20.232 1.00 72.62 331 SER A O 1
ATOM 2509 N N . VAL A 1 332 ? -1.269 10.964 -19.293 1.00 79.12 332 VAL A N 1
ATOM 2510 C CA . VAL A 1 332 ? -1.289 11.896 -20.411 1.00 79.12 332 VAL A CA 1
ATOM 2511 C C . VAL A 1 332 ? 0.133 12.072 -20.940 1.00 79.12 332 VAL A C 1
ATOM 2513 O O . VAL A 1 332 ? 1.083 12.199 -20.160 1.00 79.12 332 VAL A O 1
ATOM 2516 N N . PHE A 1 333 ? 0.278 12.094 -22.263 1.00 80.06 333 PHE A N 1
ATOM 2517 C CA . PHE A 1 333 ? 1.559 12.161 -22.962 1.00 80.06 333 PHE A CA 1
ATOM 2518 C C . PHE A 1 333 ? 1.644 13.381 -23.879 1.00 80.06 333 PHE A C 1
ATOM 2520 O O . PHE A 1 333 ? 0.712 13.688 -24.623 1.00 80.06 333 PHE A O 1
ATOM 2527 N N . ASP A 1 334 ? 2.783 14.074 -23.851 1.00 82.88 334 ASP A N 1
ATOM 2528 C CA . ASP A 1 334 ? 3.097 15.167 -24.769 1.00 82.88 334 ASP A CA 1
ATOM 2529 C C . ASP A 1 334 ? 3.842 14.617 -25.990 1.00 82.88 334 ASP A C 1
ATOM 2531 O O . ASP A 1 334 ? 5.050 14.387 -25.941 1.00 82.88 334 ASP A O 1
ATOM 2535 N N . THR A 1 335 ? 3.130 14.425 -27.101 1.00 80.38 335 THR A N 1
ATOM 2536 C CA . THR A 1 335 ? 3.654 13.851 -28.353 1.00 80.38 335 THR A CA 1
ATOM 2537 C C . THR A 1 335 ? 4.739 14.703 -29.005 1.00 80.38 335 THR A C 1
ATOM 2539 O O . THR A 1 335 ? 5.569 14.179 -29.742 1.00 80.38 335 THR A O 1
ATOM 2542 N N . VAL A 1 336 ? 4.768 16.013 -28.734 1.00 81.06 336 VAL A N 1
ATOM 2543 C CA . VAL A 1 336 ? 5.787 16.921 -29.285 1.00 81.06 336 VAL A CA 1
ATOM 2544 C C . VAL A 1 336 ? 7.070 16.845 -28.467 1.00 81.06 336 VAL A C 1
ATOM 2546 O O . VAL A 1 336 ? 8.163 16.889 -29.027 1.00 81.06 336 VAL A O 1
ATOM 2549 N N . ARG A 1 337 ? 6.948 16.753 -27.139 1.00 78.69 337 ARG A N 1
ATOM 2550 C CA . ARG A 1 337 ? 8.098 16.630 -26.231 1.00 78.69 337 ARG A CA 1
ATOM 2551 C C . ARG A 1 337 ? 8.550 15.191 -26.011 1.00 78.69 337 ARG A C 1
ATOM 2553 O O . ARG A 1 337 ? 9.611 14.998 -25.427 1.00 78.69 337 ARG A O 1
ATOM 2560 N N . ASN A 1 338 ? 7.759 14.221 -26.457 1.00 77.31 338 ASN A N 1
ATOM 2561 C CA . ASN A 1 338 ? 7.964 12.800 -26.220 1.00 77.31 338 ASN A CA 1
ATOM 2562 C C . ASN A 1 338 ? 8.154 12.490 -24.721 1.00 77.31 338 ASN A C 1
ATOM 2564 O O . ASN A 1 338 ? 9.122 11.843 -24.330 1.00 77.31 338 ASN A O 1
ATOM 2568 N N . THR A 1 339 ? 7.278 13.034 -23.866 1.00 74.56 339 THR A N 1
ATOM 2569 C CA . THR A 1 339 ? 7.397 12.911 -22.403 1.00 74.56 339 THR A CA 1
ATOM 2570 C C . THR A 1 339 ? 6.032 12.838 -21.717 1.00 74.56 339 THR A C 1
ATOM 2572 O O . THR A 1 339 ? 5.053 13.413 -22.203 1.00 74.56 339 THR A O 1
ATOM 2575 N N . LYS A 1 340 ? 5.971 12.148 -20.572 1.00 68.88 340 LYS A N 1
ATOM 2576 C CA . LYS A 1 340 ? 4.786 12.081 -19.711 1.00 68.88 340 LYS A CA 1
ATOM 2577 C C . LYS A 1 340 ? 4.539 13.429 -19.036 1.00 68.88 340 LYS A C 1
ATOM 2579 O O . LYS A 1 340 ? 5.468 14.129 -18.625 1.00 68.88 340 LYS A O 1
ATOM 2584 N N . CYS A 1 341 ? 3.269 13.758 -18.864 1.00 73.06 341 CYS A N 1
ATOM 2585 C CA . CYS A 1 341 ? 2.854 14.845 -17.994 1.00 73.06 341 CYS A CA 1
ATOM 2586 C C . CYS A 1 341 ? 2.772 14.336 -16.551 1.00 73.06 341 CYS A C 1
ATOM 2588 O O . CYS A 1 341 ? 1.972 13.448 -16.264 1.00 73.06 341 CYS A O 1
ATOM 2590 N N . SER A 1 342 ? 3.566 14.900 -15.636 1.00 59.72 342 SER A N 1
ATOM 2591 C CA . SER A 1 342 ? 3.433 14.611 -14.196 1.00 59.72 342 SER A CA 1
ATOM 2592 C C . SER A 1 342 ? 2.140 15.185 -13.626 1.00 59.72 342 SER A C 1
ATOM 2594 O O . SER A 1 342 ? 1.543 14.629 -12.713 1.00 59.72 342 SER A O 1
ATOM 2596 N N . SER A 1 343 ? 1.673 16.292 -14.200 1.00 59.44 343 SER A N 1
ATOM 2597 C CA . SER A 1 343 ? 0.344 16.841 -13.960 1.00 59.44 343 SER A CA 1
ATOM 2598 C C . SER A 1 343 ? -0.092 17.720 -15.130 1.00 59.44 343 SER A C 1
ATOM 2600 O O . SER A 1 343 ? 0.729 18.272 -15.876 1.00 59.44 343 SER A O 1
ATOM 2602 N N . LEU A 1 344 ? -1.408 17.847 -15.284 1.00 54.28 344 LEU A N 1
ATOM 2603 C CA . LEU A 1 344 ? -2.018 18.892 -16.091 1.00 54.28 344 LEU A CA 1
ATOM 2604 C C . LEU A 1 344 ? -2.229 20.100 -15.184 1.00 54.28 344 LEU A C 1
ATOM 2606 O O . LEU A 1 344 ? -3.134 20.104 -14.354 1.00 54.28 344 LEU A O 1
ATOM 2610 N N . VAL A 1 345 ? -1.386 21.120 -15.326 1.00 51.56 345 VAL A N 1
ATOM 2611 C CA . VAL A 1 345 ? -1.608 22.378 -14.608 1.00 51.56 345 VAL A CA 1
ATOM 2612 C C . VAL A 1 345 ? -2.489 23.266 -15.479 1.00 51.56 345 VAL A C 1
ATOM 2614 O O . VAL A 1 345 ? -2.100 23.546 -16.623 1.00 51.56 345 VAL A O 1
ATOM 2617 N N . PRO A 1 346 ? -3.652 23.725 -14.983 1.00 50.03 346 PRO A N 1
ATOM 2618 C CA . PRO A 1 346 ? -4.402 24.766 -15.665 1.00 50.03 346 PRO A CA 1
ATOM 2619 C C . PRO A 1 346 ? -3.540 26.035 -15.690 1.00 50.03 346 PRO A C 1
ATOM 2621 O O . PRO A 1 346 ? -3.137 26.549 -14.647 1.00 50.03 346 PRO A O 1
ATOM 2624 N N . PHE A 1 347 ? -3.193 26.518 -16.884 1.00 37.97 347 PHE A N 1
ATOM 2625 C CA . PHE A 1 347 ? -2.343 27.696 -17.051 1.00 37.97 347 PHE A CA 1
ATOM 2626 C C . PHE A 1 347 ? -3.196 28.872 -17.535 1.00 37.97 347 PHE A C 1
ATOM 2628 O O . PHE A 1 347 ? -3.687 28.847 -18.660 1.00 37.97 347 PHE A O 1
ATOM 2635 N N . GLY A 1 348 ? -3.350 29.900 -16.695 1.00 38.72 348 GLY A N 1
ATOM 2636 C CA . GLY A 1 348 ? -4.182 31.081 -16.963 1.00 38.72 348 GLY A CA 1
ATOM 2637 C C . GLY A 1 348 ? -5.291 31.260 -15.924 1.00 38.72 348 GLY A C 1
ATOM 2638 O O . GLY A 1 348 ? -5.456 30.435 -15.027 1.00 38.72 348 GLY A O 1
ATOM 2639 N N . SER A 1 349 ? -6.056 32.354 -16.013 1.00 38.41 349 SER A N 1
ATOM 2640 C CA . SER A 1 349 ? -7.317 32.438 -15.262 1.00 38.41 349 SER A CA 1
ATOM 2641 C C . SER A 1 349 ? -8.187 31.239 -15.658 1.00 38.41 349 SER A C 1
ATOM 2643 O O . SER A 1 349 ? -8.208 30.893 -16.839 1.00 38.41 349 SER A O 1
ATOM 2645 N N . PHE A 1 350 ? -8.898 30.624 -14.708 1.00 46.19 350 PHE A N 1
ATOM 2646 C CA . PHE A 1 350 ? -9.715 29.407 -14.889 1.00 46.19 350 PHE A CA 1
ATOM 2647 C C . PHE A 1 350 ? -10.678 29.421 -16.103 1.00 46.19 350 PHE A C 1
ATOM 2649 O O . PHE A 1 350 ? -11.225 28.389 -16.467 1.00 46.19 350 PHE A O 1
ATOM 2656 N N . SER A 1 351 ? -10.862 30.566 -16.764 1.00 41.44 351 SER A N 1
ATOM 2657 C CA . SER A 1 351 ? -11.683 30.736 -17.962 1.00 41.44 351 SER A CA 1
ATOM 2658 C C . SER A 1 351 ? -11.053 30.282 -19.292 1.00 41.44 351 SER A C 1
ATOM 2660 O O . SER A 1 351 ? -11.795 30.127 -20.258 1.00 41.44 351 SER A O 1
ATOM 2662 N N . GLU A 1 352 ? -9.733 30.059 -19.386 1.00 48.78 352 GLU A N 1
ATOM 2663 C CA . GLU A 1 352 ? -9.087 29.773 -20.687 1.00 48.78 352 GLU A CA 1
ATOM 2664 C C . GLU A 1 352 ? -8.967 28.278 -21.041 1.00 48.78 352 GLU A C 1
ATOM 2666 O O . GLU A 1 352 ? -8.690 27.955 -22.193 1.00 48.78 352 GLU A O 1
ATOM 2671 N N . GLY A 1 353 ? -9.192 27.352 -20.101 1.00 50.38 353 GLY A N 1
ATOM 2672 C CA . GLY A 1 353 ? -9.235 25.905 -20.385 1.00 50.38 353 GLY A CA 1
ATOM 2673 C C . GLY A 1 353 ? -7.940 25.290 -20.947 1.00 50.38 353 GLY A C 1
ATOM 2674 O O . GLY A 1 353 ? -7.964 24.176 -21.466 1.00 50.38 353 GLY A O 1
ATOM 2675 N N . ILE A 1 354 ? -6.801 25.989 -20.878 1.00 55.28 354 ILE A N 1
ATOM 2676 C CA . ILE A 1 354 ? -5.520 25.487 -21.387 1.00 55.28 354 ILE A CA 1
ATOM 2677 C C . ILE A 1 354 ? -4.819 24.684 -20.289 1.00 55.28 354 ILE A C 1
ATOM 2679 O O . ILE A 1 354 ? -4.188 25.245 -19.391 1.00 55.28 354 ILE A O 1
ATOM 2683 N N . SER A 1 355 ? -4.863 23.359 -20.403 1.00 56.16 355 SER A N 1
ATOM 2684 C CA . SER A 1 355 ? -4.021 22.472 -19.599 1.00 56.16 355 SER A CA 1
ATOM 2685 C C . SER A 1 355 ? -2.632 22.354 -20.224 1.00 56.16 355 SER A C 1
ATOM 2687 O O . SER A 1 355 ? -2.489 22.032 -21.406 1.00 56.16 355 SER A O 1
ATOM 2689 N N . ARG A 1 356 ? -1.580 22.624 -19.443 1.00 65.06 356 ARG A N 1
ATOM 2690 C CA . ARG A 1 356 ? -0.193 22.408 -19.876 1.00 65.06 356 ARG A CA 1
ATOM 2691 C C . ARG A 1 356 ? 0.379 21.159 -19.225 1.00 65.06 356 ARG A C 1
ATOM 2693 O O . ARG A 1 356 ? 0.267 20.969 -18.019 1.00 65.06 356 ARG A O 1
ATOM 2700 N N . CYS A 1 357 ? 1.055 20.361 -20.043 1.00 67.19 357 CYS A N 1
ATOM 2701 C CA . CYS A 1 357 ? 1.898 19.269 -19.588 1.00 67.19 357 CYS A CA 1
ATOM 2702 C C . CYS A 1 357 ? 3.118 19.826 -18.847 1.00 67.19 357 CYS A C 1
ATOM 2704 O O . CYS A 1 357 ? 3.968 20.484 -19.467 1.00 67.19 357 CYS A O 1
ATOM 2706 N N . MET A 1 358 ? 3.211 19.573 -17.541 1.00 68.25 358 MET A N 1
ATOM 2707 C CA . MET A 1 358 ? 4.482 19.709 -16.831 1.00 68.25 358 MET A CA 1
ATOM 2708 C C . MET A 1 358 ? 5.282 18.414 -17.003 1.00 68.25 358 MET A C 1
ATOM 2710 O O . MET A 1 358 ? 4.785 17.358 -16.615 1.00 68.25 358 MET A O 1
ATOM 2714 N N . PRO A 1 359 ? 6.490 18.464 -17.597 1.00 62.47 359 PRO A N 1
ATOM 2715 C CA . PRO A 1 359 ? 7.369 17.304 -17.645 1.00 62.47 359 PRO A CA 1
ATOM 2716 C C . PRO A 1 359 ? 7.747 16.871 -16.226 1.00 62.47 359 PRO A C 1
ATOM 2718 O O . PRO A 1 359 ? 8.034 17.711 -15.373 1.00 62.47 359 PRO A O 1
ATOM 2721 N N . GLU A 1 360 ? 7.806 15.565 -15.995 1.00 56.38 360 GLU A N 1
ATOM 2722 C CA . GLU A 1 360 ? 8.145 14.960 -14.698 1.00 56.38 360 GLU A CA 1
ATOM 2723 C C . GLU A 1 360 ? 9.516 15.413 -14.164 1.00 56.38 360 GLU A C 1
ATOM 2725 O O . GLU A 1 360 ? 9.649 15.729 -12.984 1.00 56.38 360 GLU A O 1
ATOM 2730 N N . LEU A 1 361 ? 10.493 15.618 -15.056 1.00 53.78 361 LEU A N 1
ATOM 2731 C CA . LEU A 1 361 ? 11.827 16.125 -14.703 1.00 53.78 361 LEU A CA 1
ATOM 2732 C C . LEU A 1 361 ? 11.804 17.507 -14.022 1.00 53.78 361 LEU A C 1
ATOM 2734 O O . LEU A 1 361 ? 12.659 17.797 -13.193 1.00 53.78 361 LEU A O 1
ATOM 2738 N N . TRP A 1 362 ? 10.823 18.361 -14.333 1.00 49.25 362 TRP A N 1
ATOM 2739 C CA . TRP A 1 362 ? 10.741 19.708 -13.750 1.00 49.25 362 TRP A CA 1
ATOM 2740 C C . TRP A 1 362 ? 10.093 19.697 -12.359 1.00 49.25 362 TRP A C 1
ATOM 2742 O O . TRP A 1 362 ? 10.352 20.585 -11.545 1.00 49.25 362 TRP A O 1
ATOM 2752 N N . ALA A 1 363 ? 9.280 18.681 -12.051 1.00 48.19 363 ALA A N 1
ATOM 2753 C CA . ALA A 1 363 ? 8.654 18.548 -10.7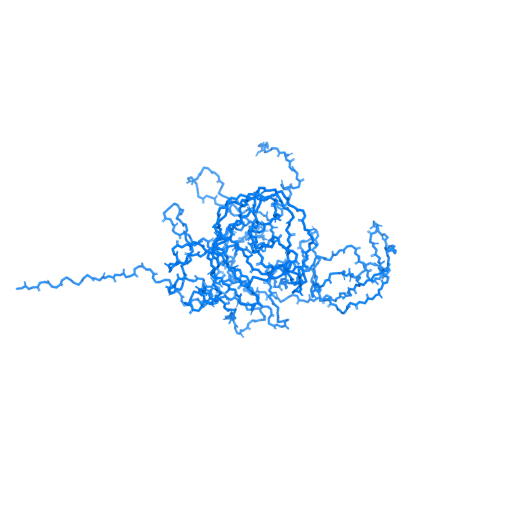38 1.00 48.19 363 ALA A CA 1
ATOM 2754 C C . ALA A 1 363 ? 9.691 18.249 -9.640 1.00 48.19 363 ALA A C 1
ATOM 2756 O O . ALA A 1 363 ? 9.556 18.758 -8.528 1.00 48.19 363 ALA A O 1
ATOM 2757 N N . MET A 1 364 ? 10.751 17.496 -9.958 1.00 38.44 364 MET A N 1
ATOM 2758 C CA . MET A 1 364 ? 11.798 17.135 -8.992 1.00 38.44 364 MET A CA 1
ATOM 2759 C C . MET A 1 364 ? 12.733 18.308 -8.651 1.00 38.44 364 MET A C 1
ATOM 2761 O O . MET A 1 364 ? 13.063 18.526 -7.484 1.00 38.44 364 MET A O 1
ATOM 2765 N N . GLU A 1 365 ? 13.113 19.126 -9.637 1.00 39.03 365 GLU A N 1
ATOM 2766 C CA . GLU A 1 365 ? 14.065 20.234 -9.439 1.00 39.03 365 GLU A CA 1
ATOM 2767 C C . GLU A 1 365 ? 13.471 21.384 -8.595 1.00 39.03 365 GLU A C 1
ATOM 2769 O O . GLU A 1 365 ? 14.171 22.059 -7.831 1.00 39.03 365 GLU A O 1
ATOM 2774 N N . THR A 1 366 ? 12.147 21.562 -8.671 1.00 41.38 366 THR A N 1
ATOM 2775 C CA . THR A 1 366 ? 11.417 22.614 -7.945 1.00 41.38 366 THR A CA 1
ATOM 2776 C C . THR A 1 366 ? 11.319 22.330 -6.437 1.00 41.38 366 THR A C 1
ATOM 2778 O O . THR A 1 366 ? 11.227 23.262 -5.639 1.00 41.38 366 THR A O 1
ATOM 2781 N N . VAL A 1 367 ? 11.377 21.058 -6.022 1.00 38.66 367 VAL A N 1
ATOM 2782 C CA . VAL A 1 367 ? 11.316 20.655 -4.603 1.00 38.66 367 VAL A CA 1
ATOM 2783 C C . VAL A 1 367 ? 12.696 20.723 -3.945 1.00 38.66 367 VAL A C 1
ATOM 2785 O O . VAL A 1 367 ? 12.812 21.160 -2.801 1.00 38.66 367 VAL A O 1
ATOM 2788 N N . ALA A 1 368 ? 13.759 20.380 -4.678 1.00 37.16 368 ALA A N 1
ATOM 2789 C CA . ALA A 1 368 ? 15.127 20.420 -4.159 1.00 37.16 368 ALA A CA 1
ATOM 2790 C C . ALA A 1 368 ? 15.650 21.849 -3.897 1.00 37.16 368 ALA A C 1
ATOM 2792 O O . ALA A 1 368 ? 16.591 22.036 -3.127 1.00 37.16 368 ALA A O 1
ATOM 2793 N N . THR A 1 369 ? 15.046 22.873 -4.510 1.00 40.75 369 THR A N 1
ATOM 2794 C CA . THR A 1 369 ? 15.528 24.266 -4.464 1.00 40.75 369 THR A CA 1
ATOM 2795 C C . THR A 1 369 ? 14.572 25.225 -3.761 1.00 40.75 369 THR A C 1
ATOM 2797 O O . THR A 1 369 ? 14.455 26.379 -4.176 1.00 40.75 369 THR A O 1
ATOM 2800 N N . GLY A 1 370 ? 13.905 24.769 -2.690 1.00 39.81 370 GLY A N 1
ATOM 2801 C CA . GLY A 1 370 ? 13.036 25.589 -1.837 1.00 39.81 370 GLY A CA 1
ATOM 2802 C C . GLY A 1 370 ? 13.469 27.063 -1.795 1.00 39.81 370 GLY A C 1
ATOM 2803 O O . GLY A 1 370 ? 14.487 27.399 -1.199 1.00 39.81 370 GLY A O 1
ATOM 2804 N N . GLN A 1 371 ? 12.685 27.915 -2.466 1.00 40.38 371 GLN A N 1
ATOM 2805 C CA . GLN A 1 371 ? 12.953 29.323 -2.801 1.00 40.38 371 GLN A CA 1
ATOM 2806 C C . GLN A 1 371 ? 13.909 29.605 -3.979 1.00 40.38 371 GLN A C 1
ATOM 2808 O O . GLN A 1 371 ? 15.089 29.889 -3.793 1.00 40.38 371 GLN A O 1
ATOM 2813 N N . ARG A 1 372 ? 13.330 29.832 -5.165 1.00 34.72 372 ARG A N 1
ATOM 2814 C CA . ARG A 1 372 ? 13.611 31.037 -5.971 1.00 34.72 372 ARG A CA 1
ATOM 2815 C C . ARG A 1 372 ? 12.375 31.404 -6.786 1.00 34.72 372 ARG A C 1
ATOM 2817 O O . ARG A 1 372 ? 11.874 30.614 -7.574 1.00 34.72 372 ARG A O 1
ATOM 2824 N N . GLY A 1 373 ? 11.852 32.598 -6.520 1.00 31.56 373 GLY A N 1
ATOM 2825 C CA . GLY A 1 373 ? 10.634 33.104 -7.137 1.00 31.56 373 GLY A CA 1
ATOM 2826 C C . GLY A 1 373 ? 10.733 33.196 -8.657 1.00 31.56 373 GLY A C 1
ATOM 2827 O O . GLY A 1 373 ? 11.777 33.543 -9.208 1.00 31.56 373 GLY A O 1
ATOM 2828 N N . TYR A 1 374 ? 9.599 32.937 -9.305 1.00 33.28 374 TYR A N 1
ATOM 2829 C CA . TYR A 1 374 ? 9.326 33.324 -10.682 1.00 33.28 374 TYR A CA 1
ATOM 2830 C C . TYR A 1 374 ? 9.613 34.825 -10.856 1.00 33.28 374 TYR A C 1
ATOM 2832 O O . TYR A 1 374 ? 8.857 35.669 -10.374 1.00 33.28 374 TYR A O 1
ATOM 2840 N N . GLN A 1 375 ? 10.701 35.170 -11.544 1.00 30.03 375 GLN A N 1
ATOM 2841 C CA . GLN A 1 375 ? 10.814 36.456 -12.226 1.00 30.03 375 GLN A CA 1
ATOM 2842 C C . GLN A 1 375 ? 10.632 36.218 -13.721 1.00 30.03 375 GLN A C 1
ATOM 2844 O O . GLN A 1 375 ? 11.304 35.384 -14.321 1.00 30.03 375 GLN A O 1
ATOM 2849 N N . ASN A 1 376 ? 9.655 36.936 -14.267 1.00 35.41 376 ASN A N 1
ATOM 2850 C CA . ASN A 1 376 ? 9.204 36.877 -15.648 1.00 35.41 376 ASN A CA 1
ATOM 2851 C C . ASN A 1 376 ? 10.351 37.090 -16.645 1.00 35.41 376 ASN A C 1
ATOM 2853 O O . ASN A 1 376 ? 11.085 38.076 -16.542 1.00 35.41 376 ASN A O 1
ATOM 2857 N N . HIS A 1 377 ? 10.399 36.226 -17.657 1.00 35.44 377 HIS A N 1
ATOM 2858 C CA . HIS A 1 377 ? 10.872 36.568 -18.992 1.00 35.44 377 HIS A CA 1
ATOM 2859 C C . HIS A 1 377 ? 9.721 36.430 -19.979 1.00 35.44 377 HIS A C 1
ATOM 2861 O O . HIS A 1 377 ? 8.980 35.425 -19.868 1.00 35.44 377 HIS A O 1
#

Secondary structure (DSSP, 8-state):
-----------TT------TT--B--SSEEEPEEEETTEEEETTS----TTS------EEEETTTTEEEEEEEBTTS-EEEEE------SSS------EEEESSTTS-SEEEE-SS--SEEEEEEEETTEEEEEEEEEEEEEP----EEEEEETTEEEEEEE--GGGEEEEEEEEEGGGS-EEEEEE--SSSSEEEEEEEETTS-EEEEEEEETTTTEEEEEEE-SSSEEEEESSEEE--SEESSTTS-SBEE-SS-SEEEEE-TTT-PEEEEEEEEEEEEEEEEEETTEEEEEEEEEEEEEEEE-PPEE-EEEESSSSEEEEEETTEEEEEEETTTTEEEEEEEE-SSTTS--EEEEEHHHHHHHHHT--------